Protein AF-0000000079100049 (afdb_homodimer)

Radius of gyration: 23.08 Å; Cα contacts (8 Å, |Δi|>4): 448; chains: 2; bounding box: 54×85×69 Å

Structure (mmCIF, N/CA/C/O backbone):
data_AF-0000000079100049-model_v1
#
loop_
_entity.id
_entity.type
_entity.pdbx_description
1 polymer 'Uncharacterized protein'
#
loop_
_atom_site.group_PDB
_atom_site.id
_atom_site.type_symbol
_atom_site.label_atom_id
_atom_site.label_alt_id
_atom_site.label_comp_id
_atom_site.label_asym_id
_atom_site.label_entity_id
_atom_site.label_seq_id
_atom_site.pdbx_PDB_ins_code
_atom_site.Cartn_x
_atom_site.Cartn_y
_atom_site.Cartn_z
_atom_site.occupancy
_atom_site.B_iso_or_equiv
_atom_site.auth_seq_id
_atom_site.auth_comp_id
_atom_site.auth_asym_id
_atom_site.auth_atom_id
_atom_site.pdbx_PDB_model_num
ATOM 1 N N . MET A 1 1 ? 12.82 -9.984 -29.938 1 56.44 1 MET A N 1
ATOM 2 C CA . MET A 1 1 ? 12.344 -10.883 -28.875 1 56.44 1 MET A CA 1
ATOM 3 C C . MET A 1 1 ? 12.164 -12.297 -29.406 1 56.44 1 MET A C 1
ATOM 5 O O . MET A 1 1 ? 11.414 -12.516 -30.359 1 56.44 1 MET A O 1
ATOM 9 N N . THR A 1 2 ? 13.07 -13.266 -29.094 1 74.62 2 THR A N 1
ATOM 10 C CA . THR A 1 2 ? 13.102 -14.633 -29.609 1 74.62 2 THR A CA 1
ATOM 11 C C . THR A 1 2 ? 11.859 -15.406 -29.172 1 74.62 2 THR A C 1
ATOM 13 O O . THR A 1 2 ? 11.133 -14.969 -28.281 1 74.62 2 THR A O 1
ATOM 16 N N . THR A 1 3 ? 11.414 -16.375 -29.984 1 81.5 3 THR A N 1
ATOM 17 C CA . THR A 1 3 ? 10.297 -17.266 -29.719 1 81.5 3 THR A CA 1
ATOM 18 C C . THR A 1 3 ? 10.352 -17.797 -28.281 1 81.5 3 THR A C 1
ATOM 20 O O . THR A 1 3 ? 9.32 -18 -27.641 1 81.5 3 THR A O 1
ATOM 23 N N . THR A 1 4 ? 11.562 -18.016 -27.797 1 80.25 4 THR A N 1
ATOM 24 C CA . THR A 1 4 ? 11.758 -18.5 -26.438 1 80.25 4 THR A CA 1
ATOM 25 C C . THR A 1 4 ? 11.383 -17.422 -25.406 1 80.25 4 THR A C 1
ATOM 27 O O . THR A 1 4 ? 10.781 -17.719 -24.375 1 80.25 4 THR A O 1
ATOM 30 N N . ASP A 1 5 ? 11.711 -16.172 -25.75 1 75.12 5 ASP A N 1
ATOM 31 C CA . ASP A 1 5 ? 11.383 -15.07 -24.844 1 75.12 5 ASP A CA 1
ATOM 32 C C . ASP A 1 5 ? 9.875 -14.875 -24.734 1 75.12 5 ASP A C 1
ATOM 34 O O . ASP A 1 5 ? 9.352 -14.625 -23.656 1 75.12 5 ASP A O 1
ATOM 38 N N . LYS A 1 6 ? 9.391 -15.102 -25.922 1 81.75 6 LYS A N 1
ATOM 39 C CA . LYS A 1 6 ? 7.938 -14.953 -25.969 1 81.75 6 LYS A CA 1
ATOM 40 C C . LYS A 1 6 ? 7.246 -16.062 -25.188 1 81.75 6 LYS A C 1
ATOM 42 O O . LYS A 1 6 ? 6.254 -15.828 -24.5 1 81.75 6 LYS A O 1
ATOM 47 N N . LYS A 1 7 ? 7.699 -17.266 -25.297 1 81.19 7 LYS A N 1
ATOM 48 C CA . LYS A 1 7 ? 7.125 -18.406 -24.562 1 81.19 7 LYS A CA 1
ATOM 49 C C . LYS A 1 7 ? 7.312 -18.234 -23.062 1 81.19 7 LYS A C 1
ATOM 51 O O . LYS A 1 7 ? 6.422 -18.578 -22.281 1 81.19 7 LYS A O 1
ATOM 56 N N . GLN A 1 8 ? 8.383 -17.766 -22.625 1 83.38 8 GLN A N 1
ATOM 57 C CA . GLN A 1 8 ? 8.664 -17.547 -21.203 1 83.38 8 GLN A CA 1
ATOM 58 C C . GLN A 1 8 ? 7.742 -16.469 -20.641 1 83.38 8 GLN A C 1
ATOM 60 O O . GLN A 1 8 ? 7.258 -16.594 -19.516 1 83.38 8 GLN A O 1
ATOM 65 N N . GLU A 1 9 ? 7.508 -15.461 -21.469 1 83.31 9 GLU A N 1
ATOM 66 C CA . GLU A 1 9 ? 6.613 -14.383 -21.047 1 83.31 9 GLU A CA 1
ATOM 67 C C . GLU A 1 9 ? 5.18 -14.891 -20.891 1 83.31 9 GLU A C 1
ATOM 69 O O . GLU A 1 9 ? 4.492 -14.523 -19.938 1 83.31 9 GLU A O 1
ATOM 74 N N . GLU A 1 10 ? 4.828 -15.711 -21.781 1 84.19 10 GLU A N 1
ATOM 75 C CA . GLU A 1 10 ? 3.482 -16.281 -21.719 1 84.19 10 GLU A CA 1
ATOM 76 C C . GLU A 1 10 ? 3.312 -17.156 -20.484 1 84.19 10 GLU A C 1
ATOM 78 O O . GLU A 1 10 ? 2.277 -17.109 -19.828 1 84.19 10 GLU A O 1
ATOM 83 N N . ASN A 1 11 ? 4.297 -17.938 -20.234 1 88.69 11 ASN A N 1
ATOM 84 C CA . ASN A 1 11 ? 4.25 -18.797 -19.062 1 88.69 11 ASN A CA 1
ATOM 85 C C . ASN A 1 11 ? 4.223 -17.984 -17.766 1 88.69 11 ASN A C 1
ATOM 87 O O . ASN A 1 11 ? 3.523 -18.344 -16.812 1 88.69 11 ASN A O 1
ATOM 91 N N . SER A 1 12 ? 4.941 -16.922 -17.844 1 91.62 12 SER A N 1
ATOM 92 C CA . SER A 1 12 ? 4.965 -16.031 -16.688 1 91.62 12 SER A CA 1
ATOM 93 C C . SER A 1 12 ? 3.598 -15.406 -16.453 1 91.62 12 SER A C 1
ATOM 95 O O . SER A 1 12 ? 3.123 -15.359 -15.312 1 91.62 12 SER A O 1
ATOM 97 N N . MET A 1 13 ? 2.93 -15.094 -17.531 1 93.44 13 MET A N 1
ATOM 98 C CA . MET A 1 13 ? 1.629 -14.445 -17.406 1 93.44 13 MET A CA 1
ATOM 99 C C . MET A 1 13 ? 0.569 -15.43 -16.938 1 93.44 13 MET A C 1
ATOM 101 O O . MET A 1 13 ? -0.323 -15.078 -16.156 1 93.44 13 MET A O 1
ATOM 105 N N . LYS A 1 14 ? 0.723 -16.625 -17.344 1 94.94 14 LYS A N 1
ATOM 106 C CA . LYS A 1 14 ? -0.193 -17.672 -16.875 1 94.94 14 LYS A CA 1
ATOM 107 C C . LYS A 1 14 ? -0.026 -17.922 -15.383 1 94.94 14 LYS A C 1
ATOM 109 O O . LYS A 1 14 ? -1.012 -18.094 -14.664 1 94.94 14 LYS A O 1
ATOM 114 N N . THR A 1 15 ? 1.2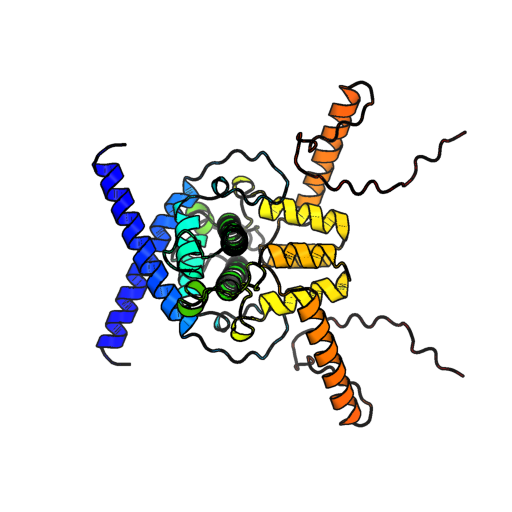17 -17.922 -14.977 1 96.44 15 THR A N 1
ATOM 115 C CA . THR A 1 15 ? 1.521 -18.125 -13.562 1 96.44 15 THR A CA 1
ATOM 116 C C . THR A 1 15 ? 0.975 -16.984 -12.719 1 96.44 15 THR A C 1
ATOM 118 O O . THR A 1 15 ? 0.396 -17.203 -11.656 1 96.44 15 THR A O 1
ATOM 121 N N . ILE A 1 16 ? 1.102 -15.812 -13.227 1 97.38 16 ILE A N 1
ATOM 122 C CA . ILE A 1 16 ? 0.618 -14.625 -12.531 1 97.38 16 ILE A CA 1
ATOM 123 C C . ILE A 1 16 ? -0.907 -14.656 -12.453 1 97.38 16 ILE A C 1
ATOM 125 O O . ILE A 1 16 ? -1.487 -14.375 -11.406 1 97.38 16 ILE A O 1
ATOM 129 N N . TYR A 1 17 ? -1.465 -15.07 -13.508 1 96.88 17 TYR A N 1
ATOM 130 C CA . TYR A 1 17 ? -2.92 -15.148 -13.555 1 96.88 17 TYR A CA 1
ATOM 131 C C . TYR A 1 17 ? -3.445 -16.156 -12.539 1 96.88 17 TYR A C 1
ATOM 133 O O . TYR A 1 17 ? -4.375 -15.859 -11.781 1 96.88 17 TYR A O 1
ATOM 141 N N . LYS A 1 18 ? -2.865 -17.281 -12.539 1 97.12 18 LYS A N 1
ATOM 142 C CA . LYS A 1 18 ? -3.309 -18.328 -11.625 1 97.12 18 LYS A CA 1
ATOM 143 C C . LYS A 1 18 ? -3.133 -17.906 -10.172 1 97.12 18 LYS A C 1
ATOM 145 O O . LYS A 1 18 ? -4.004 -18.141 -9.336 1 97.12 18 LYS A O 1
ATOM 150 N N . ALA A 1 19 ? -2.033 -17.312 -9.883 1 98.12 19 ALA A N 1
ATOM 151 C CA . ALA A 1 19 ? -1.792 -16.828 -8.523 1 98.12 19 ALA A CA 1
ATOM 152 C C . ALA A 1 19 ? -2.807 -15.758 -8.133 1 98.12 19 ALA A C 1
ATOM 154 O O . ALA A 1 19 ? -3.316 -15.758 -7.008 1 98.12 19 ALA A O 1
ATOM 155 N N . ALA A 1 20 ? -3.066 -14.859 -9.094 1 98 20 ALA A N 1
ATOM 156 C CA . ALA A 1 20 ? -4.047 -13.812 -8.82 1 98 20 ALA A CA 1
ATOM 157 C C . ALA A 1 20 ? -5.41 -14.414 -8.484 1 98 20 ALA A C 1
ATOM 159 O O . ALA A 1 20 ? -6.098 -13.945 -7.578 1 98 20 ALA A O 1
ATOM 160 N N . GLN A 1 21 ? -5.727 -15.461 -9.18 1 96.75 21 GLN A N 1
ATOM 161 C CA . GLN A 1 21 ? -7.012 -16.109 -8.93 1 96.75 21 GLN A CA 1
ATOM 162 C C . GLN A 1 21 ? -7.051 -16.734 -7.535 1 96.75 21 GLN A C 1
ATOM 164 O O . GLN A 1 21 ? -8.078 -16.672 -6.852 1 96.75 21 GLN A O 1
ATOM 169 N N . VAL A 1 22 ? -6.004 -17.344 -7.145 1 97.44 22 VAL A N 1
ATOM 170 C CA . VAL A 1 22 ? -5.914 -17.938 -5.812 1 97.44 22 VAL A CA 1
ATOM 171 C C . VAL A 1 22 ? -6.094 -16.859 -4.75 1 97.44 22 VAL A C 1
ATOM 173 O O . VAL A 1 22 ? -6.855 -17.031 -3.799 1 97.44 22 VAL A O 1
ATOM 176 N N . ILE A 1 23 ? -5.453 -15.75 -4.902 1 98.06 23 ILE A N 1
ATOM 177 C CA . ILE A 1 23 ? -5.484 -14.672 -3.924 1 98.06 23 ILE A CA 1
ATOM 178 C C . ILE A 1 23 ? -6.879 -14.047 -3.893 1 98.06 23 ILE A C 1
ATOM 180 O O . ILE A 1 23 ? -7.406 -13.742 -2.82 1 98.06 23 ILE A O 1
ATOM 184 N N . ARG A 1 24 ? -7.449 -13.867 -5.066 1 97 24 ARG A N 1
ATOM 185 C CA . ARG A 1 24 ? -8.797 -13.305 -5.125 1 97 24 ARG A CA 1
ATOM 186 C C . ARG A 1 24 ? -9.781 -14.164 -4.348 1 97 24 ARG A C 1
ATOM 188 O O . ARG A 1 24 ? -10.625 -13.641 -3.607 1 97 24 ARG A O 1
ATOM 195 N N . LYS A 1 25 ? -9.68 -15.414 -4.586 1 96.25 25 LYS A N 1
ATOM 196 C CA . LYS A 1 25 ? -10.555 -16.328 -3.861 1 96.25 25 LYS A CA 1
ATOM 197 C C . LYS A 1 25 ? -10.344 -16.219 -2.355 1 96.25 25 LYS A C 1
ATOM 199 O O . LYS A 1 25 ? -11.297 -16.219 -1.582 1 96.25 25 LYS A O 1
ATOM 204 N N . SER A 1 26 ? -9.109 -16.156 -1.981 1 95.81 26 SER A N 1
ATOM 205 C CA . SER A 1 26 ? -8.766 -16.031 -0.569 1 95.81 26 SER A CA 1
ATOM 206 C C . SER A 1 26 ? -9.336 -14.75 0.024 1 95.81 26 SER A C 1
ATOM 208 O O . SER A 1 26 ? -9.859 -14.75 1.141 1 95.81 26 SER A O 1
ATOM 210 N N . ILE A 1 27 ? -9.273 -13.625 -0.686 1 96 27 ILE A N 1
ATOM 211 C CA . ILE A 1 27 ? -9.773 -12.336 -0.21 1 96 27 ILE A CA 1
ATOM 212 C C . ILE A 1 27 ? -11.305 -12.375 -0.136 1 96 27 ILE A C 1
ATOM 214 O O . ILE A 1 27 ? -11.891 -11.914 0.841 1 96 27 ILE A O 1
ATOM 218 N N . ALA A 1 28 ? -11.906 -12.938 -1.161 1 94.12 28 ALA A N 1
ATOM 219 C CA . ALA A 1 28 ? -13.367 -12.969 -1.254 1 94.12 28 ALA A CA 1
ATOM 220 C C . ALA A 1 28 ? -13.977 -13.75 -0.095 1 94.12 28 ALA A C 1
ATOM 222 O O . ALA A 1 28 ? -15.062 -13.43 0.38 1 94.12 28 ALA A O 1
ATOM 223 N N . THR A 1 29 ? -13.281 -14.703 0.369 1 92.81 29 THR A N 1
ATOM 224 C CA . THR A 1 29 ? -13.828 -15.57 1.405 1 92.81 29 THR A CA 1
ATOM 225 C C . THR A 1 29 ? -13.32 -15.148 2.783 1 92.81 29 THR A C 1
ATOM 227 O O . THR A 1 29 ? -13.703 -15.75 3.795 1 92.81 29 THR A O 1
ATOM 230 N N . PHE A 1 30 ? -12.461 -14.156 2.816 1 92.19 30 PHE A N 1
ATOM 231 C CA . PHE A 1 30 ? -11.859 -13.727 4.074 1 92.19 30 PHE A CA 1
ATOM 232 C C . PHE A 1 30 ? -12.852 -12.922 4.898 1 92.19 30 PHE A C 1
ATOM 234 O O . PHE A 1 30 ? -13.422 -11.938 4.418 1 92.19 30 PHE A O 1
ATOM 241 N N . THR A 1 31 ? -13.203 -13.391 6.051 1 80.25 31 THR A N 1
ATOM 242 C CA . THR A 1 31 ? -14.102 -12.695 6.973 1 80.25 31 THR A CA 1
ATOM 243 C C . THR A 1 31 ? -13.422 -12.477 8.32 1 80.25 31 THR A C 1
ATOM 245 O O . THR A 1 31 ? -12.773 -13.391 8.852 1 80.25 31 THR A O 1
ATOM 248 N N . LYS A 1 32 ? -13.234 -11.242 8.703 1 77.69 32 LYS A N 1
ATOM 249 C CA . LYS A 1 32 ? -12.742 -10.953 10.047 1 77.69 32 LYS A CA 1
ATOM 250 C C . LYS A 1 32 ? -13.578 -9.867 10.719 1 77.69 32 LYS A C 1
ATOM 252 O O . LYS A 1 32 ? -13.977 -8.891 10.078 1 77.69 32 LYS A O 1
ATOM 257 N N . GLU A 1 33 ? -13.859 -10.25 11.906 1 63.62 33 GLU A N 1
ATOM 258 C CA . GLU A 1 33 ? -14.555 -9.25 12.711 1 63.62 33 GLU A CA 1
ATOM 259 C C . GLU A 1 33 ? -13.641 -8.062 13.031 1 63.62 33 GLU A C 1
ATOM 261 O O . GLU A 1 33 ? -12.461 -8.25 13.344 1 63.62 33 GLU A O 1
ATOM 266 N N . ARG A 1 34 ? -14.102 -6.957 12.711 1 62.53 34 ARG A N 1
ATOM 267 C CA . ARG A 1 34 ? -13.344 -5.727 12.922 1 62.53 34 ARG A CA 1
ATOM 268 C C . ARG A 1 34 ? -13.422 -5.281 14.375 1 62.53 34 ARG A C 1
ATOM 270 O O . ARG A 1 34 ? -14.516 -5.07 14.906 1 62.53 34 ARG A O 1
ATOM 277 N N . THR A 1 35 ? -12.336 -5.438 15 1 55.47 35 THR A N 1
ATOM 278 C CA . THR A 1 35 ? -12.461 -5.035 16.391 1 55.47 35 THR A CA 1
ATOM 279 C C . THR A 1 35 ? -11.664 -3.758 16.656 1 55.47 35 THR A C 1
ATOM 281 O O . THR A 1 35 ? -11.914 -3.059 17.641 1 55.47 35 THR A O 1
ATOM 284 N N . VAL A 1 36 ? -10.766 -3.541 15.742 1 57.41 36 VAL A N 1
ATOM 285 C CA . VAL A 1 36 ? -9.859 -2.504 16.219 1 57.41 36 VAL A CA 1
ATOM 286 C C . VAL A 1 36 ? -9.719 -1.412 15.164 1 57.41 36 VAL A C 1
ATOM 288 O O . VAL A 1 36 ? -9.664 -1.702 13.961 1 57.41 36 VAL A O 1
ATOM 291 N N . LEU A 1 37 ? -9.875 -0.25 15.672 1 65.25 37 LEU A N 1
ATOM 292 C CA . LEU A 1 37 ? -9.836 0.925 14.805 1 65.25 37 LEU A CA 1
ATOM 293 C C . LEU A 1 37 ? -8.43 1.522 14.766 1 65.25 37 LEU A C 1
ATOM 295 O O . LEU A 1 37 ? -8.203 2.535 14.094 1 65.25 37 LEU A O 1
ATOM 299 N N . GLN A 1 38 ? -7.477 0.789 15.383 1 65.5 38 GLN A N 1
ATOM 300 C CA . GLN A 1 38 ? -6.105 1.281 15.328 1 65.5 38 GLN A CA 1
ATOM 301 C C . GLN A 1 38 ? -5.32 0.604 14.203 1 65.5 38 GLN A C 1
ATOM 303 O O . GLN A 1 38 ? -5.66 -0.504 13.789 1 65.5 38 GLN A O 1
ATOM 308 N N . VAL A 1 39 ? -4.387 1.379 13.75 1 70 39 VAL A N 1
ATOM 309 C CA . VAL A 1 39 ? -3.465 0.772 12.797 1 70 39 VAL A CA 1
ATOM 310 C C . VAL A 1 39 ? -2.857 -0.493 13.398 1 70 39 VAL A C 1
ATOM 312 O O . VAL A 1 39 ? -2.367 -0.476 14.531 1 70 39 VAL A O 1
ATOM 315 N N . SER A 1 40 ? -3.176 -1.605 12.828 1 64.19 40 SER A N 1
ATOM 316 C CA . SER A 1 40 ? -2.756 -2.889 13.375 1 64.19 40 SER A CA 1
ATOM 317 C C . SER A 1 40 ? -1.771 -3.594 12.453 1 64.19 40 SER A C 1
ATOM 319 O O . SER A 1 40 ? -1.813 -3.41 11.234 1 64.19 40 SER A O 1
ATOM 321 N N . SER A 1 41 ? -0.869 -4.18 13.102 1 70.94 41 SER A N 1
ATOM 322 C CA . SER A 1 41 ? 0.074 -5.051 12.414 1 70.94 41 SER A CA 1
ATOM 323 C C . SER A 1 41 ? -0.191 -6.52 12.734 1 70.94 41 SER A C 1
ATOM 325 O O . SER A 1 41 ? 0.746 -7.305 12.875 1 70.94 41 SER A O 1
ATOM 327 N N . ASP A 1 42 ? -1.457 -6.785 12.812 1 81.62 42 ASP A N 1
ATOM 328 C CA . ASP A 1 42 ? -1.807 -8.18 13.062 1 81.62 42 ASP A CA 1
ATOM 329 C C . ASP A 1 42 ? -1.904 -8.961 11.758 1 81.62 42 ASP A C 1
ATOM 331 O O . ASP A 1 42 ? -2.693 -8.609 10.875 1 81.62 42 ASP A O 1
ATOM 335 N N . ILE A 1 43 ? -1.112 -10.078 11.703 1 86.06 43 ILE A N 1
ATOM 336 C CA . ILE A 1 43 ? -1.032 -10.875 10.484 1 86.06 43 ILE A CA 1
ATOM 337 C C . ILE A 1 43 ? -2.391 -11.508 10.188 1 86.06 43 ILE A C 1
ATOM 339 O O . ILE A 1 43 ? -2.686 -11.859 9.047 1 86.06 43 ILE A O 1
ATOM 343 N N . THR A 1 44 ? -3.27 -11.586 11.195 1 88.25 44 THR A N 1
ATOM 344 C CA . THR A 1 44 ? -4.57 -12.227 11.031 1 88.25 44 THR A CA 1
ATOM 345 C C . THR A 1 44 ? -5.57 -11.266 10.398 1 88.25 44 THR A C 1
ATOM 347 O O . THR A 1 44 ? -6.703 -11.641 10.102 1 88.25 44 THR A O 1
ATOM 350 N N . ASP A 1 45 ? -5.121 -10.062 10.141 1 89.12 45 ASP A N 1
ATOM 351 C CA . ASP A 1 45 ? -6 -9.07 9.531 1 89.12 45 ASP A CA 1
ATOM 352 C C . ASP A 1 45 ? -6.109 -9.281 8.023 1 89.12 45 ASP A C 1
ATOM 354 O O . ASP A 1 45 ? -6.926 -8.641 7.355 1 89.12 45 ASP A O 1
ATOM 358 N N . VAL A 1 46 ? -5.309 -10.188 7.492 1 94.44 46 VAL A N 1
ATOM 359 C CA . VAL A 1 46 ? -5.324 -10.469 6.062 1 94.44 46 VAL A CA 1
ATOM 360 C C . VAL A 1 46 ? -5.258 -11.977 5.828 1 94.44 46 VAL A C 1
ATOM 362 O O . VAL A 1 46 ? -4.785 -12.727 6.688 1 94.44 46 VAL A O 1
ATOM 365 N N . PRO A 1 47 ? -5.762 -12.438 4.703 1 95.38 47 PRO A N 1
ATOM 366 C CA . PRO A 1 47 ? -5.59 -13.859 4.391 1 95.38 47 PRO A CA 1
ATOM 367 C C . PRO A 1 47 ? -4.121 -14.281 4.352 1 95.38 47 PRO A C 1
ATOM 369 O O . PRO A 1 47 ? -3.271 -13.523 3.877 1 95.38 47 PRO A O 1
ATOM 372 N N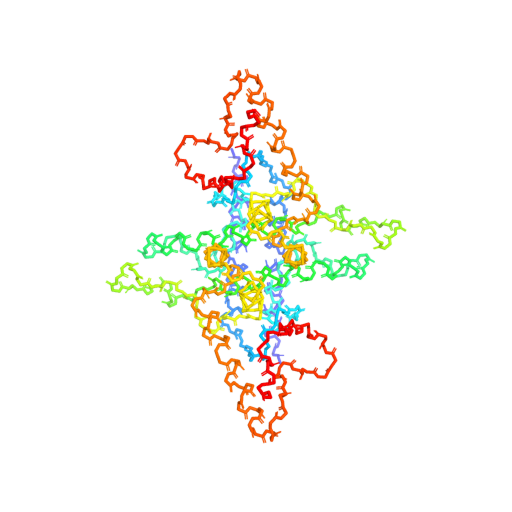 . ALA A 1 48 ? -3.84 -15.461 4.789 1 94.69 48 ALA A N 1
ATOM 373 C CA . ALA A 1 48 ? -2.475 -15.977 4.867 1 94.69 48 ALA A CA 1
ATOM 374 C C . ALA A 1 48 ? -1.83 -16.031 3.486 1 94.69 48 ALA A C 1
ATOM 376 O O . ALA A 1 48 ? -0.64 -15.742 3.336 1 94.69 48 ALA A O 1
ATOM 377 N N . GLU A 1 49 ? -2.613 -16.375 2.479 1 96.62 49 GLU A N 1
ATOM 378 C CA . GLU A 1 49 ? -2.094 -16.5 1.119 1 96.62 49 GLU A CA 1
ATOM 379 C C . GLU A 1 49 ? -1.631 -15.141 0.585 1 96.62 49 GLU A C 1
ATOM 381 O O . GLU A 1 49 ? -0.595 -15.055 -0.078 1 96.62 49 GLU A O 1
ATOM 386 N N . LEU A 1 50 ? -2.467 -14.156 0.906 1 97.75 50 LEU A N 1
ATOM 387 C CA . LEU A 1 50 ? -2.117 -12.812 0.463 1 97.75 50 LEU A CA 1
ATOM 388 C C . LEU A 1 50 ? -0.852 -12.328 1.161 1 97.75 50 LEU A C 1
ATOM 390 O O . LEU A 1 50 ? 0.074 -11.836 0.509 1 97.75 50 LEU A O 1
ATOM 394 N N . TYR A 1 51 ? -0.807 -12.523 2.477 1 96.62 51 TYR A N 1
ATOM 395 C CA . TYR A 1 51 ? 0.381 -12.148 3.234 1 96.62 51 TYR A CA 1
ATOM 396 C C . TYR A 1 51 ? 1.621 -12.844 2.688 1 96.62 51 TYR A C 1
ATOM 398 O O . TYR A 1 51 ? 2.645 -12.203 2.439 1 96.62 51 TYR A O 1
ATOM 406 N N . THR A 1 52 ? 1.502 -14.078 2.512 1 96.81 52 THR A N 1
ATOM 407 C CA . THR A 1 52 ? 2.633 -14.891 2.078 1 96.81 52 THR A CA 1
ATOM 408 C C . THR A 1 52 ? 3.117 -14.453 0.699 1 96.81 52 THR A C 1
ATOM 410 O O . THR A 1 52 ? 4.32 -14.344 0.463 1 96.81 52 THR A O 1
ATOM 413 N N . MET A 1 53 ? 2.23 -14.219 -0.151 1 98.12 53 MET A N 1
ATOM 414 C CA . MET A 1 53 ? 2.607 -13.789 -1.495 1 98.12 53 MET A CA 1
ATOM 415 C C . MET A 1 53 ? 3.396 -12.484 -1.447 1 98.12 53 MET A C 1
ATOM 417 O O . MET A 1 53 ? 4.473 -12.383 -2.037 1 98.12 53 MET A O 1
ATOM 421 N N . ILE A 1 54 ? 2.832 -11.492 -0.758 1 98 54 ILE A N 1
ATOM 422 C CA . ILE A 1 54 ? 3.479 -10.188 -0.7 1 98 54 ILE A CA 1
ATOM 423 C C . ILE A 1 54 ? 4.824 -10.305 0.009 1 98 54 ILE A C 1
ATOM 425 O O . ILE A 1 54 ? 5.816 -9.719 -0.425 1 98 54 ILE A O 1
ATOM 429 N N . HIS A 1 55 ? 4.852 -11.094 1.07 1 97.25 55 HIS A N 1
ATOM 430 C CA . HIS A 1 55 ? 6.094 -11.32 1.801 1 97.25 55 HIS A CA 1
ATOM 431 C C . HIS A 1 55 ? 7.152 -11.953 0.905 1 97.25 55 HIS A C 1
ATOM 433 O O . HIS A 1 55 ? 8.305 -11.508 0.884 1 97.25 55 HIS A O 1
ATOM 439 N N . TRP A 1 56 ? 6.723 -12.969 0.154 1 97.56 56 TRP A N 1
ATOM 440 C CA . TRP A 1 56 ? 7.656 -13.656 -0.729 1 97.56 56 TRP A CA 1
ATOM 441 C C . TRP A 1 56 ? 8.133 -12.734 -1.846 1 97.56 56 TRP A C 1
ATOM 443 O O . TRP A 1 56 ? 9.281 -12.836 -2.295 1 97.56 56 TRP A O 1
ATOM 453 N N . ILE A 1 57 ? 7.301 -11.875 -2.293 1 97.75 57 ILE A N 1
ATOM 454 C CA . ILE A 1 57 ? 7.73 -10.906 -3.299 1 97.75 57 ILE A CA 1
ATOM 455 C C . ILE A 1 57 ? 8.773 -9.969 -2.699 1 97.75 57 ILE A C 1
ATOM 457 O O . ILE A 1 57 ? 9.789 -9.672 -3.338 1 97.75 57 ILE A O 1
ATOM 461 N N . MET A 1 58 ? 8.562 -9.539 -1.526 1 96.06 58 MET A N 1
ATOM 462 C CA . MET A 1 58 ? 9.406 -8.508 -0.937 1 96.06 58 MET A CA 1
ATOM 463 C C . MET A 1 58 ? 10.742 -9.078 -0.49 1 96.06 58 MET A C 1
ATOM 465 O O . MET A 1 58 ? 11.781 -8.438 -0.662 1 96.06 58 MET A O 1
ATOM 469 N N . VAL A 1 59 ? 10.719 -10.336 0.071 1 95.5 59 VAL A N 1
ATOM 470 C CA . VAL A 1 59 ? 11.969 -10.766 0.683 1 95.5 59 VAL A CA 1
ATOM 471 C C . VAL A 1 59 ? 12.273 -12.211 0.286 1 95.5 59 VAL A C 1
ATOM 473 O O . VAL A 1 59 ? 13.25 -12.797 0.748 1 95.5 59 VAL A O 1
ATOM 476 N N . GLY A 1 60 ? 11.445 -12.82 -0.517 1 94.19 60 GLY A N 1
ATOM 477 C CA . GLY A 1 60 ? 11.648 -14.219 -0.842 1 94.19 60 GLY A CA 1
ATOM 478 C C . GLY A 1 60 ? 11.062 -15.164 0.19 1 94.19 60 GLY A C 1
ATOM 479 O O . GLY A 1 60 ? 10.383 -14.727 1.123 1 94.19 60 GLY A O 1
ATOM 480 N N . PRO A 1 61 ? 11.227 -16.406 0.001 1 87.88 61 PRO A N 1
ATOM 481 C CA . PRO A 1 61 ? 10.547 -17.406 0.825 1 87.88 61 PRO A CA 1
ATOM 482 C C . PRO A 1 61 ? 11.172 -17.562 2.211 1 87.88 61 PRO A C 1
ATOM 484 O O . PRO A 1 61 ? 10.703 -18.359 3.023 1 87.88 61 PRO A O 1
ATOM 487 N N . ALA A 1 62 ? 12.047 -16.719 2.504 1 75.75 62 ALA A N 1
ATOM 488 C CA . ALA A 1 62 ? 12.609 -16.781 3.85 1 75.75 62 ALA A CA 1
ATOM 489 C C . ALA A 1 62 ? 11.641 -16.219 4.879 1 75.75 62 ALA A C 1
ATOM 491 O O . ALA A 1 62 ? 11.156 -15.086 4.734 1 75.75 62 ALA A O 1
ATOM 492 N N . GLU A 1 63 ? 11.211 -17 5.77 1 65.56 63 GLU A N 1
ATOM 493 C CA . GLU A 1 63 ? 10.242 -16.547 6.766 1 65.56 63 GLU A CA 1
ATOM 494 C C . GLU A 1 63 ? 10.891 -15.594 7.77 1 65.56 63 GLU A C 1
ATOM 496 O O . GLU A 1 63 ? 10.297 -14.578 8.141 1 65.56 63 GLU A O 1
ATOM 501 N N . LYS A 1 64 ? 11.992 -15.984 8.297 1 75.88 64 LYS A N 1
ATOM 502 C CA . LYS A 1 64 ? 12.695 -15.156 9.273 1 75.88 64 LYS A CA 1
ATOM 503 C C . LYS A 1 64 ? 13.977 -14.578 8.68 1 75.88 64 LYS A C 1
ATOM 505 O O . LYS A 1 64 ? 14.703 -15.273 7.973 1 75.88 64 LYS A O 1
ATOM 510 N N . LEU A 1 65 ? 13.984 -13.32 8.977 1 87.06 65 LEU A N 1
ATOM 511 C CA . LEU A 1 65 ? 15.188 -12.625 8.539 1 87.06 65 LEU A CA 1
ATOM 512 C C . LEU A 1 65 ? 16.234 -12.625 9.648 1 87.06 65 LEU A C 1
ATOM 514 O O . LEU A 1 65 ? 16.031 -13.203 10.711 1 87.06 65 LEU A O 1
ATOM 518 N N . GLU A 1 66 ? 17.344 -12.109 9.414 1 82.19 66 GLU A N 1
ATOM 519 C CA . GLU A 1 66 ? 18.516 -12.234 10.281 1 82.19 66 GLU A CA 1
ATOM 520 C C . GLU A 1 66 ? 18.219 -11.688 11.672 1 82.19 66 GLU A C 1
ATOM 522 O O . GLU A 1 66 ? 18.672 -12.258 12.672 1 82.19 66 GLU A O 1
ATOM 527 N N . THR A 1 67 ? 17.5 -10.633 11.766 1 84.69 67 THR A N 1
ATOM 528 C CA . THR A 1 67 ? 17.188 -10.039 13.055 1 84.69 67 THR A CA 1
ATOM 529 C C . THR A 1 67 ? 15.672 -9.852 13.203 1 84.69 67 THR A C 1
ATOM 531 O O . THR A 1 67 ? 14.953 -9.758 12.211 1 84.69 67 THR A O 1
ATOM 534 N N . GLU A 1 68 ? 15.242 -9.805 14.406 1 87 68 GLU A N 1
ATOM 535 C CA . GLU A 1 68 ? 13.836 -9.547 14.703 1 87 68 GLU A CA 1
ATOM 536 C C . GLU A 1 68 ? 13.398 -8.18 14.18 1 87 68 GLU A C 1
ATOM 538 O O . GLU A 1 68 ? 12.266 -8.016 13.727 1 87 68 GLU A O 1
ATOM 543 N N . LYS A 1 69 ? 14.273 -7.277 14.281 1 86.62 69 LYS A N 1
ATOM 544 C CA . LYS A 1 69 ? 13.977 -5.934 13.797 1 86.62 69 LYS A CA 1
ATOM 545 C C . LYS A 1 69 ? 13.695 -5.934 12.297 1 86.62 69 LYS A C 1
ATOM 547 O O . LYS A 1 69 ? 12.727 -5.328 11.844 1 86.62 69 LYS A O 1
ATOM 552 N N . ARG A 1 70 ? 14.492 -6.676 11.57 1 88.44 70 ARG A N 1
ATOM 553 C CA . ARG A 1 70 ? 14.297 -6.785 10.125 1 88.44 70 ARG A CA 1
ATOM 554 C C . ARG A 1 70 ? 12.969 -7.469 9.805 1 88.44 70 ARG A C 1
ATOM 556 O O . ARG A 1 70 ? 12.242 -7.031 8.914 1 88.44 70 ARG A O 1
ATOM 563 N N . THR A 1 71 ? 12.688 -8.469 10.555 1 90 71 THR A N 1
ATOM 564 C CA . THR A 1 71 ? 11.438 -9.203 10.359 1 90 71 THR A CA 1
ATOM 565 C C . THR A 1 71 ? 10.234 -8.305 10.625 1 90 71 THR A C 1
ATOM 567 O O . THR A 1 71 ? 9.281 -8.297 9.852 1 90 71 THR A O 1
ATOM 570 N N . ARG A 1 72 ? 10.32 -7.52 11.648 1 88.31 72 ARG A N 1
ATOM 571 C CA . ARG A 1 72 ? 9.211 -6.645 12.016 1 88.31 72 ARG A CA 1
ATOM 572 C C . ARG A 1 72 ? 8.977 -5.578 10.953 1 88.31 72 ARG A C 1
ATOM 574 O O . ARG A 1 72 ? 7.828 -5.262 10.633 1 88.31 72 ARG A O 1
ATOM 581 N N . VAL A 1 73 ? 10.055 -5.062 10.438 1 87.94 73 VAL A N 1
ATOM 582 C CA . VAL A 1 73 ? 9.953 -4.02 9.422 1 87.94 73 VAL A CA 1
ATOM 583 C C . VAL A 1 73 ? 9.289 -4.574 8.164 1 87.94 73 VAL A C 1
ATOM 585 O O . VAL A 1 73 ? 8.383 -3.951 7.605 1 87.94 73 VAL A O 1
ATOM 588 N N . VAL A 1 74 ? 9.68 -5.746 7.809 1 91.38 74 VAL A N 1
ATOM 589 C CA . VAL A 1 74 ? 9.141 -6.355 6.598 1 91.38 74 VAL A CA 1
ATOM 590 C C . VAL A 1 74 ? 7.695 -6.785 6.828 1 91.38 74 VAL A C 1
ATOM 592 O O . VAL A 1 74 ? 6.84 -6.613 5.957 1 91.38 74 VAL A O 1
ATOM 595 N N . ASP A 1 75 ? 7.426 -7.293 7.977 1 92.38 75 ASP A N 1
ATOM 596 C CA . ASP A 1 75 ? 6.07 -7.723 8.305 1 92.38 75 ASP A CA 1
ATOM 597 C C . ASP A 1 75 ? 5.098 -6.547 8.273 1 92.38 75 ASP A C 1
ATOM 599 O O . ASP A 1 75 ? 3.99 -6.66 7.746 1 92.38 75 ASP A O 1
ATOM 603 N N . ARG A 1 76 ? 5.535 -5.504 8.82 1 91.31 76 ARG A N 1
ATOM 604 C CA . ARG A 1 76 ? 4.676 -4.324 8.844 1 91.31 76 ARG A CA 1
ATOM 605 C C . ARG A 1 76 ? 4.391 -3.824 7.434 1 91.31 76 ARG A C 1
ATOM 607 O O . ARG A 1 76 ? 3.24 -3.527 7.098 1 91.31 76 ARG A O 1
ATOM 614 N N . ALA A 1 77 ? 5.43 -3.715 6.691 1 92.81 77 ALA A N 1
ATOM 615 C CA . ALA A 1 77 ? 5.258 -3.283 5.305 1 92.81 77 ALA A CA 1
ATOM 616 C C . ALA A 1 77 ? 4.371 -4.254 4.535 1 92.81 77 ALA A C 1
ATOM 618 O O . ALA A 1 77 ? 3.508 -3.836 3.758 1 92.81 77 ALA A O 1
ATOM 619 N N . THR A 1 78 ? 4.586 -5.508 4.738 1 95.5 78 THR A N 1
ATOM 620 C CA . THR A 1 78 ? 3.811 -6.551 4.074 1 95.5 78 THR A CA 1
ATOM 621 C C . THR A 1 78 ? 2.336 -6.449 4.449 1 95.5 78 THR A C 1
ATOM 623 O O . THR A 1 78 ? 1.461 -6.531 3.586 1 95.5 78 THR A O 1
ATOM 626 N N . LEU A 1 79 ? 2.131 -6.262 5.676 1 94.75 79 LEU A N 1
ATOM 627 C CA . LEU A 1 79 ? 0.759 -6.172 6.168 1 94.75 79 LEU A CA 1
ATOM 628 C C . LEU A 1 79 ? 0.073 -4.918 5.629 1 94.75 79 LEU A C 1
ATOM 630 O O . LEU A 1 79 ? -1.094 -4.969 5.234 1 94.75 79 LEU A O 1
ATOM 634 N N . THR A 1 80 ? 0.786 -3.877 5.637 1 94.19 80 THR A N 1
ATOM 635 C CA . THR A 1 80 ? 0.257 -2.623 5.109 1 94.19 80 THR A CA 1
ATOM 636 C C . THR A 1 80 ? -0.172 -2.787 3.654 1 94.19 80 THR A C 1
ATOM 638 O O . THR A 1 80 ? -1.302 -2.451 3.293 1 94.19 80 THR A O 1
ATOM 641 N N . VAL A 1 81 ? 0.654 -3.346 2.881 1 96.75 81 VAL A N 1
ATOM 642 C CA . VAL A 1 81 ? 0.379 -3.551 1.462 1 96.75 81 VAL A CA 1
ATOM 643 C C . VAL A 1 81 ? -0.796 -4.512 1.297 1 96.75 81 VAL A C 1
ATOM 645 O O . VAL A 1 81 ? -1.689 -4.273 0.48 1 96.75 81 VAL A O 1
ATOM 648 N N . SER A 1 82 ? -0.758 -5.547 2.039 1 97.19 82 SER A N 1
ATOM 649 C CA . SER A 1 82 ? -1.826 -6.535 1.963 1 97.19 82 SER A CA 1
ATOM 650 C C . SER A 1 82 ? -3.18 -5.918 2.297 1 97.19 82 SER A C 1
ATOM 652 O O . SER A 1 82 ? -4.176 -6.184 1.619 1 97.19 82 SER A O 1
ATOM 654 N N . GLN A 1 83 ? -3.188 -5.145 3.311 1 94.5 83 GLN A N 1
ATOM 655 C CA . GLN A 1 83 ? -4.438 -4.508 3.719 1 94.5 83 GLN A CA 1
ATOM 656 C C . GLN A 1 83 ? -4.906 -3.496 2.678 1 94.5 83 GLN A C 1
ATOM 658 O O . GLN A 1 83 ? -6.105 -3.348 2.445 1 94.5 83 GLN A O 1
ATOM 663 N N . ASN A 1 84 ? -3.994 -2.807 2.037 1 95.31 84 ASN A N 1
ATOM 664 C CA . ASN A 1 84 ? -4.367 -1.893 0.963 1 95.31 84 ASN A CA 1
ATOM 665 C C . ASN A 1 84 ? -4.922 -2.643 -0.245 1 95.31 84 ASN A C 1
ATOM 667 O O . ASN A 1 84 ? -5.848 -2.166 -0.906 1 95.31 84 ASN A O 1
ATOM 671 N N . ILE A 1 85 ? -4.336 -3.754 -0.534 1 97.31 85 ILE A N 1
ATOM 672 C CA . ILE A 1 85 ? -4.867 -4.59 -1.605 1 97.31 85 ILE A CA 1
ATOM 673 C C . ILE A 1 85 ? -6.301 -4.996 -1.281 1 97.31 85 ILE A C 1
ATOM 675 O O . ILE A 1 85 ? -7.188 -4.895 -2.131 1 97.31 85 ILE A O 1
ATOM 679 N N . MET A 1 86 ? -6.48 -5.43 -0.086 1 95.69 86 MET A N 1
ATOM 680 C CA . MET A 1 86 ? -7.816 -5.84 0.339 1 95.69 86 MET A CA 1
ATOM 681 C C . MET A 1 86 ? -8.797 -4.68 0.242 1 95.69 86 MET A C 1
ATOM 683 O O . MET A 1 86 ? -9.938 -4.859 -0.191 1 95.69 86 MET A O 1
ATOM 687 N N . TYR A 1 87 ? -8.375 -3.541 0.675 1 94.44 87 TYR A N 1
ATOM 688 C CA . TYR A 1 87 ? -9.227 -2.361 0.623 1 94.44 87 TYR A CA 1
ATOM 689 C C . TYR A 1 87 ? -9.594 -2.014 -0.816 1 94.44 87 TYR A C 1
ATOM 691 O O . TYR A 1 87 ? -10.711 -1.582 -1.093 1 94.44 87 TYR A O 1
ATOM 699 N N . GLY A 1 88 ? -8.703 -2.189 -1.747 1 94.44 88 GLY A N 1
ATOM 700 C CA . GLY A 1 88 ? -8.938 -1.889 -3.15 1 94.44 88 GLY A CA 1
ATOM 701 C C . GLY A 1 88 ? -9.617 -3.02 -3.9 1 94.44 88 GLY A C 1
ATOM 702 O O . GLY A 1 88 ? -9.977 -2.869 -5.07 1 94.44 88 GLY A O 1
ATOM 703 N N . PHE A 1 89 ? -9.812 -4.102 -3.303 1 95.81 89 PHE A N 1
ATOM 704 C CA . PHE A 1 89 ? -10.375 -5.293 -3.928 1 95.81 89 PHE A CA 1
ATOM 705 C C . PHE A 1 89 ? -11.828 -5.07 -4.312 1 95.81 89 PHE A C 1
ATOM 707 O O . PHE A 1 89 ? -12.609 -4.539 -3.52 1 95.81 89 PHE A O 1
ATOM 714 N N . LYS A 1 90 ? -12.141 -5.461 -5.539 1 94.06 90 LYS A N 1
ATOM 715 C CA . LYS A 1 90 ? -13.508 -5.453 -6.043 1 94.06 90 LYS A CA 1
ATOM 716 C C . LYS A 1 90 ? -13.938 -6.852 -6.477 1 94.06 90 LYS A C 1
ATOM 718 O O . LYS A 1 90 ? -13.242 -7.512 -7.25 1 94.06 90 LYS A O 1
ATOM 723 N N . SER A 1 91 ? -15.062 -7.266 -5.98 1 91.12 91 SER A N 1
ATOM 724 C CA . SER A 1 91 ? -15.609 -8.555 -6.395 1 91.12 91 SER A CA 1
ATOM 725 C C . SER A 1 91 ? -16 -8.539 -7.863 1 91.12 91 SER A C 1
ATOM 727 O O . SER A 1 91 ? -16.172 -7.477 -8.461 1 91.12 91 SER A O 1
ATOM 729 N N . SER A 1 92 ? -16.156 -9.742 -8.367 1 89.38 92 SER A N 1
ATOM 730 C CA . SER A 1 92 ? -16.594 -9.859 -9.75 1 89.38 92 SER A CA 1
ATOM 731 C C . SER A 1 92 ? -17.938 -9.188 -9.969 1 89.38 92 SER A C 1
ATOM 733 O O . SER A 1 92 ? -18.188 -8.578 -11.016 1 89.38 92 SER A O 1
ATOM 735 N N . ALA A 1 93 ? -18.797 -9.281 -8.992 1 88.31 93 ALA A N 1
ATOM 736 C CA . ALA A 1 93 ? -20.109 -8.656 -9.07 1 88.31 93 ALA A CA 1
ATOM 737 C C . ALA A 1 93 ? -19.984 -7.133 -9.141 1 88.31 93 ALA A C 1
ATOM 739 O O . ALA A 1 93 ? -20.688 -6.48 -9.906 1 88.31 93 ALA A O 1
ATOM 740 N N . GLN A 1 94 ? -19.109 -6.586 -8.422 1 88.31 94 GLN A N 1
ATOM 741 C CA . GLN A 1 94 ? -18.891 -5.141 -8.422 1 88.31 94 GLN A CA 1
ATOM 742 C C . GLN A 1 94 ? -18.312 -4.668 -9.742 1 88.31 94 GLN A C 1
ATOM 744 O O . GLN A 1 94 ? -18.672 -3.602 -10.242 1 88.31 94 GLN A O 1
ATOM 749 N N . VAL A 1 95 ? -17.391 -5.453 -10.25 1 90.06 95 VAL A N 1
ATOM 750 C CA . VAL A 1 95 ? -16.719 -5.098 -11.492 1 90.06 95 VAL A CA 1
ATOM 751 C C . VAL A 1 95 ? -17.719 -5.121 -12.648 1 90.06 95 VAL A C 1
ATOM 753 O O . VAL A 1 95 ? -17.672 -4.262 -13.531 1 90.06 95 VAL A O 1
ATOM 756 N N . LYS A 1 96 ? -18.594 -5.973 -12.648 1 87.19 96 LYS A N 1
ATOM 757 C CA . LYS A 1 96 ? -19.547 -6.156 -13.742 1 87.19 96 LYS A CA 1
ATOM 758 C C . LYS A 1 96 ? -20.734 -5.199 -13.609 1 87.19 96 LYS A C 1
ATOM 760 O O . LYS A 1 96 ? -21.484 -5 -14.562 1 87.19 96 LYS A O 1
ATOM 765 N N . TYR A 1 97 ? -20.828 -4.648 -12.422 1 83.38 97 TYR A N 1
ATOM 766 C CA . TYR A 1 97 ? -21.969 -3.771 -12.156 1 83.38 97 TYR A CA 1
ATOM 767 C C . TYR A 1 97 ? -21.922 -2.541 -13.055 1 83.38 97 TYR A C 1
ATOM 769 O O . TYR A 1 97 ? -20.875 -1.92 -13.219 1 83.38 97 TYR A O 1
ATOM 777 N N . LYS A 1 98 ? -23.047 -2.264 -13.68 1 82.75 98 LYS A N 1
ATOM 778 C CA . LYS A 1 98 ? -23.188 -1.08 -14.523 1 82.75 98 LYS A CA 1
ATOM 779 C C . LYS A 1 98 ? -24 0.005 -13.82 1 82.75 98 LYS A C 1
ATOM 781 O O . LYS A 1 98 ? -25.219 -0.096 -13.719 1 82.75 98 LYS A O 1
ATOM 786 N N . PRO A 1 99 ? -23.25 0.939 -13.375 1 76.06 99 PRO A N 1
ATOM 787 C CA . PRO A 1 99 ? -23.984 1.986 -12.672 1 76.06 99 PRO A CA 1
ATOM 788 C C . PRO A 1 99 ? -24.859 2.83 -13.609 1 76.06 99 PRO A C 1
ATOM 790 O O . PRO A 1 99 ? -24.562 2.926 -14.805 1 76.06 99 PRO A O 1
ATOM 793 N N . SER A 1 100 ? -25.891 3.27 -12.969 1 76.69 100 SER A N 1
ATOM 794 C CA . SER A 1 100 ? -26.797 4.129 -13.711 1 76.69 100 SER A CA 1
ATOM 795 C C . SER A 1 100 ? -26.141 5.461 -14.062 1 76.69 100 SER A C 1
ATOM 797 O O . SER A 1 100 ? -26.547 6.129 -15.016 1 76.69 100 SER A O 1
ATOM 799 N N . SER A 1 101 ? -25.203 5.809 -13.281 1 75.06 101 SER A N 1
ATOM 800 C CA . SER A 1 101 ? -24.484 7.062 -13.516 1 75.06 101 SER A CA 1
ATOM 801 C C . SER A 1 101 ? -22.984 6.867 -13.438 1 75.06 101 SER A C 1
ATOM 803 O O . SER A 1 101 ? -22.5 5.996 -12.711 1 75.06 101 SER A O 1
ATOM 805 N N . GLU A 1 102 ? -22.344 7.594 -14.219 1 69.5 102 GLU A N 1
ATOM 806 C CA . GLU A 1 102 ? -20.891 7.547 -14.242 1 69.5 102 GLU A CA 1
ATOM 807 C C . GLU A 1 102 ? -20.297 7.984 -12.906 1 69.5 102 GLU A C 1
ATOM 809 O O . GLU A 1 102 ? -19.172 7.617 -12.57 1 69.5 102 GLU A O 1
ATOM 814 N N . SER A 1 103 ? -21.125 8.664 -12.242 1 63.31 103 SER A N 1
ATOM 815 C CA . SER A 1 103 ? -20.641 9.242 -10.992 1 63.31 103 SER A CA 1
ATOM 816 C C . SER A 1 103 ? -20.812 8.266 -9.828 1 63.31 103 SER A C 1
ATOM 818 O O . SER A 1 103 ? -20.375 8.547 -8.711 1 63.31 103 SER A O 1
ATOM 820 N N . ALA A 1 104 ? -21.391 7.133 -10.203 1 65.75 104 ALA A N 1
ATOM 821 C CA . ALA A 1 104 ? -21.594 6.172 -9.125 1 65.75 104 ALA A CA 1
ATOM 822 C C . ALA A 1 104 ? -20.25 5.707 -8.555 1 65.75 104 ALA A C 1
ATOM 824 O O . ALA A 1 104 ? -19.312 5.43 -9.305 1 65.75 104 ALA A O 1
ATOM 825 N N . SER A 1 105 ? -20.203 5.762 -7.316 1 66.38 105 SER A N 1
ATOM 826 C CA . SER A 1 105 ? -18.938 5.527 -6.613 1 66.38 105 SER A CA 1
ATOM 827 C C . SER A 1 105 ? -18.516 4.066 -6.711 1 66.38 105 SER A C 1
ATOM 829 O O . SER A 1 105 ? -19.359 3.164 -6.641 1 66.38 105 SER A O 1
ATOM 831 N N . PHE A 1 106 ? -17.359 3.832 -7.223 1 76.38 106 PHE A N 1
ATOM 832 C CA . PHE A 1 106 ? -16.719 2.529 -7.199 1 76.38 106 PHE A CA 1
ATOM 833 C C . PHE A 1 106 ? -15.922 2.336 -5.91 1 76.38 106 PHE A C 1
ATOM 835 O O . PHE A 1 106 ? -14.719 2.066 -5.945 1 76.38 106 PHE A O 1
ATOM 842 N N . ARG A 1 107 ? -16.656 2.555 -4.809 1 73.25 107 ARG A N 1
ATOM 843 C CA . ARG A 1 107 ? -16.016 2.594 -3.496 1 73.25 107 ARG A CA 1
ATOM 844 C C . ARG A 1 107 ? -15.836 1.188 -2.934 1 73.25 107 ARG A C 1
ATOM 846 O O . ARG A 1 107 ? -16.547 0.262 -3.32 1 73.25 107 ARG A O 1
ATOM 853 N N . SER A 1 108 ? -14.766 1.129 -2.162 1 79.38 108 SER A N 1
ATOM 854 C CA . SER A 1 108 ? -14.578 -0.111 -1.414 1 79.38 108 SER A CA 1
ATOM 855 C C . SER A 1 108 ? -15.719 -0.334 -0.421 1 79.38 108 SER A C 1
ATOM 857 O O . SER A 1 108 ? -16.156 0.602 0.253 1 79.38 108 SER A O 1
ATOM 859 N N . PRO A 1 109 ? -16.281 -1.543 -0.462 1 73.94 109 PRO A N 1
ATOM 860 C CA . PRO A 1 109 ? -17.312 -1.831 0.543 1 73.94 109 PRO A CA 1
ATOM 861 C C . PRO A 1 109 ? -16.797 -1.68 1.973 1 73.94 109 PRO A C 1
ATOM 863 O O . PRO A 1 109 ? -15.602 -1.9 2.23 1 73.94 109 PRO A O 1
ATOM 866 N N . HIS A 1 110 ? -17.688 -1.353 2.873 1 76.38 110 HIS A N 1
ATOM 867 C CA . HIS A 1 110 ? -17.359 -1.201 4.285 1 76.38 110 HIS A CA 1
ATOM 868 C C . HIS A 1 110 ? -16.75 -2.48 4.852 1 76.38 110 HIS A C 1
ATOM 870 O O . HIS A 1 110 ? -15.883 -2.426 5.723 1 76.38 110 HIS A O 1
ATOM 876 N N . ALA A 1 111 ? -17.125 -3.561 4.203 1 74.56 111 ALA A N 1
ATOM 877 C CA . ALA A 1 111 ? -16.672 -4.875 4.66 1 74.56 111 ALA A CA 1
ATOM 878 C C . ALA A 1 111 ? -15.18 -5.059 4.414 1 74.56 111 ALA A C 1
ATOM 880 O O . ALA A 1 111 ? -14.555 -5.93 5.02 1 74.56 111 ALA A O 1
ATOM 881 N N . ARG A 1 112 ? -14.641 -4.184 3.609 1 83.94 112 ARG A N 1
ATOM 882 C CA . ARG A 1 112 ? -13.227 -4.34 3.285 1 83.94 112 ARG A CA 1
ATOM 883 C C . ARG A 1 112 ? -12.375 -3.316 4.035 1 83.94 112 ARG A C 1
ATOM 885 O O . ARG A 1 112 ? -11.156 -3.299 3.896 1 83.94 112 ARG A O 1
ATOM 892 N N . GLU A 1 113 ? -13.109 -2.484 4.754 1 88.06 113 GLU A N 1
ATOM 893 C CA . GLU A 1 113 ? -12.359 -1.569 5.605 1 88.06 113 GLU A CA 1
ATOM 894 C C . GLU A 1 113 ? -11.609 -2.326 6.695 1 88.06 113 GLU A C 1
ATOM 896 O O . GLU A 1 113 ? -12.164 -3.217 7.34 1 88.06 113 GLU A O 1
ATOM 901 N N . ASN A 1 114 ? -10.352 -2.141 6.77 1 89 114 ASN A N 1
ATOM 902 C CA . ASN A 1 114 ? -9.477 -2.838 7.707 1 89 114 ASN A CA 1
ATOM 903 C C . ASN A 1 114 ? -8.773 -1.862 8.648 1 89 114 ASN A C 1
ATOM 905 O O . ASN A 1 114 ? -8.859 -0.646 8.461 1 89 114 ASN A O 1
ATOM 909 N N . PRO A 1 115 ? -8.164 -2.344 9.664 1 87.5 115 PRO A N 1
ATOM 910 C CA . PRO A 1 115 ? -7.59 -1.479 10.695 1 87.5 115 PRO A CA 1
ATOM 911 C C . PRO A 1 115 ? -6.582 -0.476 10.141 1 87.5 115 PRO A C 1
ATOM 913 O O . PRO A 1 115 ? -6.512 0.661 10.609 1 87.5 115 PRO A O 1
ATOM 916 N N . GLN A 1 116 ? -5.895 -0.847 9.18 1 89.56 116 GLN A N 1
ATOM 917 C CA . GLN A 1 116 ? -4.855 0.031 8.648 1 89.56 116 GLN A CA 1
ATOM 918 C C . GLN A 1 116 ? -5.465 1.27 7.992 1 89.56 116 GLN A C 1
ATOM 920 O O . GLN A 1 116 ? -5.039 2.395 8.266 1 89.56 116 GLN A O 1
ATOM 925 N N . VAL A 1 117 ? -6.445 1.118 7.098 1 91.56 117 VAL A N 1
ATOM 926 C CA . VAL A 1 117 ? -7 2.24 6.348 1 91.56 117 VAL A CA 1
ATOM 927 C C . VAL A 1 117 ? -7.859 3.104 7.27 1 91.56 117 VAL A C 1
ATOM 929 O O . VAL A 1 117 ? -7.93 4.324 7.102 1 91.56 117 VAL A O 1
ATOM 932 N N . LEU A 1 118 ? -8.484 2.463 8.234 1 90.38 118 LEU A N 1
ATOM 933 C CA . LEU A 1 118 ? -9.281 3.195 9.211 1 90.38 118 LEU A CA 1
ATOM 934 C C . LEU A 1 118 ? -8.383 3.957 10.18 1 90.38 118 LEU A C 1
ATOM 936 O O . LEU A 1 118 ? -8.594 5.148 10.422 1 90.38 118 LEU A O 1
ATOM 940 N N . GLY A 1 119 ? -7.453 3.246 10.719 1 89.19 119 GLY A N 1
ATOM 941 C CA . GLY A 1 119 ? -6.543 3.844 11.68 1 89.19 119 GLY A CA 1
ATOM 942 C C . GLY A 1 119 ? -5.773 5.023 11.125 1 89.19 119 GLY A C 1
ATOM 943 O O . GLY A 1 119 ? -5.59 6.035 11.805 1 89.19 119 GLY A O 1
ATOM 944 N N . LEU A 1 120 ? -5.348 4.863 9.969 1 90.62 120 LEU A N 1
ATOM 945 C CA . LEU A 1 120 ? -4.605 5.945 9.336 1 90.62 120 LEU A CA 1
ATOM 946 C C . LEU A 1 120 ? -5.484 7.18 9.156 1 90.62 120 LEU A C 1
ATOM 948 O O . LEU A 1 120 ? -5.055 8.297 9.438 1 90.62 120 LEU A O 1
ATOM 952 N N . ALA A 1 121 ? -6.68 6.961 8.711 1 91.94 121 ALA A N 1
ATOM 953 C CA . ALA A 1 121 ? -7.609 8.07 8.516 1 91.94 121 ALA A CA 1
ATOM 954 C C . ALA A 1 121 ? -7.859 8.812 9.828 1 91.94 121 ALA A C 1
ATOM 956 O O . ALA A 1 121 ? -7.82 10.047 9.867 1 91.94 121 ALA A O 1
ATOM 957 N N . LEU A 1 122 ? -8.086 8.102 10.805 1 89.06 122 LEU A N 1
ATOM 958 C CA . LEU A 1 122 ? -8.375 8.703 12.102 1 89.06 122 LEU A CA 1
ATOM 959 C C . LEU A 1 122 ? -7.156 9.445 12.641 1 89.06 122 LEU A C 1
ATOM 961 O O . LEU A 1 122 ? -7.285 10.555 13.164 1 89.06 122 LEU A O 1
ATOM 965 N N . THR A 1 123 ? -6.027 8.836 12.484 1 87.31 123 THR A N 1
ATOM 966 C CA . THR A 1 123 ? -4.793 9.453 12.969 1 87.31 123 THR A CA 1
ATOM 967 C C . THR A 1 123 ? -4.52 10.758 12.227 1 87.31 123 THR A C 1
ATOM 969 O O . THR A 1 123 ? -4.23 11.781 12.844 1 87.31 123 THR A O 1
ATOM 972 N N . ILE A 1 124 ? -4.633 10.711 10.953 1 88.44 124 ILE A N 1
ATOM 973 C CA . ILE A 1 124 ? -4.34 11.891 10.148 1 88.44 124 ILE A CA 1
ATOM 974 C C . ILE A 1 124 ? -5.352 12.992 10.453 1 88.44 124 ILE A C 1
ATOM 976 O O . ILE A 1 124 ? -4.98 14.156 10.609 1 88.44 124 ILE A O 1
ATOM 980 N N . HIS A 1 125 ? -6.547 12.602 10.5 1 90.5 125 HIS A N 1
ATOM 981 C CA . HIS A 1 125 ? -7.566 13.602 10.789 1 90.5 125 HIS A CA 1
ATOM 982 C C . HIS A 1 125 ? -7.348 14.227 12.164 1 90.5 125 HIS A C 1
ATOM 984 O O . HIS A 1 125 ? -7.445 15.445 12.32 1 90.5 125 HIS A O 1
ATOM 990 N N . HIS A 1 126 ? -7.074 13.445 13.031 1 85.12 126 HIS A N 1
ATOM 991 C CA . HIS A 1 126 ? -6.863 13.922 14.391 1 85.12 126 HIS A CA 1
ATOM 992 C C . HIS A 1 126 ? -5.656 14.852 14.469 1 85.12 126 HIS A C 1
ATOM 994 O O . HIS A 1 126 ? -5.719 15.906 15.102 1 85.12 126 HIS A O 1
ATOM 1000 N N . ASP A 1 127 ? -4.625 14.469 13.844 1 84.25 127 ASP A N 1
ATOM 1001 C CA . ASP A 1 127 ? -3.352 15.164 14 1 84.25 127 ASP A CA 1
ATOM 1002 C C . ASP A 1 127 ? -3.283 16.406 13.109 1 84.25 127 ASP A C 1
ATOM 1004 O O . ASP A 1 127 ? -2.562 17.359 13.422 1 84.25 127 ASP A O 1
ATOM 1008 N N . THR A 1 128 ? -3.99 16.391 12.008 1 87.19 128 THR A N 1
ATOM 1009 C CA . THR A 1 128 ? -3.715 17.453 11.039 1 87.19 128 THR A CA 1
ATOM 1010 C C . THR A 1 128 ? -4.992 18.203 10.688 1 87.19 128 THR A C 1
ATOM 1012 O O . THR A 1 128 ? -4.938 19.344 10.211 1 87.19 128 THR A O 1
ATOM 1015 N N . ARG A 1 129 ? -6.129 17.594 10.758 1 87.94 129 ARG A N 1
ATOM 1016 C CA . ARG A 1 129 ? -7.414 18.125 10.305 1 87.94 129 ARG A CA 1
ATOM 1017 C C . ARG A 1 129 ? -7.312 18.672 8.883 1 87.94 129 ARG A C 1
ATOM 1019 O O . ARG A 1 129 ? -7.969 19.656 8.547 1 87.94 129 ARG A O 1
ATOM 1026 N N . ASN A 1 130 ? -6.406 18.156 8.156 1 89.94 130 ASN A N 1
ATOM 1027 C CA . ASN A 1 130 ? -6.129 18.578 6.793 1 89.94 130 ASN A CA 1
ATOM 1028 C C . ASN A 1 130 ? -6.926 17.766 5.773 1 89.94 130 ASN A C 1
ATOM 1030 O O . ASN A 1 130 ? -6.516 16.672 5.395 1 89.94 130 ASN A O 1
ATOM 1034 N N . LYS A 1 131 ? -7.961 18.328 5.266 1 91.94 131 LYS A N 1
ATOM 1035 C CA . LYS A 1 131 ? -8.859 17.641 4.34 1 91.94 131 LYS A CA 1
ATOM 1036 C C . LYS A 1 131 ? -8.148 17.328 3.023 1 91.94 131 LYS A C 1
ATOM 1038 O O . LYS A 1 131 ? -8.375 16.266 2.432 1 91.94 131 LYS A O 1
ATOM 1043 N N . LYS A 1 132 ? -7.32 18.219 2.621 1 89.56 132 LYS A N 1
ATOM 1044 C CA . LYS A 1 132 ? -6.602 18 1.369 1 89.56 132 LYS A CA 1
ATOM 1045 C C . LYS A 1 132 ? -5.699 16.781 1.457 1 89.56 132 LYS A C 1
ATOM 1047 O O . LYS A 1 132 ? -5.652 15.969 0.531 1 89.56 132 LYS A O 1
ATOM 1052 N N . LEU A 1 133 ? -5.059 16.672 2.543 1 89.5 133 LEU A N 1
ATOM 1053 C CA . LEU A 1 133 ? -4.18 15.531 2.766 1 89.5 133 LEU A CA 1
ATOM 1054 C C . LEU A 1 133 ? -4.98 14.234 2.842 1 89.5 133 LEU A C 1
ATOM 1056 O O . LEU A 1 133 ? -4.586 13.219 2.266 1 89.5 133 LEU A O 1
ATOM 1060 N N . MET A 1 134 ? -6.086 14.289 3.477 1 93.19 134 MET A N 1
ATOM 1061 C CA . MET A 1 134 ? -6.938 13.109 3.588 1 93.19 134 MET A CA 1
ATOM 1062 C C . MET A 1 134 ? -7.461 12.688 2.219 1 93.19 134 MET A C 1
ATOM 1064 O O . MET A 1 134 ? -7.508 11.492 1.91 1 93.19 134 MET A O 1
ATOM 1068 N N . ASN A 1 135 ? -7.777 13.672 1.453 1 92 135 ASN A N 1
ATOM 1069 C CA . ASN A 1 135 ? -8.258 13.367 0.107 1 92 135 ASN A CA 1
ATOM 1070 C C . ASN A 1 135 ? -7.156 12.742 -0.751 1 92 135 ASN A C 1
ATOM 1072 O O . ASN A 1 135 ? -7.422 11.844 -1.55 1 92 135 ASN A O 1
ATOM 1076 N N . LEU A 1 136 ? -5.961 13.219 -0.583 1 88.88 136 LEU A N 1
ATOM 1077 C CA . LEU A 1 136 ? -4.824 12.656 -1.312 1 88.88 136 LEU A CA 1
ATOM 1078 C C . LEU A 1 136 ? -4.605 11.195 -0.942 1 88.88 136 LEU A C 1
ATOM 1080 O O . LEU A 1 136 ? -4.465 10.344 -1.821 1 88.88 136 LEU A O 1
ATOM 1084 N N . LEU A 1 137 ? -4.586 10.922 0.307 1 91.94 137 LEU A N 1
ATOM 1085 C CA . LEU A 1 137 ? -4.355 9.562 0.784 1 91.94 137 LEU A CA 1
ATOM 1086 C C . LEU A 1 137 ? -5.492 8.633 0.365 1 91.94 137 LEU A C 1
ATOM 1088 O O . LEU A 1 137 ? -5.254 7.496 -0.038 1 91.94 137 LEU A O 1
ATOM 1092 N N . ASN A 1 138 ? -6.668 9.117 0.423 1 92.81 138 ASN A N 1
ATOM 1093 C CA . ASN A 1 138 ? -7.82 8.328 -0.01 1 92.81 138 ASN A CA 1
ATOM 1094 C C . ASN A 1 138 ? -7.766 8.039 -1.508 1 92.81 138 ASN A C 1
ATOM 1096 O O . ASN A 1 138 ? -8.07 6.93 -1.94 1 92.81 138 ASN A O 1
ATOM 1100 N N . ALA A 1 139 ? -7.414 9.016 -2.25 1 89.56 139 ALA A N 1
ATOM 1101 C CA . ALA A 1 139 ? -7.34 8.867 -3.701 1 89.56 139 ALA A CA 1
ATOM 1102 C C . ALA A 1 139 ? -6.332 7.789 -4.09 1 89.56 139 ALA A C 1
ATOM 1104 O O . ALA A 1 139 ? -6.492 7.125 -5.117 1 89.56 139 ALA A O 1
ATOM 1105 N N . HIS A 1 140 ? -5.398 7.602 -3.281 1 88.88 140 HIS A N 1
ATOM 1106 C CA . HIS A 1 140 ? -4.355 6.633 -3.586 1 88.88 140 HIS A CA 1
ATOM 1107 C C . HIS A 1 140 ? -4.598 5.312 -2.865 1 88.88 140 HIS A C 1
ATOM 1109 O O . HIS A 1 140 ? -3.756 4.414 -2.906 1 88.88 140 HIS A O 1
ATOM 1115 N N . GLY A 1 141 ? -5.664 5.23 -2.16 1 89.69 141 GLY A N 1
ATOM 1116 C CA . GLY A 1 141 ? -6.086 3.965 -1.578 1 89.69 141 GLY A CA 1
ATOM 1117 C C . GLY A 1 141 ? -5.465 3.697 -0.22 1 89.69 141 GLY A C 1
ATOM 1118 O O . GLY A 1 141 ? -5.5 2.566 0.272 1 89.69 141 GLY A O 1
ATOM 1119 N N . TYR A 1 142 ? -4.895 4.672 0.463 1 92.12 142 TYR A N 1
ATOM 1120 C CA . TYR A 1 142 ? -4.211 4.473 1.737 1 92.12 142 TYR A CA 1
ATOM 1121 C C . TYR A 1 142 ? -5.203 4.5 2.896 1 92.12 142 TYR A C 1
ATOM 1123 O O . TYR A 1 142 ? -4.945 3.922 3.955 1 92.12 142 TYR A O 1
ATOM 1131 N N . SER A 1 143 ? -6.246 5.188 2.707 1 92.75 143 SER A N 1
ATOM 1132 C CA . SER A 1 143 ? -7.168 5.395 3.822 1 92.75 143 SER A CA 1
ATOM 1133 C C . SER A 1 143 ? -8.602 5.547 3.334 1 92.75 143 SER A C 1
ATOM 1135 O O . SER A 1 143 ? -8.844 5.754 2.143 1 92.75 143 SER A O 1
ATOM 1137 N N . VAL A 1 144 ? -9.516 5.469 4.262 1 93.38 144 VAL A N 1
ATOM 1138 C CA . VAL A 1 144 ? -10.906 5.785 3.961 1 93.38 144 VAL A CA 1
ATOM 1139 C C . VAL A 1 144 ? -11.055 7.285 3.713 1 93.38 144 VAL A C 1
ATOM 1141 O O . VAL A 1 144 ? -10.125 8.055 3.949 1 93.38 144 VAL A O 1
ATOM 1144 N N . SER A 1 145 ? -12.227 7.645 3.236 1 92.69 145 SER A N 1
ATOM 1145 C CA . SER A 1 145 ? -12.484 9.039 2.881 1 92.69 145 SER A CA 1
ATOM 1146 C C . SER A 1 145 ? -12.547 9.922 4.121 1 92.69 145 SER A C 1
ATOM 1148 O O . SER A 1 145 ? -12.773 9.43 5.23 1 92.69 145 SER A O 1
ATOM 1150 N N . HIS A 1 146 ? -12.414 11.234 3.85 1 93.25 146 HIS A N 1
ATOM 1151 C CA . HIS A 1 146 ? -12.562 12.227 4.914 1 93.25 146 HIS A CA 1
ATOM 1152 C C . HIS A 1 146 ? -13.93 12.117 5.582 1 93.25 146 HIS A C 1
ATOM 1154 O O . HIS A 1 146 ? -14.023 12.125 6.812 1 93.25 146 HIS A O 1
ATOM 1160 N N . GLY A 1 147 ? -14.953 12.016 4.797 1 90.81 147 GLY A N 1
ATOM 1161 C CA . GLY A 1 147 ? -16.297 11.875 5.336 1 90.81 147 GLY A CA 1
ATOM 1162 C C . GLY A 1 147 ? -16.453 10.648 6.207 1 90.81 147 GLY A C 1
ATOM 1163 O O . GLY A 1 147 ? -17.078 10.719 7.273 1 90.81 147 GLY A O 1
ATOM 1164 N N . ARG A 1 148 ? -15.945 9.578 5.805 1 91.12 148 ARG A N 1
ATOM 1165 C CA . ARG A 1 148 ? -16 8.336 6.566 1 91.12 148 ARG A CA 1
ATOM 1166 C C . ARG A 1 148 ? -15.25 8.469 7.887 1 91.12 148 ARG A C 1
ATOM 1168 O O . ARG A 1 148 ? -15.711 7.988 8.922 1 91.12 148 ARG A O 1
ATOM 1175 N N . ALA A 1 149 ? -14.125 9.07 7.859 1 91.38 149 ALA A N 1
ATOM 1176 C CA . ALA A 1 149 ? -13.344 9.305 9.07 1 91.38 149 ALA A CA 1
ATOM 1177 C C . ALA A 1 149 ? -14.133 10.133 10.078 1 91.38 149 ALA A C 1
ATOM 1179 O O . ALA A 1 149 ? -14.141 9.828 11.273 1 91.38 149 ALA A O 1
ATOM 1180 N N . LEU A 1 150 ? -14.812 11.117 9.57 1 90.88 150 LEU A N 1
ATOM 1181 C CA . LEU A 1 150 ? -15.609 11.977 10.438 1 90.88 150 LEU A CA 1
ATOM 1182 C C . LEU A 1 150 ? -16.75 11.188 11.086 1 90.88 150 LEU A C 1
ATOM 1184 O O . LEU A 1 150 ? -17.031 11.359 12.273 1 90.88 150 LEU A O 1
ATOM 1188 N N . LEU A 1 151 ? -17.344 10.414 10.297 1 89 151 LEU A N 1
ATOM 1189 C CA . LEU A 1 151 ? -18.422 9.578 10.812 1 89 151 LEU A CA 1
ATOM 1190 C C . LEU A 1 151 ? -17.906 8.648 11.906 1 89 151 LEU A C 1
ATOM 1192 O O . LEU A 1 151 ? -18.578 8.461 12.922 1 89 151 LEU A O 1
ATOM 1196 N N . MET A 1 152 ? -16.812 8.117 11.695 1 86.31 152 MET A N 1
ATOM 1197 C CA . MET A 1 152 ? -16.219 7.207 12.672 1 86.31 152 MET A CA 1
ATOM 1198 C C . MET A 1 152 ? -15.859 7.941 13.961 1 86.31 152 MET A C 1
ATOM 12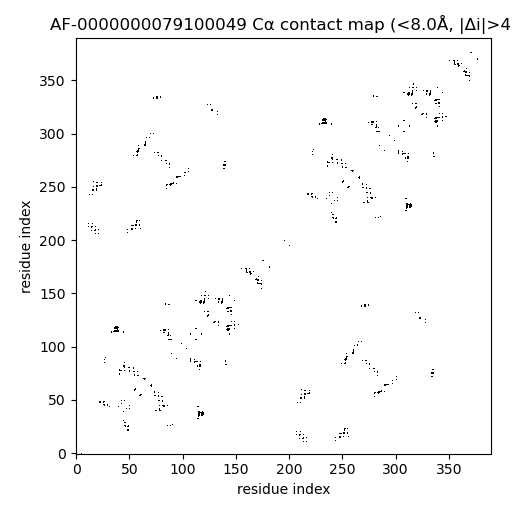00 O O . MET A 1 152 ? -16.094 7.43 15.055 1 86.31 152 MET A O 1
ATOM 1204 N N . GLU A 1 153 ? -15.336 9.039 13.805 1 83.62 153 GLU A N 1
ATOM 1205 C CA . GLU A 1 153 ? -14.992 9.828 14.984 1 83.62 153 GLU A CA 1
ATOM 1206 C C . GLU A 1 153 ? -16.234 10.172 15.805 1 83.62 153 GLU A C 1
ATOM 1208 O O . GLU A 1 153 ? -16.203 10.125 17.031 1 83.62 153 GLU A O 1
ATOM 1213 N N . THR A 1 154 ? -17.203 10.555 15.117 1 83.44 154 THR A N 1
ATOM 1214 C CA . THR A 1 154 ? -18.469 10.852 15.789 1 83.44 154 THR A CA 1
ATOM 1215 C C . THR A 1 154 ? -18.984 9.625 16.531 1 83.44 154 THR A C 1
ATOM 1217 O O . THR A 1 154 ? -19.438 9.727 17.672 1 83.44 154 THR A O 1
ATOM 1220 N N . ALA A 1 155 ? -18.922 8.516 15.875 1 80.56 155 ALA A N 1
ATOM 1221 C CA . ALA A 1 155 ? -19.375 7.273 16.484 1 80.56 155 ALA A CA 1
ATOM 1222 C C . ALA A 1 155 ? -18.562 6.938 17.719 1 80.56 155 ALA A C 1
ATOM 1224 O O . ALA A 1 155 ? -19.094 6.488 18.734 1 80.56 155 ALA A O 1
ATOM 1225 N N . LEU A 1 156 ? -17.328 7.133 17.641 1 77.12 156 LEU A N 1
ATOM 1226 C CA . LEU A 1 156 ? -16.438 6.871 18.766 1 77.12 156 LEU A CA 1
ATOM 1227 C C . LEU A 1 156 ? -16.734 7.816 19.922 1 77.12 156 LEU A C 1
ATOM 1229 O O . LEU A 1 156 ? -16.734 7.398 21.094 1 77.12 156 LEU A O 1
ATOM 1233 N N . ALA A 1 157 ? -16.938 9.016 19.562 1 75.25 157 ALA A N 1
ATOM 1234 C CA . ALA A 1 157 ? -17.281 10 20.594 1 75.25 157 ALA A CA 1
ATOM 1235 C C . ALA A 1 157 ? -18.594 9.633 21.281 1 75.25 157 ALA A C 1
ATOM 1237 O O . ALA A 1 157 ? -18.703 9.711 22.516 1 75.25 157 ALA A O 1
ATOM 1238 N N . ASN A 1 158 ? -19.5 9.258 20.531 1 75 158 ASN A N 1
ATOM 1239 C CA . ASN A 1 158 ? -20.797 8.859 21.078 1 75 158 ASN A CA 1
ATOM 1240 C C . ASN A 1 158 ? -20.672 7.633 21.969 1 75 158 ASN A C 1
ATOM 1242 O O . ASN A 1 158 ? -21.328 7.547 23.016 1 75 158 ASN A O 1
ATOM 1246 N N . ALA A 1 159 ? -19.828 6.762 21.547 1 68.94 159 ALA A N 1
ATOM 1247 C CA . ALA A 1 159 ? -19.609 5.551 22.328 1 68.94 159 ALA A CA 1
ATOM 1248 C C . ALA A 1 159 ? -18.969 5.883 23.672 1 68.94 159 ALA A C 1
ATOM 1250 O O . ALA A 1 159 ? -19.312 5.285 24.703 1 68.94 159 ALA A O 1
ATOM 1251 N N . VAL A 1 160 ? -18.109 6.785 23.656 1 68.5 160 VAL A N 1
ATOM 1252 C CA . VAL A 1 160 ? -17.438 7.215 24.875 1 68.5 160 VAL A CA 1
ATOM 1253 C C . VAL A 1 160 ? -18.438 7.914 25.797 1 68.5 160 VAL A C 1
ATOM 1255 O O . VAL A 1 160 ? -18.438 7.68 27.016 1 68.5 160 VAL A O 1
ATOM 1258 N N . GLU A 1 161 ? -19.203 8.711 25.156 1 70.81 161 GLU A N 1
ATOM 1259 C CA . GLU A 1 161 ? -20.219 9.406 25.938 1 70.81 161 GLU A CA 1
ATOM 1260 C C . GLU A 1 161 ? -21.203 8.422 26.578 1 70.81 161 GLU A C 1
ATOM 1262 O O . GLU A 1 161 ? -21.547 8.555 27.75 1 70.81 161 GLU A O 1
ATOM 1267 N N . GLU A 1 162 ? -21.547 7.516 25.844 1 70.69 162 GLU A N 1
ATOM 1268 C CA . GLU A 1 162 ? -22.469 6.504 26.344 1 70.69 162 GLU A CA 1
ATOM 1269 C C . GLU A 1 162 ? -21.828 5.688 27.469 1 70.69 162 GLU A C 1
ATOM 1271 O O . GLU A 1 162 ? -22.484 5.387 28.469 1 70.69 162 GLU A O 1
ATOM 1276 N N . ASN A 1 163 ? -20.578 5.434 27.203 1 66 163 ASN A N 1
ATOM 1277 C CA . ASN A 1 163 ? -19.859 4.68 28.219 1 66 163 ASN A CA 1
ATOM 1278 C C . ASN A 1 163 ? -19.656 5.5 29.484 1 66 163 ASN A C 1
ATOM 1280 O O . ASN A 1 163 ? -19.734 4.969 30.594 1 66 163 ASN A O 1
ATOM 1284 N N . THR A 1 164 ? -19.344 6.734 29.219 1 62.22 164 THR A N 1
ATOM 1285 C CA . THR A 1 164 ? -19.188 7.637 30.359 1 62.22 164 THR A CA 1
ATOM 1286 C C . THR A 1 164 ? -20.516 7.801 31.109 1 62.22 164 THR A C 1
ATOM 1288 O O . THR A 1 164 ? -20.531 7.824 32.344 1 62.22 164 THR A O 1
ATOM 1291 N N . ARG A 1 165 ? -21.469 7.91 30.359 1 65.62 165 ARG A N 1
ATOM 1292 C CA . ARG A 1 165 ? -22.781 8.016 30.984 1 65.62 165 ARG A CA 1
ATOM 1293 C C . ARG A 1 165 ? -23.141 6.738 31.734 1 65.62 165 ARG A C 1
ATOM 1295 O O . ARG A 1 165 ? -23.688 6.793 32.844 1 65.62 165 ARG A O 1
ATOM 1302 N N . ALA A 1 166 ? -22.766 5.711 31.094 1 66.25 166 ALA A N 1
ATOM 1303 C CA . ALA A 1 166 ? -23.094 4.426 31.703 1 66.25 166 ALA A CA 1
ATOM 1304 C C . ALA A 1 166 ? -22.281 4.184 32.969 1 66.25 166 ALA A C 1
ATOM 1306 O O . ALA A 1 166 ? -22.734 3.465 33.875 1 66.25 166 ALA A O 1
ATOM 1307 N N . HIS A 1 167 ? -21.062 4.801 32.875 1 59.59 167 HIS A N 1
ATOM 1308 C CA . HIS A 1 167 ? -20.219 4.602 34.062 1 59.59 167 HIS A CA 1
ATOM 1309 C C . HIS A 1 167 ? -20.156 5.859 34.906 1 59.59 167 HIS A C 1
ATOM 1311 O O . HIS A 1 167 ? -19.109 6.184 35.469 1 59.59 167 HIS A O 1
ATOM 1317 N N . GLN A 1 168 ? -21.125 6.398 35.188 1 56.44 168 GLN A N 1
ATOM 1318 C CA . GLN A 1 168 ? -21.375 7.492 36.125 1 56.44 168 GLN A CA 1
ATOM 1319 C C . GLN A 1 168 ? -20.422 8.656 35.875 1 56.44 168 GLN A C 1
ATOM 1321 O O . GLN A 1 168 ? -19.875 9.219 36.812 1 56.44 168 GLN A O 1
ATOM 1326 N N . GLY A 1 169 ? -20.109 9 34.719 1 53.44 169 GLY A N 1
ATOM 1327 C CA . GLY A 1 169 ? -19.406 10.227 34.438 1 53.44 169 GLY A CA 1
ATOM 1328 C C . GLY A 1 169 ? -17.922 10.016 34.188 1 53.44 169 GLY A C 1
ATOM 1329 O O . GLY A 1 169 ? -17.188 10.977 33.938 1 53.44 169 GLY A O 1
ATOM 1330 N N . LEU A 1 170 ? -17.344 8.773 34.531 1 44.41 170 LEU A N 1
ATOM 1331 C CA . LEU A 1 170 ? -15.93 8.5 34.281 1 44.41 170 LEU A CA 1
ATOM 1332 C C . LEU A 1 170 ? -15.672 8.172 32.812 1 44.41 170 LEU A C 1
ATOM 1334 O O . LEU A 1 170 ? -16.438 7.43 32.219 1 44.41 170 LEU A O 1
ATOM 1338 N N . TYR A 1 171 ? -15.047 9.047 32.219 1 46 171 TYR A N 1
ATOM 1339 C CA . TYR A 1 171 ? -14.648 8.859 30.828 1 46 171 TYR A CA 1
ATOM 1340 C C . TYR A 1 171 ? -13.828 7.582 30.672 1 46 171 TYR A C 1
ATOM 1342 O O . TYR A 1 171 ? -12.781 7.426 31.312 1 46 171 TYR A O 1
ATOM 1350 N N . VAL A 1 172 ? -14.359 6.5 30.281 1 44.25 172 VAL A N 1
ATOM 1351 C CA . VAL A 1 172 ? -13.57 5.316 29.953 1 44.25 172 VAL A CA 1
ATOM 1352 C C . VAL A 1 172 ? -13.273 5.285 28.453 1 44.25 172 VAL A C 1
ATOM 1354 O O . VAL A 1 172 ? -14.195 5.191 27.641 1 44.25 172 VAL A O 1
ATOM 1357 N N . PRO A 1 173 ? -12.148 5.703 28.094 1 42.69 173 PRO A N 1
ATOM 1358 C CA . PRO A 1 173 ? -11.859 5.668 26.656 1 42.69 173 PRO A CA 1
ATOM 1359 C C . PRO A 1 173 ? -12.086 4.285 26.047 1 42.69 173 PRO A C 1
ATOM 1361 O O . PRO A 1 173 ? -11.68 3.275 26.625 1 42.69 173 PRO A O 1
ATOM 1364 N N . PRO A 1 174 ? -13.039 4.113 25.266 1 42.84 174 PRO A N 1
ATOM 1365 C CA . PRO A 1 174 ? -13.344 2.803 24.688 1 42.84 174 PRO A CA 1
ATOM 1366 C C . PRO A 1 174 ? -12.102 2.062 24.203 1 42.84 174 PRO A C 1
ATOM 1368 O O . PRO A 1 174 ? -12.133 0.842 24.031 1 42.84 174 PRO A O 1
ATOM 1371 N N . PHE A 1 175 ? -11.172 2.705 23.656 1 37.81 175 PHE A N 1
ATOM 1372 C CA . PHE A 1 175 ? -9.977 2.08 23.109 1 37.81 175 PHE A CA 1
ATOM 1373 C C . PHE A 1 175 ? -9.031 1.658 24.234 1 37.81 175 PHE A C 1
ATOM 1375 O O . PHE A 1 175 ? -7.906 1.221 23.969 1 37.81 175 PHE A O 1
ATOM 1382 N N . LEU A 1 176 ? -9.359 2.018 25.406 1 35 176 LEU A N 1
ATOM 1383 C CA . LEU A 1 176 ? -8.484 1.604 26.5 1 35 176 LEU A CA 1
ATOM 1384 C C . LEU A 1 176 ? -8.5 0.088 26.672 1 35 176 LEU A C 1
ATOM 1386 O O . LEU A 1 176 ? -9.531 -0.488 27.031 1 35 176 LEU A O 1
ATOM 1390 N N . ARG A 1 177 ? -7.875 -0.526 25.719 1 32.75 177 ARG A N 1
ATOM 1391 C CA . ARG A 1 177 ? -7.547 -1.875 26.172 1 32.75 177 ARG A CA 1
ATOM 1392 C C . ARG A 1 177 ? -6.488 -1.843 27.266 1 32.75 177 ARG A C 1
ATOM 1394 O O . ARG A 1 177 ? -5.664 -0.928 27.312 1 32.75 177 ARG A O 1
ATOM 1401 N N . LYS A 1 178 ? -6.516 -2.648 28.188 1 33.66 178 LYS A N 1
ATOM 1402 C CA . LYS A 1 178 ? -5.449 -2.967 29.141 1 33.66 178 LYS A CA 1
ATOM 1403 C C . LYS A 1 178 ? -4.184 -3.41 28.406 1 33.66 178 LYS A C 1
ATOM 1405 O O . LYS A 1 178 ? -4.23 -4.305 27.562 1 33.66 178 LYS A O 1
ATOM 1410 N N . GLY A 1 179 ? -3.01 -2.584 28.359 1 34.66 179 GLY A N 1
ATOM 1411 C CA . GLY A 1 179 ? -1.67 -2.896 27.891 1 34.66 179 GLY A CA 1
ATOM 1412 C C . GLY A 1 179 ? -1.283 -2.133 26.641 1 34.66 179 GLY A C 1
ATOM 1413 O O . GLY A 1 179 ? -0.181 -2.305 26.125 1 34.66 179 GLY A O 1
ATOM 1414 N N . THR A 1 180 ? -2.131 -1.706 25.812 1 32.22 180 THR A N 1
ATOM 1415 C CA . THR A 1 180 ? -1.656 -1.006 24.625 1 32.22 180 THR A CA 1
ATOM 1416 C C . THR A 1 180 ? -1.683 0.504 24.828 1 32.22 180 THR A C 1
ATOM 1418 O O . THR A 1 180 ? -2.641 1.04 25.391 1 32.22 180 THR A O 1
ATOM 1421 N N . PHE A 1 181 ? -0.562 1.227 24.828 1 28.7 181 PHE A N 1
ATOM 1422 C CA . PHE A 1 181 ? -0.312 2.652 25.016 1 28.7 181 PHE A CA 1
ATOM 1423 C C . PHE A 1 181 ? -1.143 3.475 24.031 1 28.7 181 PHE A C 1
ATOM 1425 O O . PHE A 1 181 ? -1.142 3.207 22.828 1 28.7 181 PHE A O 1
ATOM 1432 N N . VAL A 1 182 ? -2.264 3.793 24.328 1 32.34 182 VAL A N 1
ATOM 1433 C CA . VAL A 1 182 ? -3.047 4.734 23.531 1 32.34 182 VAL A CA 1
ATOM 1434 C C . VAL A 1 182 ? -2.551 6.156 23.781 1 32.34 182 VAL A C 1
ATOM 1436 O O . VAL A 1 182 ? -2.299 6.543 24.922 1 32.34 182 VAL A O 1
ATOM 1439 N N . PHE A 1 183 ? -1.826 6.766 22.969 1 28.42 183 PHE A N 1
ATOM 1440 C CA . PHE A 1 183 ? -1.488 8.18 23.094 1 28.42 183 PHE A CA 1
ATOM 1441 C C . PHE A 1 183 ? -2.725 9.047 22.906 1 28.42 183 PHE A C 1
ATOM 1443 O O . PHE A 1 183 ? -3.457 8.898 21.922 1 28.42 183 PHE A O 1
ATOM 1450 N N . PHE A 1 184 ? -3.436 9.312 23.906 1 30.64 184 PHE A N 1
ATOM 1451 C CA . PHE A 1 184 ? -4.508 10.297 23.938 1 30.64 184 PHE A CA 1
ATOM 1452 C C . PHE A 1 184 ? -3.941 11.711 23.906 1 30.64 184 PHE A C 1
ATOM 1454 O O . PHE A 1 184 ? -3.039 12.039 24.688 1 30.64 184 PHE A O 1
ATOM 1461 N N . ALA A 1 185 ? -3.875 12.383 22.828 1 30.23 185 ALA A N 1
ATOM 1462 C CA . ALA A 1 185 ? -3.646 13.82 22.906 1 30.23 185 ALA A CA 1
ATOM 1463 C C . ALA A 1 185 ? -4.836 14.523 23.562 1 30.23 185 ALA A C 1
ATOM 1465 O O . ALA A 1 185 ? -5.961 14.445 23.062 1 30.23 185 ALA A O 1
ATOM 1466 N N . ALA A 1 186 ? -4.98 14.523 24.828 1 30.48 186 ALA A N 1
ATOM 1467 C CA . ALA A 1 186 ? -5.879 15.391 25.578 1 30.48 186 ALA A CA 1
ATOM 1468 C C . ALA A 1 186 ? -5.586 16.859 25.297 1 30.48 186 ALA A C 1
ATOM 1470 O O . ALA A 1 186 ? -4.469 17.328 25.516 1 30.48 186 ALA A O 1
ATOM 1471 N N . ASP A 1 187 ? -6.043 17.391 24.203 1 26.23 187 ASP A N 1
ATOM 1472 C CA . ASP A 1 187 ? -5.992 18.844 24.172 1 26.23 187 ASP A CA 1
ATOM 1473 C C . ASP A 1 187 ? -6.711 19.453 25.391 1 26.23 187 ASP A C 1
ATOM 1475 O O . ASP A 1 187 ? -7.762 18.953 25.797 1 26.23 187 ASP A O 1
ATOM 1479 N N . ASN A 1 188 ? -5.996 20 26.406 1 31.83 188 ASN A N 1
ATOM 1480 C CA . ASN A 1 188 ? -6.383 20.828 27.547 1 31.83 188 ASN A CA 1
ATOM 1481 C C . ASN A 1 188 ? -7.422 21.875 27.156 1 31.83 188 ASN A C 1
ATOM 1483 O O . ASN A 1 188 ? -7.598 22.859 27.859 1 31.83 188 ASN A O 1
ATOM 1487 N N . THR A 1 189 ? -8.039 21.969 26.078 1 30.12 189 THR A N 1
ATOM 1488 C CA . THR A 1 189 ? -8.891 23.141 25.953 1 30.12 189 THR A CA 1
ATOM 1489 C C . THR A 1 189 ? -9.812 23.266 27.172 1 30.12 189 THR A C 1
ATOM 1491 O O . THR A 1 189 ? -9.883 24.328 27.797 1 30.12 189 THR A O 1
ATOM 1494 N N . ASP A 1 190 ? -11.148 22.953 27.062 1 29.06 190 ASP A N 1
ATOM 1495 C CA . ASP A 1 190 ? -12.242 23.766 27.562 1 29.06 190 ASP A CA 1
ATOM 1496 C C . ASP A 1 190 ? -12.523 23.469 29.031 1 29.06 190 ASP A C 1
ATOM 1498 O O . ASP A 1 190 ? -13.602 23.797 29.547 1 29.06 190 ASP A O 1
ATOM 1502 N N . PHE A 1 191 ? -11.758 22.641 29.781 1 29.58 191 PHE A N 1
ATOM 1503 C CA . PHE A 1 191 ? -12.336 22.578 31.109 1 29.58 191 PHE A CA 1
ATOM 1504 C C . PHE A 1 191 ? -12.125 23.891 31.859 1 29.58 191 PHE A C 1
ATOM 1506 O O . PHE A 1 191 ? -11.062 24.109 32.438 1 29.58 191 PHE A O 1
ATOM 1513 N N . VAL A 1 192 ? -12.422 25.094 31.172 1 30.61 192 VAL A N 1
ATOM 1514 C CA . VAL A 1 192 ? -12.508 26.266 32.031 1 30.61 192 VAL A CA 1
ATOM 1515 C C . VAL A 1 192 ? -13.562 26.047 33.125 1 30.61 192 VAL A C 1
ATOM 1517 O O . VAL A 1 192 ? -14.727 25.781 32.812 1 30.61 192 VAL A O 1
ATOM 1520 N N . PRO A 1 193 ? -13.172 25.641 34.312 1 30.02 193 PRO A N 1
ATOM 1521 C CA . PRO A 1 193 ? -14.055 25.641 35.469 1 30.02 193 PRO A CA 1
ATOM 1522 C C . PRO A 1 193 ? -14.797 26.969 35.625 1 30.02 193 PRO A C 1
ATOM 1524 O O . PRO A 1 193 ? -14.195 28.031 35.5 1 30.02 193 PRO A O 1
ATOM 1527 N N . THR A 1 194 ? -15.898 27.25 34.969 1 25.44 194 THR A N 1
ATOM 1528 C CA . THR A 1 194 ? -16.75 28.344 35.406 1 25.44 194 THR A CA 1
ATOM 1529 C C . THR A 1 194 ? -16.891 28.344 36.938 1 25.44 194 THR A C 1
ATOM 1531 O O . THR A 1 194 ? -17.422 27.406 37.5 1 25.44 194 THR A O 1
ATOM 1534 N N . MET A 1 195 ? -15.852 28.859 37.625 1 21.81 195 MET A N 1
ATOM 1535 C CA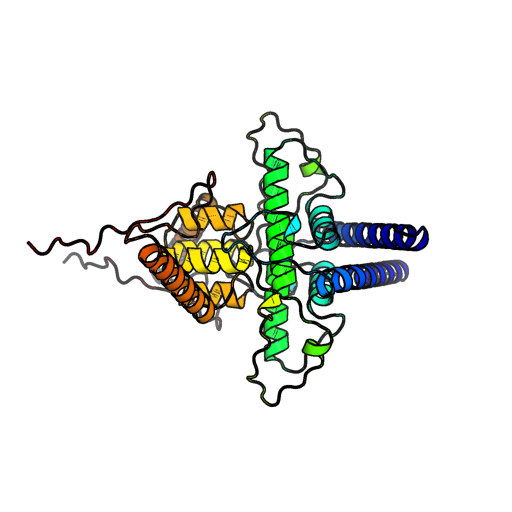 . MET A 1 195 ? -16.188 29.5 38.875 1 21.81 195 MET A CA 1
ATOM 1536 C C . MET A 1 195 ? -16.969 30.797 38.656 1 21.81 195 MET A C 1
ATOM 1538 O O . MET A 1 195 ? -16.734 31.5 37.688 1 21.81 195 MET A O 1
ATOM 1542 N N . MET B 1 1 ? -9.844 -31.344 7.699 1 56.72 1 MET B N 1
ATOM 1543 C CA . MET B 1 1 ? -9.328 -30.922 6.398 1 56.72 1 MET B CA 1
ATOM 1544 C C . MET B 1 1 ? -8.992 -32.125 5.535 1 56.72 1 MET B C 1
ATOM 1546 O O . MET B 1 1 ? -8.18 -32.969 5.926 1 56.72 1 MET B O 1
ATOM 1550 N N . THR B 1 2 ? -9.797 -32.469 4.496 1 74.62 2 THR B N 1
ATOM 1551 C CA . THR B 1 2 ? -9.672 -33.656 3.662 1 74.62 2 THR B CA 1
ATOM 1552 C C . THR B 1 2 ? -8.391 -33.625 2.838 1 74.62 2 THR B C 1
ATOM 1554 O O . THR B 1 2 ? -7.75 -32.562 2.734 1 74.62 2 THR B O 1
ATOM 1557 N N . THR B 1 3 ? -7.789 -34.812 2.506 1 80.62 3 THR B N 1
ATOM 1558 C CA . THR B 1 3 ? -6.605 -34.969 1.672 1 80.62 3 THR B CA 1
ATOM 1559 C C . THR B 1 3 ? -6.684 -34.094 0.434 1 80.62 3 THR B C 1
ATOM 1561 O O . THR B 1 3 ? -5.664 -33.594 -0.043 1 80.62 3 THR B O 1
ATOM 1564 N N . THR B 1 4 ? -7.891 -33.906 -0.083 1 80.12 4 THR B N 1
ATOM 1565 C CA . THR B 1 4 ? -8.102 -33.062 -1.262 1 80.12 4 THR B CA 1
ATOM 1566 C C . THR B 1 4 ? -7.875 -31.594 -0.927 1 80.12 4 THR B C 1
ATOM 1568 O O . THR B 1 4 ? -7.297 -30.844 -1.723 1 80.12 4 THR B O 1
ATOM 1571 N N . ASP B 1 5 ? -8.32 -31.188 0.28 1 75.5 5 ASP B N 1
ATOM 1572 C CA . ASP B 1 5 ? -8.141 -29.812 0.7 1 75.5 5 ASP B CA 1
ATOM 1573 C C . ASP B 1 5 ? -6.664 -29.469 0.889 1 75.5 5 ASP B C 1
ATOM 1575 O O . ASP B 1 5 ? -6.211 -28.391 0.519 1 75.5 5 ASP B O 1
ATOM 1579 N N . LYS B 1 6 ? -6.07 -30.516 1.371 1 80.25 6 LYS B N 1
ATOM 1580 C CA . LYS B 1 6 ? -4.641 -30.328 1.602 1 80.25 6 LYS B CA 1
ATOM 1581 C C . LYS B 1 6 ? -3.879 -30.25 0.283 1 80.25 6 LYS B C 1
ATOM 1583 O O . LYS B 1 6 ? -2.938 -29.453 0.155 1 80.25 6 LYS B O 1
ATOM 1588 N N . LYS B 1 7 ? -4.211 -31.062 -0.682 1 81.44 7 LYS B N 1
ATOM 1589 C CA . LYS B 1 7 ? -3.566 -31.031 -1.992 1 81.44 7 LYS B CA 1
ATOM 1590 C C . LYS B 1 7 ? -3.838 -29.719 -2.709 1 81.44 7 LYS B C 1
ATOM 1592 O O . LYS B 1 7 ? -2.959 -29.188 -3.387 1 81.44 7 LYS B O 1
ATOM 1597 N N . GLN B 1 8 ? -4.973 -29.203 -2.594 1 83.44 8 GLN B N 1
ATOM 1598 C CA . GLN B 1 8 ? -5.336 -27.938 -3.213 1 83.44 8 GLN B CA 1
ATOM 1599 C C . GLN B 1 8 ? -4.551 -26.781 -2.598 1 83.44 8 GLN B C 1
ATOM 1601 O O . GLN B 1 8 ? -4.113 -25.875 -3.309 1 83.44 8 GLN B O 1
ATOM 1606 N N . GLU B 1 9 ? -4.379 -26.891 -1.292 1 83.56 9 GLU B N 1
ATOM 1607 C CA . GLU B 1 9 ? -3.613 -25.859 -0.596 1 83.56 9 GLU B CA 1
ATOM 1608 C C . GLU B 1 9 ? -2.148 -25.891 -1.025 1 83.56 9 GLU B C 1
ATOM 1610 O O . GLU B 1 9 ? -1.543 -24.828 -1.228 1 83.56 9 GLU B O 1
ATOM 1615 N N . GLU B 1 10 ? -1.671 -27.047 -1.186 1 84.06 10 GLU B N 1
ATOM 1616 C CA . GLU B 1 10 ? -0.283 -27.172 -1.617 1 84.06 10 GLU B CA 1
ATOM 1617 C C . GLU B 1 10 ? -0.087 -26.641 -3.029 1 84.06 10 GLU B C 1
ATOM 1619 O O . GLU B 1 10 ? 0.909 -25.969 -3.309 1 84.06 10 GLU B O 1
ATOM 1624 N N . ASN B 1 11 ? -1.01 -26.953 -3.869 1 88.62 11 ASN B N 1
ATOM 1625 C CA . ASN B 1 11 ? -0.932 -26.453 -5.238 1 88.62 11 ASN B CA 1
ATOM 1626 C C . ASN B 1 11 ? -1.046 -24.938 -5.285 1 88.62 11 ASN B C 1
ATOM 1628 O O . ASN B 1 11 ? -0.361 -24.281 -6.074 1 88.62 11 ASN B O 1
ATOM 1632 N N . SER B 1 12 ? -1.858 -24.484 -4.402 1 91.69 12 SER B N 1
ATOM 1633 C CA . SER B 1 12 ? -2.025 -23.031 -4.324 1 91.69 12 SER B CA 1
ATOM 1634 C C . SER B 1 12 ? -0.739 -22.344 -3.871 1 91.69 12 SER B C 1
ATOM 1636 O O . SER B 1 12 ? -0.33 -21.344 -4.445 1 91.69 12 SER B O 1
ATOM 1638 N N . MET B 1 13 ? -0.045 -23 -2.969 1 93.56 13 MET B N 1
ATOM 1639 C CA . MET B 1 13 ? 1.179 -22.406 -2.438 1 93.56 13 MET B CA 1
ATOM 1640 C C . MET B 1 13 ? 2.305 -22.469 -3.465 1 93.56 13 MET B C 1
ATOM 1642 O O . MET B 1 13 ? 3.123 -21.562 -3.553 1 93.56 13 MET B O 1
ATOM 1646 N N . LYS B 1 14 ? 2.299 -23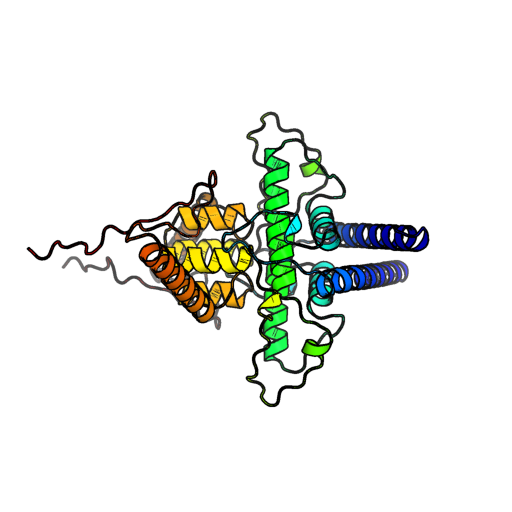.5 -4.223 1 94.94 14 LYS B N 1
ATOM 1647 C CA . LYS B 1 14 ? 3.283 -23.609 -5.293 1 94.94 14 LYS B CA 1
ATOM 1648 C C . LYS B 1 14 ? 3.066 -22.531 -6.352 1 94.94 14 LYS B C 1
ATOM 1650 O O . LYS B 1 14 ? 4.027 -21.938 -6.855 1 94.94 14 LYS B O 1
ATOM 1655 N N . THR B 1 15 ? 1.805 -22.297 -6.645 1 96.5 15 THR B N 1
ATOM 1656 C CA . THR B 1 15 ? 1.453 -21.281 -7.621 1 96.5 15 THR B CA 1
ATOM 1657 C C . THR B 1 15 ? 1.845 -19.891 -7.117 1 96.5 15 THR B C 1
ATOM 1659 O O . THR B 1 15 ? 2.385 -19.078 -7.871 1 96.5 15 THR B O 1
ATOM 1662 N N . ILE B 1 16 ? 1.635 -19.672 -5.879 1 97.31 16 ILE B N 1
ATOM 1663 C CA . ILE B 1 16 ? 1.969 -18.406 -5.262 1 97.31 16 ILE B CA 1
ATOM 1664 C C . ILE B 1 16 ? 3.484 -18.219 -5.254 1 97.31 16 ILE B C 1
ATOM 1666 O O . ILE B 1 16 ? 3.982 -17.125 -5.582 1 97.31 16 ILE B O 1
ATOM 1670 N N . TYR B 1 17 ? 4.137 -19.266 -4.984 1 96.88 17 TYR B N 1
ATOM 1671 C CA . TYR B 1 17 ? 5.594 -19.203 -4.949 1 96.88 17 TYR B CA 1
ATOM 1672 C C . TYR B 1 17 ? 6.164 -18.875 -6.324 1 96.88 17 TYR B C 1
ATOM 1674 O O . TYR B 1 17 ? 7.02 -18 -6.457 1 96.88 17 TYR B O 1
ATOM 1682 N N . LYS B 1 18 ? 5.695 -19.562 -7.293 1 97.19 18 LYS B N 1
ATOM 1683 C CA . LYS B 1 18 ? 6.191 -19.344 -8.648 1 97.19 18 LYS B CA 1
ATOM 1684 C C . LYS B 1 18 ? 5.898 -17.922 -9.117 1 97.19 18 LYS B C 1
ATOM 1686 O O . LYS B 1 18 ? 6.75 -17.281 -9.742 1 97.19 18 LYS B O 1
ATOM 1691 N N . ALA B 1 19 ? 4.73 -17.453 -8.844 1 98.06 19 ALA B N 1
ATOM 1692 C CA . ALA B 1 19 ? 4.375 -16.094 -9.219 1 98.06 19 ALA B CA 1
ATOM 1693 C C . ALA B 1 19 ? 5.262 -15.078 -8.5 1 98.06 19 ALA B C 1
ATOM 1695 O O . ALA B 1 19 ? 5.711 -14.102 -9.109 1 98.06 19 ALA B O 1
ATOM 1696 N N . ALA B 1 20 ? 5.48 -15.352 -7.203 1 98.06 20 ALA B N 1
ATOM 1697 C CA . ALA B 1 20 ? 6.348 -14.453 -6.441 1 98.06 20 ALA B CA 1
ATOM 1698 C C . ALA B 1 20 ? 7.738 -14.375 -7.062 1 98.06 20 ALA B C 1
ATOM 1700 O O . ALA B 1 20 ? 8.328 -13.297 -7.145 1 98.06 20 ALA B O 1
ATOM 1701 N N . GLN B 1 21 ? 8.195 -15.492 -7.523 1 96.81 21 GLN B N 1
ATOM 1702 C CA . GLN B 1 21 ? 9.516 -15.516 -8.133 1 96.81 21 GLN B CA 1
ATOM 1703 C C . GLN B 1 21 ? 9.547 -14.711 -9.43 1 96.81 21 GLN B C 1
ATOM 1705 O O . GLN B 1 21 ? 10.523 -14.008 -9.711 1 96.81 21 GLN B O 1
ATOM 1710 N N . VAL B 1 22 ? 8.539 -14.836 -10.203 1 97.44 22 VAL B N 1
ATOM 1711 C CA . VAL B 1 22 ? 8.43 -14.078 -11.445 1 97.44 22 VAL B CA 1
ATOM 1712 C C . VAL B 1 22 ? 8.453 -12.586 -11.141 1 97.44 22 VAL B C 1
ATOM 1714 O O . VAL B 1 22 ? 9.18 -11.82 -11.781 1 97.44 22 VAL B O 1
ATOM 1717 N N . ILE B 1 23 ? 7.719 -12.156 -10.172 1 98.12 23 ILE B N 1
ATOM 1718 C CA . ILE B 1 23 ? 7.598 -10.742 -9.828 1 98.12 23 ILE B CA 1
ATOM 1719 C C . ILE B 1 23 ? 8.922 -10.242 -9.258 1 98.12 23 ILE B C 1
ATOM 1721 O O . ILE B 1 23 ? 9.359 -9.133 -9.586 1 98.12 23 ILE B O 1
ATOM 1725 N N . ARG B 1 24 ? 9.547 -11.047 -8.422 1 97 24 ARG B N 1
ATOM 1726 C CA . ARG B 1 24 ? 10.828 -10.656 -7.855 1 97 24 ARG B CA 1
ATOM 1727 C C . ARG B 1 24 ? 11.859 -10.391 -8.953 1 97 24 ARG B C 1
ATOM 1729 O O . ARG B 1 24 ? 12.602 -9.406 -8.898 1 97 24 ARG B O 1
ATOM 1736 N N . LYS B 1 25 ? 11.883 -11.305 -9.859 1 96.31 25 LYS B N 1
ATOM 1737 C CA . LYS B 1 25 ? 12.805 -11.125 -10.977 1 96.31 25 LYS B CA 1
ATOM 1738 C C . LYS B 1 25 ? 12.492 -9.836 -11.742 1 96.31 25 LYS B C 1
ATOM 1740 O O . LYS B 1 25 ? 13.406 -9.109 -12.125 1 96.31 25 LYS B O 1
ATOM 1745 N N . SER B 1 26 ? 11.25 -9.625 -11.953 1 95.81 26 SER B N 1
ATOM 1746 C CA . SER B 1 26 ? 10.82 -8.422 -12.664 1 95.81 26 SER B CA 1
ATOM 1747 C C . SER B 1 26 ? 11.234 -7.164 -11.906 1 95.81 26 SER B C 1
ATOM 1749 O O . SER B 1 26 ? 11.695 -6.191 -12.508 1 95.81 26 SER B O 1
ATOM 1751 N N . ILE B 1 27 ? 11.094 -7.121 -10.586 1 96 27 ILE B N 1
ATOM 1752 C CA . ILE B 1 27 ? 11.445 -5.965 -9.766 1 96 27 ILE B CA 1
ATOM 1753 C C . ILE B 1 27 ? 12.961 -5.777 -9.766 1 96 27 ILE B C 1
ATOM 1755 O O . ILE B 1 27 ? 13.453 -4.656 -9.906 1 96 27 ILE B O 1
ATOM 1759 N N . ALA B 1 28 ? 13.672 -6.875 -9.617 1 94.25 28 ALA B N 1
ATOM 1760 C CA . ALA B 1 28 ? 15.133 -6.828 -9.516 1 94.25 28 ALA B CA 1
ATOM 1761 C C . ALA B 1 28 ? 15.75 -6.254 -10.789 1 94.25 28 ALA B C 1
ATOM 1763 O O . ALA B 1 28 ? 16.781 -5.578 -10.734 1 94.25 28 ALA B O 1
ATOM 1764 N N . THR B 1 2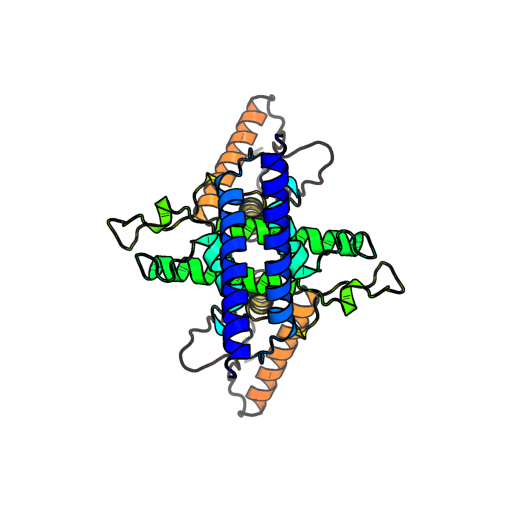9 ? 15.125 -6.484 -11.867 1 92.94 29 THR B N 1
ATOM 1765 C CA . THR B 1 29 ? 15.703 -6.066 -13.141 1 92.94 29 THR B CA 1
ATOM 1766 C C . THR B 1 29 ? 15.086 -4.746 -13.602 1 92.94 29 THR B C 1
ATOM 1768 O O . THR B 1 29 ? 15.477 -4.203 -14.641 1 92.94 29 THR B O 1
ATOM 1771 N N . PHE B 1 30 ? 14.133 -4.242 -12.836 1 92.12 30 PHE B N 1
ATOM 1772 C CA . PHE B 1 30 ? 13.43 -3.021 -13.227 1 92.12 30 PHE B CA 1
ATOM 1773 C C . PHE B 1 30 ? 14.305 -1.796 -12.977 1 92.12 30 PHE B C 1
ATOM 1775 O O . PHE B 1 30 ? 14.797 -1.589 -11.867 1 92.12 30 PHE B O 1
ATOM 1782 N N . THR B 1 31 ? 14.648 -1.087 -14 1 80.44 31 THR B N 1
ATOM 1783 C CA . THR B 1 31 ? 15.43 0.143 -13.906 1 80.44 31 THR B CA 1
ATOM 1784 C C . THR B 1 31 ? 14.664 1.312 -14.523 1 80.44 31 THR B C 1
ATOM 1786 O O . THR B 1 31 ? 14.086 1.183 -15.602 1 80.44 31 THR B O 1
ATOM 1789 N N . LYS B 1 32 ? 14.336 2.299 -13.703 1 77.62 32 LYS B N 1
ATOM 1790 C CA . LYS B 1 32 ? 13.75 3.521 -14.25 1 77.62 32 LYS B CA 1
ATOM 1791 C C . LYS B 1 32 ? 14.461 4.758 -13.711 1 77.62 32 LYS B C 1
ATOM 1793 O O . LYS B 1 32 ? 14.805 4.816 -12.523 1 77.62 32 LYS B O 1
ATOM 1798 N N . GLU B 1 33 ? 14.672 5.566 -14.672 1 64.5 33 GLU B N 1
ATOM 1799 C CA . GLU B 1 33 ? 15.234 6.855 -14.273 1 64.5 33 GLU B CA 1
ATOM 1800 C C . GLU B 1 33 ? 14.203 7.691 -13.516 1 64.5 33 GLU B C 1
ATOM 1802 O O . GLU B 1 33 ? 13.039 7.746 -13.906 1 64.5 33 GLU B O 1
ATOM 1807 N N . ARG B 1 34 ? 14.602 8.102 -12.445 1 62.72 34 ARG B N 1
ATOM 1808 C CA . ARG B 1 34 ? 13.727 8.891 -11.586 1 62.72 34 ARG B CA 1
ATOM 1809 C C . ARG B 1 34 ? 13.711 10.352 -12.016 1 62.72 34 ARG B C 1
ATOM 1811 O O . ARG B 1 34 ? 14.766 10.992 -12.117 1 62.72 34 ARG B O 1
ATOM 1818 N N . THR B 1 35 ? 12.609 10.672 -12.523 1 55.88 35 THR B N 1
ATOM 1819 C CA . THR B 1 35 ? 12.633 12.07 -12.953 1 55.88 35 THR B CA 1
ATOM 1820 C C . THR B 1 35 ? 11.711 12.914 -12.07 1 55.88 35 THR B C 1
ATOM 1822 O O . THR B 1 35 ? 11.859 14.141 -12.016 1 55.88 35 THR B O 1
ATOM 1825 N N . VAL B 1 36 ? 10.828 12.195 -11.438 1 57.78 36 VAL B N 1
ATOM 1826 C CA . VAL B 1 36 ? 9.797 13.078 -10.898 1 57.78 36 VAL B CA 1
ATOM 1827 C C . VAL B 1 36 ? 9.617 12.797 -9.406 1 57.78 36 VAL B C 1
ATOM 1829 O O . VAL B 1 36 ? 9.68 11.641 -8.969 1 57.78 36 VAL B O 1
ATOM 1832 N N . LEU B 1 37 ? 9.633 13.875 -8.727 1 65.5 37 LEU B N 1
ATOM 1833 C CA . LEU B 1 37 ? 9.523 13.812 -7.27 1 65.5 37 LEU B CA 1
ATOM 1834 C C . LEU B 1 37 ? 8.078 13.977 -6.82 1 65.5 37 LEU B C 1
ATOM 1836 O O . LEU B 1 37 ? 7.793 13.984 -5.621 1 65.5 37 LEU B O 1
ATOM 1840 N N . GLN B 1 38 ? 7.168 13.992 -7.82 1 64.88 38 GLN B N 1
ATOM 1841 C CA . GLN B 1 38 ? 5.758 14.094 -7.449 1 64.88 38 GLN B CA 1
ATOM 1842 C C . GLN B 1 38 ? 5.098 12.719 -7.426 1 64.88 38 GLN B C 1
ATOM 1844 O O . GLN B 1 38 ? 5.562 11.789 -8.094 1 64.88 38 GLN B O 1
ATOM 1849 N N . VAL B 1 39 ? 4.109 12.688 -6.586 1 69.75 39 VAL B N 1
ATOM 1850 C CA . VAL B 1 39 ? 3.301 11.469 -6.602 1 69.75 39 VAL B CA 1
ATOM 1851 C C . VAL B 1 39 ? 2.791 11.203 -8.016 1 69.75 39 VAL B C 1
ATOM 1853 O O . VAL B 1 39 ? 2.24 12.102 -8.664 1 69.75 39 VAL B O 1
ATOM 1856 N N . SER B 1 40 ? 3.262 10.141 -8.586 1 64 40 SER B N 1
ATOM 1857 C CA . SER B 1 40 ? 2.939 9.836 -9.977 1 64 40 SER B CA 1
ATOM 1858 C C . SER B 1 40 ? 2.057 8.602 -10.086 1 64 40 SER B C 1
ATOM 1860 O O . SER B 1 40 ? 2.135 7.703 -9.242 1 64 40 SER B O 1
ATOM 1862 N N . SER B 1 41 ? 1.17 8.727 -10.961 1 70.44 41 SER B N 1
ATOM 1863 C CA . SER B 1 41 ? 0.34 7.582 -11.336 1 70.44 41 SER B CA 1
ATOM 1864 C C . SER B 1 41 ? 0.717 7.047 -12.711 1 70.44 41 SER B C 1
ATOM 1866 O O . SER B 1 41 ? -0.152 6.637 -13.484 1 70.44 41 SER B O 1
ATOM 1868 N N . ASP B 1 42 ? 2 7.078 -12.938 1 81.19 42 ASP B N 1
ATOM 1869 C CA . ASP B 1 42 ? 2.461 6.535 -14.211 1 81.19 42 ASP B CA 1
ATOM 1870 C C . ASP B 1 42 ? 2.691 5.027 -14.109 1 81.19 42 ASP B C 1
ATOM 1872 O O . ASP B 1 42 ? 3.484 4.57 -13.289 1 81.19 42 ASP B O 1
ATOM 1876 N N . ILE B 1 43 ? 2.01 4.289 -15.031 1 86.12 43 ILE B N 1
ATOM 1877 C CA . ILE B 1 43 ? 2.064 2.83 -15.008 1 86.12 43 ILE B CA 1
ATOM 1878 C C . ILE B 1 43 ? 3.488 2.361 -15.297 1 86.12 43 ILE B C 1
ATOM 1880 O O . ILE B 1 43 ? 3.871 1.25 -14.93 1 86.12 43 ILE B O 1
ATOM 1884 N N . THR B 1 44 ? 4.32 3.23 -15.891 1 88.31 44 THR B N 1
ATOM 1885 C CA . THR B 1 44 ? 5.68 2.855 -16.266 1 88.31 44 THR B CA 1
ATOM 1886 C C . THR B 1 44 ? 6.617 2.967 -15.055 1 88.31 44 THR B C 1
ATOM 1888 O O . THR B 1 44 ? 7.793 2.613 -15.148 1 88.31 44 THR B O 1
ATOM 1891 N N . ASP B 1 45 ? 6.074 3.385 -13.945 1 89.25 45 ASP B N 1
ATOM 1892 C CA . ASP B 1 45 ? 6.887 3.521 -12.742 1 89.25 45 ASP B CA 1
ATOM 1893 C C . ASP B 1 45 ? 7.098 2.17 -12.062 1 89.25 45 ASP B C 1
ATOM 1895 O O . ASP B 1 45 ? 7.883 2.059 -11.125 1 89.25 45 ASP B O 1
ATOM 1899 N N . VAL B 1 46 ? 6.418 1.151 -12.547 1 94.5 46 VAL B N 1
ATOM 1900 C CA . VAL B 1 46 ? 6.539 -0.184 -11.969 1 94.5 46 VAL B CA 1
ATOM 1901 C C . VAL B 1 46 ? 6.625 -1.222 -13.086 1 94.5 46 VAL B C 1
ATOM 1903 O O . VAL B 1 46 ? 6.18 -0.972 -14.211 1 94.5 46 VAL B O 1
ATOM 1906 N N . PRO B 1 47 ? 7.234 -2.355 -12.82 1 95.38 47 PRO B N 1
ATOM 1907 C CA . PRO B 1 47 ? 7.211 -3.418 -13.828 1 95.38 47 PRO B CA 1
ATOM 1908 C C . PRO B 1 47 ? 5.797 -3.826 -14.227 1 95.38 47 PRO B C 1
ATOM 1910 O O . PRO B 1 47 ? 4.902 -3.879 -13.383 1 95.38 47 PRO B O 1
ATOM 1913 N N . ALA B 1 48 ? 5.609 -4.145 -15.461 1 94.75 48 ALA B N 1
ATOM 1914 C CA . ALA B 1 48 ? 4.301 -4.496 -16 1 94.75 48 ALA B CA 1
ATOM 1915 C C . ALA B 1 48 ? 3.732 -5.73 -15.297 1 94.75 48 ALA B C 1
ATOM 1917 O O . ALA B 1 48 ? 2.529 -5.805 -15.039 1 94.75 48 ALA B O 1
ATOM 1918 N N . GLU B 1 49 ? 4.594 -6.684 -14.984 1 96.62 49 GLU B N 1
ATOM 1919 C CA . GLU B 1 49 ? 4.152 -7.922 -14.344 1 96.62 49 GLU B CA 1
ATOM 1920 C C . GLU B 1 49 ? 3.592 -7.656 -12.953 1 96.62 49 GLU B C 1
ATOM 1922 O O . GLU B 1 49 ? 2.588 -8.25 -12.555 1 96.62 49 GLU B O 1
ATOM 1927 N N . LEU B 1 50 ? 4.312 -6.77 -12.281 1 97.75 50 LEU B N 1
ATOM 1928 C CA . LEU B 1 50 ? 3.857 -6.422 -10.945 1 97.75 50 LEU B CA 1
ATOM 1929 C C . LEU B 1 50 ? 2.52 -5.691 -10.992 1 97.75 50 LEU B C 1
ATOM 1931 O O . LEU B 1 50 ? 1.585 -6.047 -10.273 1 97.75 50 LEU B O 1
ATOM 1935 N N . TYR B 1 51 ? 2.428 -4.711 -11.891 1 96.62 51 TYR B N 1
ATOM 1936 C CA . TYR B 1 51 ? 1.175 -3.984 -12.062 1 96.62 51 TYR B CA 1
ATOM 1937 C C . TYR B 1 51 ? 0.034 -4.938 -12.391 1 96.62 51 TYR B C 1
ATOM 1939 O O . TYR B 1 51 ? -1.031 -4.883 -11.773 1 96.62 51 TYR B O 1
ATOM 1947 N N . THR B 1 52 ? 0.278 -5.758 -13.312 1 96.75 52 THR B N 1
ATOM 1948 C CA . THR B 1 52 ? -0.75 -6.676 -13.797 1 96.75 52 THR B CA 1
ATOM 1949 C C . THR B 1 52 ? -1.203 -7.617 -12.68 1 96.75 52 THR B C 1
ATOM 1951 O O . THR B 1 52 ? -2.4 -7.863 -12.516 1 96.75 52 THR B O 1
ATOM 1954 N N . MET B 1 53 ? -0.303 -8.117 -11.961 1 98.19 53 MET B N 1
ATOM 1955 C CA . MET B 1 53 ? -0.651 -9.023 -10.867 1 98.19 53 MET B CA 1
ATOM 1956 C C . MET B 1 53 ? -1.561 -8.328 -9.859 1 98.19 53 MET B C 1
ATOM 1958 O O . MET B 1 53 ? -2.613 -8.859 -9.492 1 98.19 53 MET B O 1
ATOM 1962 N N . ILE B 1 54 ? -1.124 -7.156 -9.398 1 98.06 54 ILE B N 1
ATOM 1963 C CA . ILE B 1 54 ? -1.892 -6.441 -8.383 1 98.06 54 ILE B CA 1
ATOM 1964 C C . ILE B 1 54 ? -3.254 -6.047 -8.953 1 98.06 54 ILE B C 1
ATOM 1966 O O . ILE B 1 54 ? -4.273 -6.168 -8.273 1 98.06 54 ILE B O 1
ATOM 1970 N N . HIS B 1 55 ? -3.252 -5.613 -10.195 1 97.19 55 HIS B N 1
ATOM 1971 C CA . HIS B 1 55 ? -4.504 -5.246 -10.852 1 97.19 55 HIS B CA 1
ATOM 1972 C C . HIS B 1 55 ? -5.453 -6.438 -10.93 1 97.19 55 HIS B C 1
ATOM 1974 O O . HIS B 1 55 ? -6.637 -6.316 -10.609 1 97.19 55 HIS B O 1
ATOM 1980 N N . TRP B 1 56 ? -4.902 -7.578 -11.336 1 97.56 56 TRP B N 1
ATOM 1981 C CA . TRP B 1 56 ? -5.723 -8.773 -11.461 1 97.56 56 TRP B CA 1
ATOM 1982 C C . TRP B 1 56 ? -6.23 -9.227 -10.094 1 97.56 56 TRP B C 1
ATOM 1984 O O . TRP B 1 56 ? -7.336 -9.766 -9.977 1 97.56 56 TRP B O 1
ATOM 1994 N N . ILE B 1 57 ? -5.461 -9.055 -9.086 1 97.69 57 ILE B N 1
ATOM 1995 C CA . ILE B 1 57 ? -5.926 -9.391 -7.742 1 97.69 57 ILE B CA 1
ATOM 1996 C C . ILE B 1 57 ? -7.082 -8.469 -7.352 1 97.69 57 ILE B C 1
ATOM 1998 O O . ILE B 1 57 ? -8.078 -8.922 -6.793 1 97.69 57 ILE B O 1
ATOM 2002 N N . MET B 1 58 ? -6.973 -7.238 -7.648 1 96 58 MET B N 1
ATOM 2003 C CA . MET B 1 58 ? -7.93 -6.25 -7.164 1 96 58 MET B CA 1
ATOM 2004 C C . MET B 1 58 ? -9.234 -6.324 -7.953 1 96 58 MET B C 1
ATOM 2006 O O . MET B 1 58 ? -10.32 -6.207 -7.379 1 96 58 MET B O 1
ATOM 2010 N N . VAL B 1 59 ? -9.117 -6.555 -9.305 1 95.5 59 VAL B N 1
ATOM 2011 C CA . VAL B 1 59 ? -10.359 -6.41 -10.062 1 95.5 59 VAL B CA 1
ATOM 2012 C C . VAL B 1 59 ? -10.508 -7.57 -11.039 1 95.5 59 VAL B C 1
ATOM 2014 O O . VAL B 1 59 ? -11.453 -7.609 -11.828 1 95.5 59 VAL B O 1
ATOM 2017 N N . GLY B 1 60 ? -9.586 -8.492 -11.062 1 94.06 60 GLY B N 1
ATOM 2018 C CA . GLY B 1 60 ? -9.648 -9.562 -12.047 1 94.06 60 GLY B CA 1
ATOM 2019 C C . GLY B 1 60 ? -9.031 -9.18 -13.375 1 94.06 60 GLY B C 1
ATOM 2020 O O . GLY B 1 60 ? -8.445 -8.102 -13.508 1 94.06 60 GLY B O 1
ATOM 2021 N N . PRO B 1 61 ? -9.062 -10.047 -14.305 1 87.62 61 PRO B N 1
ATOM 2022 C CA . PRO B 1 61 ? -8.344 -9.859 -15.562 1 87.62 61 PRO B CA 1
ATOM 2023 C C . PRO B 1 61 ? -9.023 -8.859 -16.484 1 87.62 61 PRO B C 1
ATOM 2025 O O . PRO B 1 61 ? -8.547 -8.609 -17.594 1 87.62 61 PRO B O 1
ATOM 2028 N N . ALA B 1 62 ? -9.961 -8.188 -15.977 1 75.62 62 ALA B N 1
ATOM 2029 C CA . ALA B 1 62 ? -10.586 -7.156 -16.797 1 75.62 62 ALA B CA 1
ATOM 2030 C C . ALA B 1 62 ? -9.703 -5.91 -16.875 1 75.62 62 ALA B C 1
ATOM 2032 O O . ALA B 1 62 ? -9.297 -5.363 -15.844 1 75.62 62 ALA B O 1
ATOM 2033 N N . GLU B 1 63 ? -9.258 -5.57 -18.016 1 65.38 63 GLU B N 1
ATOM 2034 C CA . GLU B 1 63 ? -8.391 -4.41 -18.172 1 65.38 63 GLU B CA 1
ATOM 2035 C C . GLU B 1 63 ? -9.156 -3.109 -17.969 1 65.38 63 GLU B C 1
ATOM 2037 O O . GLU B 1 63 ? -8.672 -2.191 -17.297 1 65.38 63 GLU B O 1
ATOM 2042 N N . LYS B 1 64 ? -10.258 -3.002 -18.641 1 75 64 LYS B N 1
ATOM 2043 C CA . LYS B 1 64 ? -11.086 -1.804 -18.531 1 75 64 LYS B CA 1
ATOM 2044 C C . LYS B 1 64 ? -12.391 -2.104 -17.797 1 75 64 LYS B C 1
ATOM 2046 O O . LYS B 1 64 ? -13 -3.15 -18.016 1 75 64 LYS B O 1
ATOM 2051 N N . LEU B 1 65 ? -12.531 -1.148 -16.906 1 86.44 65 LEU B N 1
ATOM 2052 C CA . LEU B 1 65 ? -13.773 -1.242 -16.156 1 86.44 65 LEU B CA 1
ATOM 2053 C C . LEU B 1 65 ? -14.875 -0.427 -16.828 1 86.44 65 LEU B C 1
ATOM 2055 O O . LEU B 1 65 ? -14.656 0.157 -17.891 1 86.44 65 LEU B O 1
ATOM 2059 N N . GLU B 1 66 ? -16.016 -0.44 -16.344 1 81.56 66 GLU B N 1
ATOM 2060 C CA . GLU B 1 66 ? -17.203 0.102 -17 1 81.56 66 GLU B CA 1
ATOM 2061 C C . GLU B 1 66 ? -17.031 1.584 -17.312 1 81.56 66 GLU B C 1
ATOM 2063 O O . GLU B 1 66 ? -17.484 2.055 -18.359 1 81.56 66 GLU B O 1
ATOM 2068 N N . THR B 1 67 ? -16.406 2.314 -16.438 1 84.19 67 THR B N 1
ATOM 2069 C CA . THR B 1 67 ? -16.219 3.742 -16.656 1 84.19 67 THR B CA 1
ATOM 2070 C C . THR B 1 67 ? -14.742 4.117 -16.516 1 84.19 67 THR B C 1
ATOM 2072 O O . THR B 1 67 ? -13.977 3.414 -15.852 1 84.19 67 THR B O 1
ATOM 2075 N N . GLU B 1 68 ? -14.383 5.176 -17.125 1 86.75 68 GLU B N 1
ATOM 2076 C CA . GLU B 1 68 ? -13.023 5.695 -17.016 1 86.75 68 GLU B CA 1
ATOM 2077 C C . GLU B 1 68 ? -12.695 6.062 -15.57 1 86.75 68 GLU B C 1
ATOM 2079 O O . GLU B 1 68 ? -11.562 5.887 -15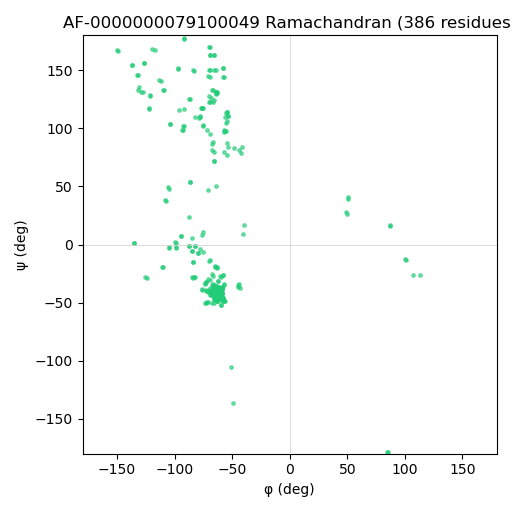.117 1 86.75 68 GLU B O 1
ATOM 2084 N N . LYS B 1 69 ? -13.656 6.578 -14.922 1 86.38 69 LYS B N 1
ATOM 2085 C CA . LYS B 1 69 ? -13.461 6.961 -13.531 1 86.38 69 LYS B CA 1
ATOM 2086 C C . LYS B 1 69 ? -13.109 5.746 -12.672 1 86.38 69 LYS B C 1
ATOM 2088 O O . LYS B 1 69 ? -12.18 5.797 -11.867 1 86.38 69 LYS B O 1
ATOM 2093 N N . ARG B 1 70 ? -13.797 4.656 -12.93 1 88.31 70 ARG B N 1
ATOM 2094 C CA . ARG B 1 70 ? -13.523 3.422 -12.195 1 88.31 70 ARG B CA 1
ATOM 2095 C C . ARG B 1 70 ? -12.133 2.895 -12.516 1 88.31 70 ARG B C 1
ATOM 2097 O O . ARG B 1 70 ? -11.406 2.463 -11.617 1 88.31 70 ARG B O 1
ATOM 2104 N N . THR B 1 71 ? -11.781 2.971 -13.734 1 89.88 71 THR B N 1
ATOM 2105 C CA . THR B 1 71 ? -10.469 2.514 -14.172 1 89.88 71 THR B CA 1
ATOM 2106 C C . THR B 1 71 ? -9.367 3.34 -13.516 1 89.88 71 THR B C 1
ATOM 2108 O O . THR B 1 71 ? -8.375 2.789 -13.023 1 89.88 71 THR B O 1
ATOM 2111 N N . ARG B 1 72 ? -9.555 4.613 -13.438 1 88.25 72 ARG B N 1
ATOM 2112 C CA . ARG B 1 72 ? -8.555 5.508 -12.867 1 88.25 72 ARG B CA 1
ATOM 2113 C C . ARG B 1 72 ? -8.367 5.246 -11.375 1 88.25 72 ARG B C 1
ATOM 2115 O O . ARG B 1 72 ? -7.242 5.266 -10.867 1 88.25 72 ARG B O 1
ATOM 2122 N N . VAL B 1 73 ? -9.469 5.004 -10.719 1 87.81 73 VAL B N 1
ATOM 2123 C CA . VAL B 1 73 ? -9.422 4.758 -9.281 1 87.81 73 VAL B CA 1
ATOM 2124 C C . VAL B 1 73 ? -8.641 3.475 -9.008 1 87.81 73 VAL B C 1
ATOM 2126 O O . VAL B 1 73 ? -7.77 3.445 -8.133 1 87.81 73 VAL B O 1
ATOM 2129 N N . VAL B 1 74 ? -8.891 2.488 -9.789 1 91.44 74 VAL B N 1
ATOM 2130 C CA . VAL B 1 74 ? -8.242 1.199 -9.586 1 91.44 74 VAL B CA 1
ATOM 2131 C C . VAL B 1 74 ? -6.777 1.287 -10 1 91.44 74 VAL B C 1
ATOM 2133 O O . VAL B 1 74 ? -5.898 0.744 -9.328 1 91.44 74 VAL B O 1
ATOM 2136 N N . ASP B 1 75 ? -6.523 1.97 -11.055 1 92.38 75 ASP B N 1
ATOM 2137 C CA . ASP B 1 75 ? -5.152 2.127 -11.523 1 92.38 75 ASP B CA 1
ATOM 2138 C C . ASP B 1 75 ? -4.293 2.844 -10.484 1 92.38 75 ASP B C 1
ATOM 2140 O O . ASP B 1 75 ? -3.154 2.443 -10.234 1 92.38 75 ASP B O 1
ATOM 2144 N N . ARG B 1 76 ? -4.852 3.848 -9.953 1 91.31 76 ARG B N 1
ATOM 2145 C CA . ARG B 1 76 ? -4.105 4.602 -8.953 1 91.31 76 ARG B CA 1
ATOM 2146 C C . ARG B 1 76 ? -3.797 3.742 -7.734 1 91.31 76 ARG B C 1
ATOM 2148 O O . ARG B 1 76 ? -2.666 3.736 -7.242 1 91.31 76 ARG B O 1
ATOM 2155 N N . ALA B 1 77 ? -4.801 3.088 -7.281 1 92.94 77 ALA B N 1
ATOM 2156 C CA . ALA B 1 77 ? -4.602 2.201 -6.137 1 92.94 77 ALA B CA 1
ATOM 2157 C C . ALA B 1 77 ? -3.59 1.105 -6.461 1 92.94 77 ALA B C 1
ATOM 2159 O O . ALA B 1 77 ? -2.73 0.781 -5.641 1 92.94 77 ALA B O 1
ATOM 2160 N N . THR B 1 78 ? -3.699 0.557 -7.621 1 95.5 78 THR B N 1
ATOM 2161 C CA . THR B 1 78 ? -2.801 -0.499 -8.07 1 95.5 78 THR B CA 1
ATOM 2162 C C . THR B 1 78 ? -1.36 0.003 -8.125 1 95.5 78 THR B C 1
ATOM 2164 O O . THR B 1 78 ? -0.442 -0.677 -7.668 1 95.5 78 THR B O 1
ATOM 2167 N N . LEU B 1 79 ? -1.236 1.137 -8.648 1 94.81 79 LEU B N 1
ATOM 2168 C CA . LEU B 1 79 ? 0.095 1.718 -8.781 1 94.81 79 LEU B CA 1
ATOM 2169 C C . LEU B 1 79 ? 0.687 2.035 -7.414 1 94.81 79 LEU B C 1
ATOM 2171 O O . LEU B 1 79 ? 1.872 1.791 -7.172 1 94.81 79 LEU B O 1
ATOM 2175 N N . THR B 1 80 ? -0.126 2.551 -6.594 1 94.25 80 THR B N 1
ATOM 2176 C CA . THR B 1 80 ? 0.309 2.863 -5.234 1 94.25 80 THR B CA 1
ATOM 2177 C C . THR B 1 80 ? 0.82 1.609 -4.531 1 94.25 80 THR B C 1
ATOM 2179 O O . THR B 1 80 ? 1.93 1.603 -3.992 1 94.25 80 THR B O 1
ATOM 2182 N N . VAL B 1 81 ? 0.092 0.586 -4.602 1 96.75 81 VAL B N 1
ATOM 2183 C CA . VAL B 1 81 ? 0.452 -0.676 -3.965 1 96.75 81 VAL B CA 1
ATOM 2184 C C . VAL B 1 81 ? 1.721 -1.235 -4.605 1 96.75 81 VAL B C 1
ATOM 2186 O O . VAL B 1 81 ? 2.627 -1.693 -3.906 1 96.75 81 VAL B O 1
ATOM 2189 N N . SER B 1 82 ? 1.744 -1.195 -5.871 1 97.19 82 SER B N 1
ATOM 2190 C CA . SER B 1 82 ? 2.902 -1.708 -6.594 1 97.19 82 SER B CA 1
ATOM 2191 C C . SER B 1 82 ? 4.172 -0.961 -6.203 1 97.19 82 SER B C 1
ATOM 2193 O O . SER B 1 82 ? 5.219 -1.576 -5.992 1 97.19 82 SER B O 1
ATOM 2195 N N . GLN B 1 83 ? 4.059 0.311 -6.133 1 94.5 83 GLN B N 1
ATOM 2196 C CA . GLN B 1 83 ? 5.219 1.119 -5.777 1 94.5 83 GLN B CA 1
ATOM 2197 C C . GLN B 1 83 ? 5.641 0.867 -4.332 1 94.5 83 GLN B C 1
ATOM 2199 O O . GLN B 1 83 ? 6.832 0.875 -4.016 1 94.5 83 GLN B O 1
ATOM 2204 N N . ASN B 1 84 ? 4.695 0.627 -3.447 1 95.31 84 ASN B N 1
ATOM 2205 C CA . ASN B 1 84 ? 5.035 0.284 -2.07 1 95.31 84 ASN B CA 1
ATOM 2206 C C . ASN B 1 84 ? 5.723 -1.076 -1.984 1 95.31 84 ASN B C 1
ATOM 2208 O O . ASN B 1 84 ? 6.633 -1.267 -1.178 1 95.31 84 ASN B O 1
ATOM 2212 N N . ILE B 1 85 ? 5.262 -1.988 -2.762 1 97.25 85 ILE B N 1
ATOM 2213 C CA . ILE B 1 85 ? 5.918 -3.287 -2.822 1 97.25 85 ILE B CA 1
ATOM 2214 C C . ILE B 1 85 ? 7.367 -3.111 -3.27 1 97.25 85 ILE B C 1
ATOM 2216 O O . ILE B 1 85 ? 8.281 -3.672 -2.664 1 97.25 85 ILE B O 1
ATOM 2220 N N . MET B 1 86 ? 7.531 -2.346 -4.293 1 95.69 86 MET B N 1
ATOM 2221 C CA . MET B 1 86 ? 8.875 -2.096 -4.805 1 95.69 86 MET B CA 1
ATOM 2222 C C . MET B 1 86 ? 9.75 -1.437 -3.746 1 95.69 86 MET B C 1
ATOM 2224 O O . MET B 1 86 ? 10.922 -1.784 -3.598 1 95.69 86 MET B O 1
ATOM 2228 N N . TYR B 1 87 ? 9.188 -0.497 -3.068 1 94.5 87 TYR B N 1
ATOM 2229 C CA . TYR B 1 87 ? 9.93 0.198 -2.023 1 94.5 87 TYR B CA 1
ATOM 2230 C C . TYR B 1 87 ? 10.328 -0.762 -0.909 1 94.5 87 TYR B C 1
ATOM 2232 O O . TYR B 1 87 ? 11.414 -0.643 -0.339 1 94.5 87 TYR B O 1
ATOM 2240 N N . GLY B 1 88 ? 9.531 -1.71 -0.577 1 94.38 88 GLY B N 1
ATOM 2241 C CA . GLY B 1 88 ? 9.797 -2.68 0.471 1 94.38 88 GLY B CA 1
ATOM 2242 C C . GLY B 1 88 ? 10.617 -3.863 -0.009 1 94.38 88 GLY B C 1
ATOM 2243 O O . GLY B 1 88 ? 11.023 -4.711 0.791 1 94.38 88 GLY B O 1
ATOM 2244 N N . PHE B 1 89 ? 10.875 -3.949 -1.225 1 95.88 89 PHE B N 1
ATOM 2245 C CA . PHE B 1 89 ? 11.578 -5.074 -1.832 1 95.88 89 PHE B CA 1
ATOM 2246 C C . PHE B 1 89 ? 13.023 -5.129 -1.363 1 95.88 89 PHE B C 1
ATOM 2248 O O . PHE B 1 89 ? 13.711 -4.109 -1.334 1 95.88 89 PHE B O 1
ATOM 2255 N N . LYS B 1 90 ? 13.422 -6.324 -0.981 1 94.06 90 LYS B N 1
ATOM 2256 C CA . LYS B 1 90 ? 14.812 -6.609 -0.63 1 94.06 90 LYS B CA 1
ATOM 2257 C C . LYS B 1 90 ? 15.391 -7.707 -1.518 1 94.06 90 LYS B C 1
ATOM 2259 O O . LYS B 1 90 ? 14.797 -8.781 -1.653 1 94.06 90 LYS B O 1
ATOM 2264 N N . SER B 1 91 ? 16.516 -7.418 -2.094 1 91.25 91 SER B N 1
ATOM 2265 C CA . SER B 1 91 ? 17.188 -8.422 -2.904 1 91.25 91 SER B CA 1
ATOM 2266 C C . SER B 1 91 ? 17.656 -9.594 -2.051 1 91.25 91 SER B C 1
ATOM 2268 O O . SER B 1 91 ? 17.766 -9.477 -0.828 1 91.25 91 SER B O 1
ATOM 2270 N N . SER B 1 92 ? 17.938 -10.672 -2.752 1 89.38 92 SER B N 1
ATOM 2271 C CA . SER B 1 92 ? 18.453 -11.844 -2.049 1 89.38 92 SER B CA 1
ATOM 2272 C C . SER B 1 92 ? 19.75 -11.523 -1.309 1 89.38 92 SER B C 1
ATOM 2274 O O . SER B 1 92 ? 19.984 -12.023 -0.209 1 89.38 92 SER B O 1
ATOM 2276 N N . ALA B 1 93 ? 20.547 -10.695 -1.911 1 88.5 93 ALA B N 1
ATOM 2277 C CA . ALA B 1 93 ? 21.797 -10.289 -1.286 1 88.5 93 ALA B CA 1
ATOM 2278 C C . ALA B 1 93 ? 21.547 -9.508 0.004 1 88.5 93 ALA B C 1
ATOM 2280 O O . ALA B 1 93 ? 22.234 -9.719 1.008 1 88.5 93 ALA B O 1
ATOM 2281 N N . GLN B 1 94 ? 20.578 -8.695 0.013 1 88.5 94 GLN B N 1
ATOM 2282 C CA . GLN B 1 94 ? 20.234 -7.914 1.196 1 88.5 94 GLN B CA 1
ATOM 2283 C C . GLN B 1 94 ? 19.672 -8.805 2.303 1 88.5 94 GLN B C 1
ATOM 2285 O O . GLN B 1 94 ? 19.969 -8.594 3.482 1 88.5 94 GLN B O 1
ATOM 2290 N N . VAL B 1 95 ? 18.875 -9.734 1.896 1 90.38 95 VAL B N 1
ATOM 2291 C CA . VAL B 1 95 ? 18.219 -10.633 2.854 1 90.38 95 VAL B CA 1
ATOM 2292 C C . VAL B 1 95 ? 19.281 -11.508 3.529 1 90.38 95 VAL B C 1
ATOM 2294 O O . VAL B 1 95 ? 19.203 -11.758 4.734 1 90.38 95 VAL B O 1
ATOM 2297 N N . LYS B 1 96 ? 20.234 -11.906 2.871 1 87.44 96 LYS B N 1
ATOM 2298 C CA . LYS B 1 96 ? 21.25 -12.828 3.373 1 87.44 96 LYS B CA 1
ATOM 2299 C C . LYS B 1 96 ? 22.344 -12.078 4.148 1 87.44 96 LYS B C 1
ATOM 2301 O O . LYS B 1 96 ? 23.109 -12.695 4.883 1 87.44 96 LYS B O 1
ATOM 2306 N N . TYR B 1 97 ? 22.328 -10.773 3.932 1 83.69 97 TYR B N 1
ATOM 2307 C CA . TYR B 1 97 ? 23.359 -9.977 4.57 1 83.69 97 TYR B CA 1
ATOM 2308 C C . TYR B 1 97 ? 23.25 -10.047 6.086 1 83.69 97 TYR B C 1
ATOM 2310 O O . TYR B 1 97 ? 22.156 -9.922 6.645 1 83.69 97 TYR B O 1
ATOM 2318 N N . LYS B 1 98 ? 24.375 -10.312 6.719 1 83.25 98 LYS B N 1
ATOM 2319 C CA . LYS B 1 98 ? 24.453 -10.352 8.18 1 83.25 98 LYS B CA 1
ATOM 2320 C C . LYS B 1 98 ? 25.125 -9.094 8.727 1 83.25 98 LYS B C 1
ATOM 2322 O O . LYS B 1 98 ? 26.344 -8.953 8.641 1 83.25 98 LYS B O 1
ATOM 2327 N N . PRO B 1 99 ? 24.281 -8.273 9.227 1 76.94 99 PRO B N 1
ATOM 2328 C CA . PRO B 1 99 ? 24.891 -7.047 9.742 1 76.94 99 PRO B CA 1
ATOM 2329 C C . PRO B 1 99 ? 25.703 -7.277 11 1 76.94 99 PRO B C 1
ATOM 2331 O O . PRO B 1 99 ? 25.469 -8.242 11.734 1 76.94 99 PRO B O 1
ATOM 2334 N N . SER B 1 100 ? 26.656 -6.422 11.062 1 76.56 100 SER B N 1
ATOM 2335 C CA . SER B 1 100 ? 27.531 -6.48 12.234 1 76.56 100 SER B CA 1
ATOM 2336 C C . SER B 1 100 ? 26.766 -6.094 13.5 1 76.56 100 SER B C 1
ATOM 2338 O O . SER B 1 100 ? 27.141 -6.477 14.609 1 76.56 100 SER B O 1
ATOM 2340 N N . SER B 1 101 ? 25.781 -5.324 13.32 1 75.38 101 SER B N 1
ATOM 2341 C CA . SER B 1 101 ? 24.953 -4.887 14.445 1 75.38 101 SER B CA 1
ATOM 2342 C C . SER B 1 101 ? 23.469 -5.059 14.156 1 75.38 101 SER B C 1
ATOM 2344 O O . SER B 1 101 ? 23.047 -4.98 13 1 75.38 101 SER B O 1
ATOM 2346 N N . GLU B 1 102 ? 22.781 -5.352 15.148 1 69.69 102 GLU B N 1
ATOM 2347 C CA . GLU B 1 102 ? 21.344 -5.52 15.039 1 69.69 102 GLU B CA 1
ATOM 2348 C C . GLU B 1 102 ? 20.672 -4.219 14.617 1 69.69 102 GLU B C 1
ATOM 2350 O O . GLU B 1 102 ? 19.562 -4.238 14.062 1 69.69 102 GLU B O 1
ATOM 2355 N N . SER B 1 103 ? 21.422 -3.217 14.844 1 63.31 103 SER B N 1
ATOM 2356 C CA . SER B 1 103 ? 20.844 -1.902 14.594 1 63.31 103 SER B CA 1
ATOM 2357 C C . SER B 1 103 ? 21.047 -1.479 13.141 1 63.31 103 SER B C 1
ATOM 2359 O O . SER B 1 103 ? 20.547 -0.43 12.719 1 63.31 103 SER B O 1
ATOM 2361 N N . ALA B 1 104 ? 21.719 -2.373 12.438 1 66.25 104 ALA B N 1
ATOM 2362 C CA . ALA B 1 104 ? 21.953 -2.004 11.039 1 66.25 104 ALA B CA 1
ATOM 2363 C C . ALA B 1 104 ? 20.641 -1.898 10.273 1 66.25 104 ALA B C 1
ATOM 2365 O O . ALA B 1 104 ? 19.75 -2.742 10.43 1 66.25 104 ALA B O 1
ATOM 2366 N N . SER B 1 105 ? 20.531 -0.846 9.625 1 66.31 105 SER B N 1
ATOM 2367 C CA . SER B 1 105 ? 19.266 -0.508 8.977 1 66.31 105 SER B CA 1
ATOM 2368 C C . SER B 1 105 ? 18.984 -1.45 7.809 1 66.31 105 SER B C 1
ATOM 2370 O O . SER B 1 105 ? 19.891 -1.827 7.066 1 66.31 105 SER B O 1
ATOM 2372 N N . PHE B 1 106 ? 17.875 -2.094 7.867 1 76.38 106 PHE B N 1
ATOM 2373 C CA . PHE B 1 106 ? 17.328 -2.859 6.75 1 76.38 106 PHE B CA 1
ATOM 2374 C C . PHE B 1 106 ? 16.5 -1.969 5.832 1 76.38 106 PHE B C 1
ATOM 2376 O O . PHE B 1 106 ? 15.328 -2.246 5.586 1 76.38 106 PHE B O 1
ATOM 2383 N N . ARG B 1 107 ? 17.156 -0.876 5.406 1 73.06 107 ARG B N 1
ATOM 2384 C CA . ARG B 1 107 ? 16.453 0.176 4.68 1 73.06 107 ARG B CA 1
ATOM 2385 C C . ARG B 1 107 ? 16.359 -0.154 3.193 1 73.06 107 ARG B C 1
ATOM 2387 O O . ARG B 1 107 ? 17.172 -0.925 2.672 1 73.06 107 ARG B O 1
ATOM 2394 N N . SER B 1 108 ? 15.266 0.37 2.68 1 79.25 108 SER B N 1
ATOM 2395 C CA . SER B 1 108 ? 15.148 0.286 1.228 1 79.25 108 SER B CA 1
ATOM 2396 C C . SER B 1 108 ? 16.25 1.083 0.537 1 79.25 108 SER B C 1
ATOM 2398 O O . SER B 1 108 ? 16.562 2.205 0.942 1 79.25 108 SER B O 1
ATOM 2400 N N . PRO B 1 109 ? 16.922 0.42 -0.407 1 74.25 109 PRO B N 1
ATOM 2401 C CA . PRO B 1 109 ? 17.922 1.182 -1.162 1 74.25 109 PRO B CA 1
ATOM 2402 C C . PRO B 1 109 ? 17.312 2.4 -1.865 1 74.25 109 PRO B C 1
ATOM 2404 O O . PRO B 1 109 ? 16.141 2.383 -2.252 1 74.25 109 PRO B O 1
ATOM 2407 N N . HIS B 1 110 ? 18.141 3.404 -2.061 1 76.56 110 HIS B N 1
ATOM 2408 C CA . HIS B 1 110 ? 17.719 4.629 -2.74 1 76.56 110 HIS B CA 1
ATOM 2409 C C . HIS B 1 110 ? 17.203 4.332 -4.141 1 76.56 110 HIS B C 1
ATOM 2411 O O . HIS B 1 110 ? 16.297 5.004 -4.625 1 76.56 110 HIS B O 1
ATOM 2417 N N . ALA B 1 111 ? 17.719 3.236 -4.664 1 74.5 111 ALA B N 1
ATOM 2418 C CA . ALA B 1 111 ? 17.359 2.85 -6.031 1 74.5 111 ALA B CA 1
ATOM 2419 C C . ALA B 1 111 ? 15.906 2.408 -6.117 1 74.5 111 ALA B C 1
ATOM 2421 O O . ALA B 1 111 ? 15.328 2.363 -7.207 1 74.5 111 ALA B O 1
ATOM 2422 N N . ARG B 1 112 ? 15.336 2.186 -4.961 1 83.88 112 ARG B N 1
ATOM 2423 C CA . ARG B 1 112 ? 13.961 1.703 -4.977 1 83.88 112 ARG B CA 1
ATOM 2424 C C . ARG B 1 112 ? 12.984 2.811 -4.586 1 83.88 112 ARG B C 1
ATOM 2426 O O . ARG B 1 112 ? 11.773 2.592 -4.547 1 83.88 112 ARG B O 1
ATOM 2433 N N . GLU B 1 113 ? 13.617 3.93 -4.285 1 88.06 113 GLU B N 1
ATOM 2434 C CA . GLU B 1 113 ? 12.742 5.07 -4.039 1 88.06 113 GLU B CA 1
ATOM 2435 C C . GLU B 1 113 ? 12.008 5.484 -5.309 1 88.06 113 GLU B C 1
ATOM 2437 O O . GLU B 1 113 ? 12.617 5.605 -6.375 1 88.06 113 GLU B O 1
ATOM 2442 N N . ASN B 1 114 ? 10.734 5.496 -5.266 1 89.06 114 ASN B N 1
ATOM 2443 C CA . ASN B 1 114 ? 9.883 5.797 -6.41 1 89.06 114 ASN B CA 1
ATOM 2444 C C . ASN B 1 114 ? 9.047 7.051 -6.172 1 89.06 114 ASN B C 1
ATOM 2446 O O . ASN B 1 114 ? 9.023 7.586 -5.062 1 89.06 114 ASN B O 1
ATOM 2450 N N . PRO B 1 115 ? 8.438 7.566 -7.172 1 87.5 115 PRO B N 1
ATOM 2451 C CA . PRO B 1 115 ? 7.738 8.852 -7.07 1 87.5 115 PRO B CA 1
ATOM 2452 C C . PRO B 1 115 ? 6.668 8.852 -5.977 1 87.5 115 PRO B C 1
ATOM 2454 O O . PRO B 1 115 ? 6.465 9.867 -5.309 1 87.5 115 PRO B O 1
ATOM 2457 N N . GLN B 1 116 ? 6.055 7.793 -5.785 1 89.62 116 GLN B N 1
ATOM 2458 C CA . GLN B 1 116 ? 4.969 7.742 -4.812 1 89.62 116 GLN B CA 1
ATOM 2459 C C . GLN B 1 116 ? 5.484 7.957 -3.395 1 89.62 116 GLN B C 1
ATOM 2461 O O . GLN B 1 116 ? 4.941 8.773 -2.646 1 89.62 116 GLN B O 1
ATOM 2466 N N . VAL B 1 117 ? 6.523 7.234 -2.963 1 91.62 117 VAL B N 1
ATOM 2467 C CA . VAL B 1 117 ? 7.008 7.293 -1.587 1 91.62 117 VAL B CA 1
ATOM 2468 C C . VAL B 1 117 ? 7.734 8.617 -1.353 1 91.62 117 VAL B C 1
ATOM 2470 O O . VAL B 1 117 ? 7.699 9.164 -0.247 1 91.62 117 VAL B O 1
ATOM 2473 N N . LEU B 1 118 ? 8.359 9.109 -2.4 1 90.44 118 LEU B N 1
ATOM 2474 C CA . LEU B 1 118 ? 9.031 10.398 -2.311 1 90.44 118 LEU B CA 1
ATOM 2475 C C . LEU B 1 118 ? 8.016 11.539 -2.275 1 90.44 118 LEU B C 1
ATOM 2477 O O . LEU B 1 118 ? 8.102 12.422 -1.422 1 90.44 118 LEU B O 1
ATOM 2481 N N . GLY B 1 119 ? 7.125 11.5 -3.211 1 89.25 119 GLY B N 1
ATOM 2482 C CA . GLY B 1 119 ? 6.113 12.539 -3.305 1 89.25 119 GLY B CA 1
ATOM 2483 C C . GLY B 1 119 ? 5.262 12.664 -2.055 1 89.25 119 GLY B C 1
ATOM 2484 O O . GLY B 1 119 ? 4.949 13.773 -1.614 1 89.25 119 GLY B O 1
ATOM 2485 N N . LEU B 1 120 ? 4.918 11.578 -1.559 1 90.62 120 LEU B N 1
ATOM 2486 C CA . LEU B 1 120 ? 4.109 11.594 -0.345 1 90.62 120 LEU B CA 1
ATOM 2487 C C . LEU B 1 120 ? 4.879 12.219 0.814 1 90.62 120 LEU B C 1
ATOM 2489 O O . LEU B 1 120 ? 4.328 13.031 1.562 1 90.62 120 LEU B O 1
ATOM 2493 N N . ALA B 1 121 ? 6.117 11.836 0.942 1 91.88 121 ALA B N 1
ATOM 2494 C CA . ALA B 1 121 ? 6.949 12.383 2.012 1 91.88 121 ALA B CA 1
ATOM 2495 C C . ALA B 1 121 ? 7.059 13.906 1.898 1 91.88 121 ALA B C 1
ATOM 2497 O O . ALA B 1 121 ? 6.902 14.617 2.891 1 91.88 121 ALA B O 1
ATOM 2498 N N . LEU B 1 122 ? 7.305 14.336 0.763 1 88.88 122 LEU B N 1
ATOM 2499 C CA . LEU B 1 122 ? 7.469 15.766 0.539 1 88.88 122 LEU B CA 1
ATOM 2500 C C . LEU B 1 122 ? 6.16 16.5 0.799 1 88.88 122 LEU B C 1
ATOM 2502 O O . LEU B 1 122 ? 6.156 17.578 1.422 1 88.88 122 LEU B O 1
ATOM 2506 N N . THR B 1 123 ? 5.098 15.938 0.348 1 87.12 123 THR B N 1
ATOM 2507 C CA . THR B 1 123 ? 3.789 16.562 0.528 1 87.12 123 THR B CA 1
ATOM 2508 C C . THR B 1 123 ? 3.434 16.641 2.01 1 87.12 123 THR B C 1
ATOM 2510 O O . THR B 1 123 ? 3.02 17.703 2.492 1 87.12 123 THR B O 1
ATOM 2513 N N . ILE B 1 124 ? 3.613 15.578 2.68 1 88.31 124 ILE B N 1
ATOM 2514 C CA . ILE B 1 124 ? 3.254 15.539 4.094 1 88.31 124 ILE B CA 1
ATOM 2515 C C . ILE B 1 124 ? 4.141 16.5 4.879 1 88.31 124 ILE B C 1
ATOM 2517 O O . ILE B 1 124 ? 3.656 17.25 5.734 1 88.31 124 ILE B O 1
ATOM 2521 N N . HIS B 1 125 ? 5.367 16.438 4.594 1 90.38 125 HIS B N 1
ATOM 2522 C CA . HIS B 1 125 ? 6.273 17.328 5.301 1 90.38 125 HIS B CA 1
ATOM 2523 C C . HIS B 1 125 ? 5.93 18.781 5.035 1 90.38 125 HIS B C 1
ATOM 2525 O O . HIS B 1 125 ? 5.91 19.609 5.961 1 90.38 125 HIS B O 1
ATOM 2531 N N . HIS B 1 126 ? 5.68 19.031 3.881 1 85.12 126 HIS B N 1
ATOM 2532 C CA . HIS B 1 126 ? 5.355 20.406 3.5 1 85.12 126 HIS B CA 1
ATOM 2533 C C . HIS B 1 126 ? 4.066 20.875 4.168 1 85.12 126 HIS B C 1
ATOM 2535 O O . HIS B 1 126 ? 3.996 21.984 4.68 1 85.12 126 HIS B O 1
ATOM 2541 N N . ASP B 1 127 ? 3.107 20.047 4.16 1 84.38 127 ASP B N 1
ATOM 2542 C CA . ASP B 1 127 ? 1.769 20.453 4.578 1 84.38 127 ASP B CA 1
ATOM 2543 C C . ASP B 1 127 ? 1.631 20.406 6.098 1 84.38 127 ASP B C 1
ATOM 2545 O O . ASP B 1 127 ? 0.818 21.125 6.676 1 84.38 127 ASP B O 1
ATOM 2549 N N . THR B 1 128 ? 2.395 19.531 6.723 1 87.19 128 THR B N 1
ATOM 2550 C CA . THR B 1 128 ? 2.068 19.297 8.125 1 87.19 128 THR B CA 1
ATOM 2551 C C . THR B 1 128 ? 3.283 19.562 9.016 1 87.19 128 THR B C 1
ATOM 2553 O O . THR B 1 128 ? 3.143 19.797 10.211 1 87.19 128 THR B O 1
ATOM 2556 N N . ARG B 1 129 ? 4.473 19.391 8.547 1 87.75 129 ARG B N 1
ATOM 2557 C CA . ARG B 1 129 ? 5.719 19.438 9.297 1 87.75 129 ARG B CA 1
ATOM 2558 C C . ARG B 1 129 ? 5.633 18.578 10.547 1 87.75 129 ARG B C 1
ATOM 2560 O O . ARG B 1 129 ? 6.195 18.922 11.594 1 87.75 129 ARG B O 1
ATOM 2567 N N . ASN B 1 130 ? 4.828 17.594 10.484 1 89.75 130 ASN B N 1
ATOM 2568 C CA . ASN B 1 130 ? 4.578 16.688 11.602 1 89.75 130 ASN B CA 1
ATOM 2569 C C . ASN B 1 130 ? 5.492 15.461 11.547 1 89.75 130 ASN B C 1
ATOM 2571 O O . ASN B 1 130 ? 5.203 14.5 10.836 1 89.75 130 ASN B O 1
ATOM 2575 N N . LYS B 1 131 ? 6.504 15.453 12.344 1 91.81 131 LYS B N 1
ATOM 2576 C CA . LYS B 1 131 ? 7.5 14.391 12.352 1 91.81 131 LYS B CA 1
ATOM 2577 C C . LYS B 1 131 ? 6.891 13.062 12.797 1 91.81 131 LYS B C 1
ATOM 2579 O O . LYS B 1 131 ? 7.238 12.008 12.266 1 91.81 131 LYS B O 1
ATOM 2584 N N . LYS B 1 132 ? 6 13.156 13.719 1 89.56 132 LYS B N 1
ATOM 2585 C CA . LYS B 1 132 ? 5.363 11.938 14.211 1 89.56 132 LYS B CA 1
ATOM 2586 C C . LYS B 1 132 ? 4.574 11.25 13.102 1 89.56 132 LYS B C 1
ATOM 2588 O O . LYS B 1 132 ? 4.648 10.023 12.953 1 89.56 132 LYS B O 1
ATOM 2593 N N . LEU B 1 133 ? 3.9 12.023 12.367 1 89.44 133 LEU B N 1
ATOM 2594 C CA . LEU B 1 133 ? 3.125 11.484 11.258 1 89.44 133 LEU B CA 1
ATOM 2595 C C . LEU B 1 133 ? 4.043 10.906 10.188 1 89.44 133 LEU B C 1
ATOM 2597 O O . LEU B 1 133 ? 3.771 9.828 9.656 1 89.44 133 LEU B O 1
ATOM 2601 N N . MET B 1 134 ? 5.098 11.57 9.938 1 93.19 134 MET B N 1
ATOM 2602 C CA . MET B 1 134 ? 6.051 11.078 8.945 1 93.19 134 MET B CA 1
ATOM 2603 C C . MET B 1 134 ? 6.676 9.766 9.391 1 93.19 134 MET B C 1
ATOM 2605 O O . MET B 1 134 ? 6.855 8.852 8.586 1 93.19 134 MET B O 1
ATOM 2609 N N . ASN B 1 135 ? 6.938 9.711 10.648 1 92.06 135 ASN B N 1
ATOM 2610 C CA . ASN B 1 135 ? 7.504 8.477 11.188 1 92.06 135 ASN B CA 1
ATOM 2611 C C . ASN B 1 135 ? 6.512 7.32 11.094 1 92.06 135 ASN B C 1
ATOM 2613 O O . ASN B 1 135 ? 6.898 6.184 10.812 1 92.06 135 ASN B O 1
ATOM 2617 N N . LEU B 1 136 ? 5.266 7.594 11.32 1 88.88 136 LEU B N 1
ATOM 2618 C CA . LEU B 1 136 ? 4.227 6.578 11.211 1 88.88 136 LEU B CA 1
ATOM 2619 C C . LEU B 1 136 ? 4.133 6.051 9.781 1 88.88 136 LEU B C 1
ATOM 2621 O O . LEU B 1 136 ? 4.113 4.836 9.57 1 88.88 136 LEU B O 1
ATOM 2625 N N . LEU B 1 137 ? 4.082 6.93 8.859 1 91.75 137 LEU B N 1
ATOM 2626 C CA . LEU B 1 137 ? 3.959 6.543 7.457 1 91.75 137 LEU B CA 1
ATOM 2627 C C . LEU B 1 137 ? 5.199 5.789 6.988 1 91.75 137 LEU B C 1
ATOM 2629 O O . LEU B 1 137 ? 5.09 4.801 6.262 1 91.75 137 LEU B O 1
ATOM 2633 N N . ASN B 1 138 ? 6.316 6.227 7.418 1 92.88 138 ASN B N 1
ATOM 2634 C CA . ASN B 1 138 ? 7.555 5.539 7.07 1 92.88 138 ASN B CA 1
ATOM 2635 C C . ASN B 1 138 ? 7.605 4.137 7.672 1 92.88 138 ASN B C 1
ATOM 2637 O O . ASN B 1 138 ? 8.039 3.188 7.012 1 92.88 138 ASN B O 1
ATOM 2641 N N . ALA B 1 139 ? 7.207 4.023 8.875 1 89.5 139 ALA B N 1
ATOM 2642 C CA . ALA B 1 139 ? 7.215 2.736 9.562 1 89.5 139 ALA B CA 1
ATOM 2643 C C . ALA B 1 139 ? 6.336 1.722 8.836 1 89.5 139 ALA B C 1
ATOM 2645 O O . ALA B 1 139 ? 6.609 0.52 8.867 1 89.5 139 ALA B O 1
ATOM 2646 N N . HIS B 1 140 ? 5.391 2.199 8.18 1 88.69 140 HIS B N 1
ATOM 2647 C CA . HIS B 1 140 ? 4.457 1.312 7.492 1 88.69 140 HIS B CA 1
ATOM 2648 C C . HIS B 1 140 ? 4.801 1.19 6.012 1 88.69 140 HIS B C 1
ATOM 2650 O O . HIS B 1 140 ? 4.059 0.568 5.25 1 88.69 140 HIS B O 1
ATOM 2656 N N . GLY B 1 141 ? 5.824 1.824 5.609 1 89.31 141 GLY B N 1
ATOM 2657 C CA . GLY B 1 141 ? 6.34 1.64 4.262 1 89.31 141 GLY B CA 1
ATOM 2658 C C . GLY B 1 141 ? 5.676 2.545 3.242 1 89.31 141 GLY B C 1
ATOM 2659 O O . GLY B 1 141 ? 5.785 2.314 2.035 1 89.31 141 GLY B O 1
ATOM 2660 N N . TYR B 1 142 ? 4.977 3.605 3.637 1 91.94 142 TYR B N 1
ATOM 2661 C CA . TYR B 1 142 ? 4.254 4.48 2.717 1 91.94 142 TYR B CA 1
ATOM 2662 C C . TYR B 1 142 ? 5.18 5.535 2.131 1 91.94 142 TYR B C 1
ATOM 2664 O O . TYR B 1 142 ? 4.93 6.055 1.04 1 91.94 142 TYR B O 1
ATOM 2672 N N . SER B 1 143 ? 6.16 5.875 2.861 1 92.75 143 SER B N 1
ATOM 2673 C CA . SER B 1 143 ? 7.004 6.992 2.447 1 92.75 143 SER B CA 1
ATOM 2674 C C . SER B 1 143 ? 8.438 6.805 2.92 1 92.75 143 SER B C 1
ATOM 2676 O O . SER B 1 143 ? 8.711 5.957 3.771 1 92.75 143 SER B O 1
ATOM 2678 N N . VAL B 1 144 ? 9.312 7.602 2.375 1 93.38 144 VAL B N 1
ATOM 2679 C CA . VAL B 1 144 ? 10.68 7.66 2.873 1 93.38 144 VAL B CA 1
ATOM 2680 C C . VAL B 1 144 ? 10.703 8.305 4.258 1 93.38 144 VAL B C 1
ATOM 2682 O O . VAL B 1 144 ? 9.688 8.844 4.715 1 93.38 144 VAL B O 1
ATOM 2685 N N . SER B 1 145 ? 11.859 8.219 4.875 1 92.62 145 SER B N 1
ATOM 2686 C CA . SER B 1 145 ? 11.992 8.727 6.234 1 92.62 145 SER B CA 1
ATOM 2687 C C . SER B 1 145 ? 11.914 10.25 6.266 1 92.62 145 SER B C 1
ATOM 2689 O O . SER B 1 145 ? 12.117 10.906 5.242 1 92.62 145 SER B O 1
ATOM 2691 N N . HIS B 1 146 ? 11.664 10.766 7.496 1 93.12 146 HIS B N 1
ATOM 2692 C CA . HIS B 1 146 ? 11.664 12.211 7.711 1 93.12 146 HIS B CA 1
ATOM 2693 C C . HIS B 1 146 ? 13 12.828 7.312 1 93.12 146 HIS B C 1
ATOM 2695 O O . HIS B 1 146 ? 13.031 13.859 6.629 1 93.12 146 HIS B O 1
ATOM 2701 N N . GLY B 1 147 ? 14.055 12.219 7.723 1 90.62 147 GLY B N 1
ATOM 2702 C CA . GLY B 1 147 ? 15.375 12.719 7.367 1 90.62 147 GLY B CA 1
ATOM 2703 C C . GLY B 1 147 ? 15.609 12.766 5.871 1 90.62 147 GLY B C 1
ATOM 2704 O O . GLY B 1 147 ? 16.156 13.734 5.352 1 90.62 147 GLY B O 1
ATOM 2705 N N . ARG B 1 148 ? 15.219 11.773 5.199 1 90.94 148 ARG B N 1
ATOM 2706 C CA . ARG B 1 148 ? 15.352 11.711 3.746 1 90.94 148 ARG B CA 1
ATOM 2707 C C . ARG B 1 148 ? 14.523 12.797 3.072 1 90.94 148 ARG B C 1
ATOM 2709 O O . ARG B 1 148 ? 14.969 13.422 2.111 1 90.94 148 ARG B O 1
ATOM 2716 N N . ALA B 1 149 ? 13.359 13.008 3.527 1 91.25 149 ALA B N 1
ATOM 2717 C CA . ALA B 1 149 ? 12.5 14.062 3.002 1 91.25 149 ALA B CA 1
ATOM 2718 C C . ALA B 1 149 ? 13.156 15.43 3.148 1 91.25 149 ALA B C 1
ATOM 2720 O O . ALA B 1 149 ? 13.125 16.25 2.223 1 91.25 149 ALA B O 1
ATOM 2721 N N . LEU B 1 150 ? 13.766 15.625 4.273 1 90.56 150 LEU B N 1
ATOM 2722 C CA . LEU B 1 150 ? 14.438 16.891 4.527 1 90.56 150 LEU B CA 1
ATOM 2723 C C . LEU B 1 150 ? 15.602 17.094 3.566 1 90.56 150 LEU B C 1
ATOM 2725 O O . LEU B 1 150 ? 15.805 18.203 3.053 1 90.56 150 LEU B O 1
ATOM 2729 N N . LEU B 1 151 ? 16.312 16.078 3.414 1 88.75 151 LEU B N 1
ATOM 2730 C CA . LEU B 1 151 ? 17.422 16.141 2.486 1 88.75 151 LEU B CA 1
ATOM 2731 C C . LEU B 1 151 ? 16.953 16.469 1.075 1 88.75 151 LEU B C 1
ATOM 2733 O O . LEU B 1 151 ? 17.578 17.266 0.374 1 88.75 151 LEU B O 1
ATOM 2737 N N . MET B 1 152 ? 15.922 15.898 0.711 1 86 152 MET B N 1
ATOM 2738 C CA . MET B 1 152 ? 15.367 16.141 -0.618 1 86 152 MET B CA 1
ATOM 2739 C C . MET B 1 152 ? 14.875 17.578 -0.755 1 86 152 MET B C 1
ATOM 2741 O O . MET B 1 152 ? 15.086 18.219 -1.787 1 86 152 MET B O 1
ATOM 2745 N N . GLU B 1 153 ? 14.258 18.016 0.211 1 83.06 153 GLU B N 1
ATOM 2746 C CA . GLU B 1 153 ? 13.781 19.391 0.185 1 83.06 153 GLU B CA 1
ATOM 2747 C C . GLU B 1 153 ? 14.938 20.375 0.062 1 83.06 153 GLU B C 1
ATOM 2749 O O . GLU B 1 153 ? 14.844 21.359 -0.671 1 83.06 153 GLU B O 1
ATOM 2754 N N . THR B 1 154 ? 15.898 20.109 0.806 1 82.81 154 THR B N 1
ATOM 2755 C CA . THR B 1 154 ? 17.078 20.953 0.737 1 82.81 154 THR B CA 1
ATOM 2756 C C . THR B 1 154 ? 17.688 20.938 -0.665 1 82.81 154 THR B C 1
ATOM 2758 O O . THR B 1 154 ? 18.062 21.984 -1.205 1 82.81 154 THR B O 1
ATOM 2761 N N . ALA B 1 155 ? 17.766 19.766 -1.213 1 80 155 ALA B N 1
ATOM 2762 C CA . ALA B 1 155 ? 18.297 19.625 -2.562 1 80 155 ALA B CA 1
ATOM 2763 C C . ALA B 1 155 ? 17.453 20.375 -3.578 1 80 155 ALA B C 1
ATOM 2765 O O . ALA B 1 155 ? 17.984 21.016 -4.488 1 80 155 ALA B O 1
ATOM 2766 N N . LEU B 1 156 ? 16.203 20.297 -3.426 1 76.56 156 LEU B N 1
ATOM 2767 C CA . LEU B 1 156 ? 15.289 20.984 -4.32 1 76.56 156 LEU B CA 1
ATOM 2768 C C . LEU B 1 156 ? 15.43 22.5 -4.184 1 76.56 156 LEU B C 1
ATOM 2770 O O . LEU B 1 156 ? 15.414 23.219 -5.18 1 76.56 156 LEU B O 1
ATOM 2774 N N . ALA B 1 157 ? 15.539 22.891 -2.984 1 74.56 157 ALA B N 1
ATOM 2775 C CA . ALA B 1 157 ? 15.727 24.312 -2.734 1 74.56 157 ALA B CA 1
ATOM 2776 C C . ALA B 1 157 ? 17.031 24.812 -3.363 1 74.56 157 ALA B C 1
ATOM 2778 O O . ALA B 1 157 ? 17.047 25.859 -3.992 1 74.56 157 ALA B O 1
ATOM 2779 N N . ASN B 1 158 ? 18 24.062 -3.199 1 74.56 158 ASN B N 1
ATOM 2780 C CA . ASN B 1 158 ? 19.297 24.422 -3.77 1 74.56 158 ASN B CA 1
ATOM 2781 C C . ASN B 1 158 ? 19.25 24.469 -5.293 1 74.56 158 ASN B C 1
ATOM 2783 O O . ASN B 1 158 ? 19.859 25.328 -5.918 1 74.56 158 ASN B O 1
ATOM 2787 N N . ALA B 1 159 ? 18.547 23.531 -5.812 1 68.31 159 ALA B N 1
ATOM 2788 C CA . ALA B 1 159 ? 18.391 23.484 -7.266 1 68.31 159 ALA B CA 1
ATOM 2789 C C . ALA B 1 159 ? 17.656 24.719 -7.785 1 68.31 159 ALA B C 1
ATOM 2791 O O . ALA B 1 159 ? 18 25.266 -8.836 1 68.31 159 ALA B O 1
ATOM 2792 N N . VAL B 1 160 ? 16.703 25.125 -7.07 1 68.12 160 VAL B N 1
ATOM 2793 C CA . VAL B 1 160 ? 15.938 26.297 -7.441 1 68.12 160 VAL B CA 1
ATOM 2794 C C . VAL B 1 160 ? 16.812 27.547 -7.332 1 68.12 160 VAL B C 1
ATOM 2796 O O . VAL B 1 160 ? 16.766 28.422 -8.203 1 68.12 160 VAL B O 1
ATOM 2799 N N . GLU B 1 161 ? 17.5 27.531 -6.266 1 69.88 161 GLU B N 1
ATOM 2800 C CA . GLU B 1 161 ? 18.406 28.672 -6.074 1 69.88 161 GLU B CA 1
ATOM 2801 C C . GLU B 1 161 ? 19.438 28.75 -7.191 1 69.88 161 GLU B C 1
ATOM 2803 O O . GLU B 1 161 ? 19.703 29.828 -7.73 1 69.88 161 GLU B O 1
ATOM 2808 N N . GLU B 1 162 ? 19.922 27.656 -7.508 1 70.25 162 GLU B N 1
ATOM 2809 C CA . GLU B 1 162 ? 20.906 27.609 -8.578 1 70.25 162 GLU B CA 1
ATOM 2810 C C . GLU B 1 162 ? 20.312 28.016 -9.914 1 70.25 162 GLU B C 1
ATOM 2812 O O . GLU B 1 162 ? 20.938 28.75 -10.688 1 70.25 162 GLU B O 1
ATOM 2817 N N . ASN B 1 163 ? 19.109 27.531 -10.039 1 65.62 163 ASN B N 1
ATOM 2818 C CA . ASN B 1 163 ? 18.406 27.891 -11.273 1 65.62 163 ASN B CA 1
ATOM 2819 C C . ASN B 1 163 ? 18.062 29.375 -11.312 1 65.62 163 ASN B C 1
ATOM 2821 O O . ASN B 1 163 ? 18.141 30 -12.367 1 65.62 163 ASN B O 1
ATOM 2825 N N . THR B 1 164 ? 17.656 29.812 -10.156 1 61.72 164 THR B N 1
ATOM 2826 C CA . THR B 1 164 ? 17.359 31.234 -10.055 1 61.72 164 THR B CA 1
ATOM 2827 C C . THR B 1 164 ? 18.609 32.062 -10.273 1 61.72 164 THR B C 1
ATOM 2829 O O . THR B 1 164 ? 18.562 33.094 -10.945 1 61.72 164 THR B O 1
ATOM 2832 N N . ARG B 1 165 ? 19.609 31.625 -9.711 1 65.25 165 ARG B N 1
ATOM 2833 C CA . ARG B 1 165 ? 20.875 32.312 -9.898 1 65.25 165 ARG B CA 1
ATOM 2834 C C . ARG B 1 165 ? 21.312 32.25 -11.359 1 65.25 165 ARG B C 1
ATOM 2836 O O . ARG B 1 165 ? 21.781 33.25 -11.914 1 65.25 165 ARG B O 1
ATOM 2843 N N . ALA B 1 166 ? 21.062 31.125 -11.859 1 66.12 166 ALA B N 1
ATOM 2844 C CA . ALA B 1 166 ? 21.5 30.938 -13.242 1 66.12 166 ALA B CA 1
ATOM 2845 C C . ALA B 1 166 ? 20.641 31.766 -14.203 1 66.12 166 ALA B C 1
ATOM 2847 O O . ALA B 1 166 ? 21.109 32.156 -15.273 1 66.12 166 ALA B O 1
ATOM 2848 N N . HIS B 1 167 ? 19.359 31.906 -13.688 1 60.31 167 HIS B N 1
ATOM 2849 C CA . HIS B 1 167 ? 18.469 32.688 -14.547 1 60.31 167 HIS B CA 1
ATOM 2850 C C . HIS B 1 167 ? 18.25 34.094 -13.992 1 60.31 167 HIS B C 1
ATOM 2852 O O . HIS B 1 167 ? 17.156 34.625 -14.102 1 60.31 167 HIS B O 1
ATOM 2858 N N . GLN B 1 168 ? 19.156 34.688 -13.656 1 56.91 168 GLN B N 1
ATOM 2859 C CA . GLN B 1 168 ? 19.25 36.094 -13.258 1 56.91 168 GLN B CA 1
ATOM 2860 C C . GLN B 1 168 ? 18.203 36.438 -12.211 1 56.91 168 GLN B C 1
ATOM 2862 O O . GLN B 1 168 ? 17.547 37.469 -12.312 1 56.91 168 GLN B O 1
ATOM 2867 N N . GLY B 1 169 ? 17.922 35.688 -11.297 1 53.38 169 GLY B N 1
ATOM 2868 C CA . GLY B 1 169 ? 17.109 36.062 -10.156 1 53.38 169 GLY B CA 1
ATOM 2869 C C . GLY B 1 169 ? 15.664 35.594 -10.281 1 53.38 169 GLY B C 1
ATOM 2870 O O . GLY B 1 169 ? 14.852 35.812 -9.383 1 53.38 169 GLY B O 1
ATOM 2871 N N . LEU B 1 170 ? 15.203 35.125 -11.523 1 45.34 170 LEU B N 1
ATOM 2872 C CA . LEU B 1 170 ? 13.836 34.656 -11.703 1 45.34 170 LEU B CA 1
ATOM 2873 C C . LEU B 1 170 ? 13.672 33.25 -11.148 1 45.34 170 LEU B C 1
ATOM 2875 O O . LEU B 1 170 ? 14.531 32.375 -11.367 1 45.34 170 LEU B O 1
ATOM 2879 N N . TYR B 1 171 ? 12.984 33.188 -10.117 1 46.25 171 TYR B N 1
ATOM 2880 C CA . TYR B 1 171 ? 12.664 31.906 -9.523 1 46.25 171 TYR B CA 1
ATOM 2881 C C . TYR B 1 171 ? 11.984 30.984 -10.531 1 46.25 171 TYR B C 1
ATOM 2883 O O . TYR B 1 171 ? 10.93 31.328 -11.07 1 46.25 171 TYR B O 1
ATOM 2891 N N . VAL B 1 172 ? 12.641 30.125 -11.156 1 44.56 172 VAL B N 1
ATOM 2892 C CA . VAL B 1 172 ? 12 29.109 -12 1 44.56 172 VAL B CA 1
ATOM 2893 C C . VAL B 1 172 ? 11.758 27.844 -11.188 1 44.56 172 VAL B C 1
ATOM 2895 O O . VAL B 1 172 ? 12.711 27.203 -10.727 1 44.56 172 VAL B O 1
ATOM 2898 N N . PRO B 1 173 ? 10.625 27.688 -10.727 1 43.31 173 PRO B N 1
ATOM 2899 C CA . PRO B 1 173 ? 10.391 26.469 -9.953 1 43.31 173 PRO B CA 1
ATOM 2900 C C . PRO B 1 173 ? 10.781 25.203 -10.711 1 43.31 173 PRO B C 1
ATOM 2902 O O . PRO B 1 173 ? 10.453 25.062 -11.891 1 43.31 173 PRO B O 1
ATOM 2905 N N . PRO B 1 174 ? 11.773 24.531 -10.336 1 42.78 174 PRO B N 1
ATOM 2906 C CA . PRO B 1 174 ? 12.242 23.344 -11.062 1 42.78 174 PRO B CA 1
ATOM 2907 C C . PRO B 1 174 ? 11.094 22.422 -11.461 1 42.78 174 PRO B C 1
ATOM 2909 O O . PRO B 1 174 ? 11.258 21.578 -12.352 1 42.78 174 PRO B O 1
ATOM 2912 N N . PHE B 1 175 ? 10.117 22.266 -10.695 1 38.41 175 PHE B N 1
ATOM 2913 C CA . PHE B 1 175 ? 9.016 21.344 -10.969 1 38.41 175 PHE B CA 1
ATOM 2914 C C . PHE B 1 175 ? 8.055 21.938 -11.984 1 38.41 175 PHE B C 1
ATOM 2916 O O . PHE B 1 175 ? 6.98 21.391 -12.227 1 38.41 175 PHE B O 1
ATOM 2923 N N . LEU B 1 176 ? 8.305 23.125 -12.367 1 35.25 176 LEU B N 1
ATOM 2924 C CA . LEU B 1 176 ? 7.406 23.719 -13.352 1 35.25 176 LEU B CA 1
ATOM 2925 C C . LEU B 1 176 ? 7.504 22.984 -14.688 1 35.25 176 LEU B C 1
ATOM 2927 O O . LEU B 1 176 ? 8.555 23 -15.328 1 35.25 176 LEU B O 1
ATOM 2931 N N . ARG B 1 177 ? 6.98 21.812 -14.672 1 33.25 177 ARG B N 1
ATOM 2932 C CA . ARG B 1 177 ? 6.719 21.375 -16.047 1 33.25 177 ARG B CA 1
ATOM 2933 C C . ARG B 1 177 ? 5.57 22.172 -16.656 1 33.25 177 ARG B C 1
ATOM 2935 O O . ARG B 1 177 ? 4.676 22.641 -15.945 1 33.25 177 ARG B O 1
ATOM 2942 N N . LYS B 1 178 ? 5.574 22.469 -17.844 1 34.22 178 LYS B N 1
ATOM 2943 C CA . LYS B 1 178 ? 4.453 22.922 -18.656 1 34.22 178 LYS B CA 1
ATOM 2944 C C . LYS B 1 178 ? 3.293 21.938 -18.609 1 34.22 178 LYS B C 1
ATOM 2946 O O . LYS B 1 178 ? 3.482 20.734 -18.828 1 34.22 178 LYS B O 1
ATOM 2951 N N . GLY B 1 179 ? 2.045 22.297 -17.984 1 35 179 GLY B N 1
ATOM 2952 C CA . GLY B 1 179 ? 0.775 21.594 -18 1 35 179 GLY B CA 1
ATOM 2953 C C . GLY B 1 179 ? 0.445 20.922 -16.688 1 35 179 GLY B C 1
ATOM 2954 O O . GLY B 1 179 ? -0.592 20.266 -16.547 1 35 179 GLY B O 1
ATOM 2955 N N . THR B 1 180 ? 1.342 20.547 -15.883 1 32.5 180 THR B N 1
ATOM 2956 C CA . THR B 1 180 ? 0.93 19.875 -14.656 1 32.5 180 THR B CA 1
ATOM 2957 C C . THR B 1 180 ? 0.757 20.891 -13.523 1 32.5 180 THR B C 1
ATOM 2959 O O . THR B 1 180 ? 1.572 21.797 -13.359 1 32.5 180 THR B O 1
ATOM 2962 N N . PHE B 1 181 ? -0.424 21.094 -12.961 1 28.89 181 PHE B N 1
ATOM 2963 C CA . PHE B 1 181 ? -0.834 21.969 -11.875 1 28.89 181 PHE B CA 1
ATOM 2964 C C . PHE B 1 181 ? 0.021 21.734 -10.633 1 28.89 181 PHE B C 1
ATOM 2966 O O . PHE B 1 181 ? 0.104 20.609 -10.141 1 28.89 181 PHE B O 1
ATOM 2973 N N . VAL B 1 182 ? 1.065 22.297 -10.555 1 32.16 182 VAL B N 1
ATOM 2974 C CA . VAL B 1 182 ? 1.867 22.281 -9.336 1 32.16 182 VAL B CA 1
ATOM 2975 C C . VAL B 1 182 ? 1.248 23.203 -8.297 1 32.16 182 VAL B C 1
ATOM 2977 O O . VAL B 1 182 ? 0.86 24.328 -8.609 1 32.16 182 VAL B O 1
ATOM 2980 N N . PHE B 1 183 ? 0.582 22.766 -7.352 1 28.53 183 PHE B N 1
ATOM 2981 C CA . PHE B 1 183 ? 0.119 23.609 -6.254 1 28.53 183 PHE B CA 1
ATOM 2982 C C . PHE B 1 183 ? 1.294 24.094 -5.422 1 28.53 183 PHE B C 1
ATOM 2984 O O . PHE B 1 183 ? 2.117 23.312 -4.961 1 28.53 183 PHE B O 1
ATOM 2991 N N . PHE B 1 184 ? 1.881 25.125 -5.77 1 30.84 184 PHE B N 1
ATOM 2992 C CA . PHE B 1 184 ? 2.857 25.875 -4.98 1 30.84 184 PHE B CA 1
ATOM 2993 C C . PHE B 1 184 ? 2.188 26.562 -3.803 1 30.84 184 PHE B C 1
ATOM 2995 O O . PHE B 1 184 ? 1.176 27.25 -3.973 1 30.84 184 PHE B O 1
ATOM 3002 N N . ALA B 1 185 ? 2.162 26.016 -2.645 1 29.78 185 ALA B N 1
ATOM 3003 C CA . ALA B 1 185 ? 1.811 26.875 -1.517 1 29.78 185 ALA B CA 1
ATOM 3004 C C . ALA B 1 185 ? 2.891 27.922 -1.267 1 29.78 185 ALA B C 1
ATOM 3006 O O . ALA B 1 185 ? 4.047 27.594 -1.007 1 29.78 185 ALA B O 1
ATOM 3007 N N . ALA B 1 186 ? 2.936 29 -1.98 1 30.36 186 ALA B N 1
ATOM 3008 C CA . ALA B 1 186 ? 3.707 30.203 -1.659 1 30.36 186 ALA B CA 1
ATOM 3009 C C . ALA B 1 186 ? 3.357 30.719 -0.268 1 30.36 186 ALA B C 1
ATOM 3011 O O . ALA B 1 186 ? 2.195 31.016 0.015 1 30.36 186 ALA B O 1
ATOM 3012 N N . ASP B 1 187 ? 3.867 30.094 0.751 1 26.48 187 ASP B N 1
ATOM 3013 C CA . ASP B 1 187 ? 3.725 30.844 1.994 1 26.48 187 ASP B CA 1
ATOM 3014 C C . ASP B 1 187 ? 4.32 32.25 1.863 1 26.48 187 ASP B C 1
ATOM 3016 O O . ASP B 1 187 ? 5.375 32.438 1.253 1 26.48 187 ASP B O 1
ATOM 3020 N N . ASN B 1 188 ? 3.502 33.312 1.73 1 31.27 188 ASN B N 1
ATOM 3021 C CA . ASN B 1 188 ? 3.766 34.75 1.828 1 31.27 188 ASN B CA 1
ATOM 3022 C C . ASN B 1 188 ? 4.73 35.062 2.969 1 31.27 188 ASN B C 1
ATOM 3024 O O . ASN B 1 188 ? 4.402 35.844 3.865 1 31.27 188 ASN B O 1
ATOM 3028 N N . THR B 1 189 ? 5.477 34.281 3.576 1 29.58 189 THR B N 1
ATOM 3029 C CA . THR B 1 189 ? 6.262 34.906 4.645 1 29.58 189 THR B CA 1
ATOM 3030 C C . THR B 1 189 ? 6.961 36.156 4.148 1 29.58 189 THR B C 1
ATOM 3032 O O . THR B 1 189 ? 6.852 36.531 2.973 1 29.58 189 THR B O 1
ATOM 3035 N N . ASP B 1 190 ? 8.336 36.375 4.512 1 28.98 190 ASP B N 1
ATOM 3036 C CA . ASP B 1 190 ? 9.07 37.5 5.051 1 28.98 190 ASP B CA 1
ATOM 3037 C C . ASP B 1 190 ? 9.578 38.406 3.932 1 28.98 190 ASP B C 1
ATOM 3039 O O . ASP B 1 190 ? 10.773 38.469 3.664 1 28.98 190 ASP B O 1
ATOM 3043 N N . PHE B 1 191 ? 9.031 38.469 2.719 1 29.09 191 PHE B N 1
ATOM 3044 C CA . PHE B 1 191 ? 9.664 39.562 1.984 1 29.09 191 PHE B CA 1
ATOM 3045 C C . PHE B 1 191 ? 9.367 40.875 2.648 1 29.09 191 PHE B C 1
ATOM 3047 O O . PHE B 1 191 ? 8.305 41.469 2.43 1 29.09 191 PHE B O 1
ATOM 3054 N N . VAL B 1 192 ? 9.594 41 4.055 1 30.48 192 VAL B N 1
ATOM 3055 C CA . VAL B 1 192 ? 9.609 42.375 4.555 1 30.48 192 VAL B CA 1
ATOM 3056 C C . VAL B 1 192 ? 10.672 43.188 3.811 1 30.48 192 VAL B C 1
ATOM 3058 O O . VAL B 1 192 ? 11.844 42.812 3.779 1 30.48 192 VAL B O 1
ATOM 3061 N N . PRO B 1 193 ? 10.281 43.938 2.824 1 30.27 193 PRO B N 1
ATOM 3062 C CA . PRO B 1 193 ? 11.156 44.969 2.223 1 30.27 193 PRO B CA 1
ATOM 3063 C C . PRO B 1 193 ? 11.898 45.781 3.262 1 30.27 193 PRO B C 1
ATOM 3065 O O . PRO B 1 193 ? 11.297 46.25 4.238 1 30.27 193 PRO B O 1
ATOM 3068 N N . THR B 1 194 ? 13.008 45.375 3.855 1 25.44 194 THR B N 1
ATOM 3069 C CA . THR B 1 194 ? 13.828 46.344 4.566 1 25.44 194 THR B CA 1
ATOM 3070 C C . THR B 1 194 ? 13.93 47.656 3.775 1 25.44 194 THR B C 1
ATOM 3072 O O . THR B 1 194 ? 14.453 47.656 2.66 1 25.44 194 THR B O 1
ATOM 3075 N N . MET B 1 195 ? 12.922 48.5 3.949 1 22.38 195 MET B N 1
ATOM 3076 C CA . MET B 1 195 ? 13.203 49.938 3.766 1 22.38 195 MET B CA 1
ATOM 3077 C C . MET B 1 195 ? 14.211 50.438 4.793 1 22.38 195 MET B C 1
ATOM 3079 O O . MET B 1 195 ? 14.219 49.969 5.938 1 22.38 195 MET B O 1
#

Organism: Champsocephalus gunnari (NCBI:txid52237)

pLDDT: mean 78.37, std 20.63, range [21.81, 98.19]

Foldseek 3Di:
DDPVVVVVVVVVVVVVVVLVVVQLVQLVPQADDADDQAQDLDPSQAGPSQLQVLLCVVPRNDQDDPDPVVNSVSSSVSSQVRLLCLQLDDDPCLVPDDDPDPPPDSGRDPRSDTNQQRNVLLVCCVVPVDQVVQVVCVVVSRHPHNVVNVVVVVVQVVVQVVVCVVVVNDRDRPNPDPPDDDPDPPPPPDPPPPD/DDPVVVVVVVVVVVVVVVLVVVQLVQLVPQADDADDQAADLDPSQAGPSQLQVLLCVVPRNDQDDPDPVVNSVSSSVSSQVRLLCLQLDDDPCLVPDDDPDPPPDSGRDPRSDTNQQRNVLLVCCVVPVDQVVQVVCVVVSRHPHNVVNVVVVVVQVVVQVVVCVVVVNDRDRPNPDPPDDDPDPPPPPDPPVPD

Sequence (390 aa):
MTTTDKKQEENSMKTIYKAAQVIRKSIATFTKERTVLQVSSDITDVPAELYTMIHWIMVGPAEKLETEKRTRVVDRATLTVSQNIMYGFKSSAQVKYKPSSESASFRSPHARENPQVLGLALTIHHDTRNKKLMNLLNAHGYSVSHGRALLMETALANAVEENTRAHQGLYVPPFLRKGTFVFFAADNTDFVPTMMTTTDKKQEENSMKTIYKAAQVIRKSIATFTKERTVLQVSSDITDVPAELYTMIHWIMVGPAEKLETEKRTRVVDRATLTVSQNIMYGFKSSAQVKYKPSSESASFRSPHARENPQVLGLALTIHHDTRNKKLMNLLNAHGYSVSHGRALLMETALANAVEENTRAHQGLYVPPFLRKGTFVFFAADNTDFVPTM

Solvent-accessible surface area (backbone atoms only — not comparable to full-atom values): 22021 Å² total; per-residue (Å²): 132,54,73,66,54,51,51,52,50,52,52,48,49,50,36,32,49,53,27,20,51,53,40,35,52,44,55,73,70,56,80,74,85,82,82,52,66,48,66,57,80,54,74,83,78,46,48,67,65,48,42,49,35,48,37,25,38,21,54,35,86,62,82,71,49,85,40,69,66,51,34,51,49,50,49,32,29,32,47,44,47,42,49,36,45,50,33,60,39,43,53,71,68,63,56,69,49,76,65,94,43,87,78,53,76,83,66,57,54,75,88,37,64,44,28,45,27,46,15,46,30,45,49,47,43,70,75,59,67,43,63,68,59,36,47,52,38,26,59,40,43,56,23,50,47,58,70,55,36,51,52,49,50,50,51,51,50,50,50,27,50,50,44,8,61,72,51,78,68,47,76,49,63,77,78,63,50,93,88,59,87,68,86,72,83,74,77,81,67,75,84,66,76,82,123,132,54,76,67,54,50,52,51,50,51,53,50,50,51,37,32,49,54,26,20,52,55,40,35,52,44,56,74,68,57,79,75,86,82,82,53,66,48,66,58,80,54,74,82,78,45,47,66,66,46,44,48,34,48,38,26,36,21,55,34,87,60,84,72,50,87,40,70,65,50,35,51,47,51,48,32,28,30,46,44,47,44,50,36,47,49,32,61,37,42,53,71,69,62,56,68,49,76,65,95,44,87,79,54,78,82,64,57,55,75,88,38,64,43,28,47,25,45,15,45,29,46,49,48,43,69,76,60,66,44,63,69,59,34,46,52,38,26,60,41,46,56,24,50,46,59,67,56,37,49,51,49,50,51,50,51,51,50,50,26,49,50,44,8,60,72,50,75,66,45,76,48,63,77,79,65,50,92,88,60,88,67,85,72,80,74,76,79,68,83,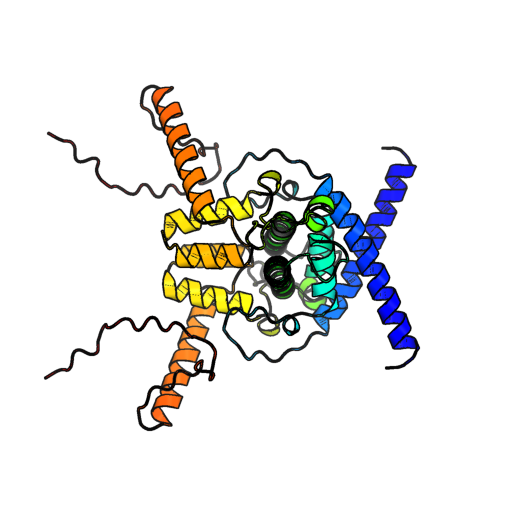79,67,75,84,124

Secondary structure (DSSP, 8-state):
--HHHHHHHHHHHHHHHHHHHHHHHHHHT--------S----GGGS-HHHHHHHHHHHH-S-SS-SSHHHHHHHHHHHHHHHHHHHHH---HHHHH---SSTTS--PPPGGG--HHHHHHHHHHHHHH--HHHHHHHHHTTSS--HHHHHHHHHHHHHHHHHHHHHTTT----TT--TTS---------S-----/--HHHHHHHHHHHHHHHHHHHHHHHHHHT--------S----GGGS-HHHHHHHHHHHH-S-SS-SSHHHHHHHHHHHHHHHHHHHHH---HHHHH---SSTTS--PPPGGG--HHHHHHHHHHHHHH--HHHHHHHHHTTSS--HHHHHHHHHHHHHHHHHHHHHTTT----TT--TTS---------------